Protein AF-A0A955F4P2-F1 (afdb_monomer)

Structure (mmCIF, N/CA/C/O backbone):
data_AF-A0A955F4P2-F1
#
_entry.id   AF-A0A955F4P2-F1
#
loop_
_atom_site.group_PDB
_atom_site.id
_atom_site.type_symbol
_atom_site.label_atom_id
_atom_site.label_alt_id
_atom_site.label_comp_id
_atom_site.label_asym_id
_atom_site.label_entity_id
_atom_site.label_seq_id
_atom_site.pdbx_PDB_ins_code
_atom_site.Cartn_x
_atom_site.Cartn_y
_atom_site.Cartn_z
_atom_site.occupancy
_atom_site.B_iso_or_equiv
_atom_site.auth_seq_id
_atom_site.auth_comp_id
_atom_site.auth_asym_id
_atom_site.auth_atom_id
_atom_site.pdbx_PDB_model_num
ATOM 1 N N . ILE A 1 1 ? 5.941 -13.984 12.437 1.00 55.00 1 ILE A N 1
ATOM 2 C CA . ILE A 1 1 ? 5.010 -14.186 11.296 1.00 55.00 1 ILE A CA 1
ATOM 3 C C . ILE A 1 1 ? 5.011 -15.639 10.823 1.00 55.00 1 ILE A C 1
ATOM 5 O O . ILE A 1 1 ? 4.000 -16.288 11.012 1.00 55.00 1 ILE A O 1
ATOM 9 N N . GLY A 1 2 ? 6.122 -16.212 10.333 1.00 54.75 2 GLY A N 1
ATOM 10 C CA . GLY A 1 2 ? 6.141 -17.636 9.928 1.00 54.75 2 GLY A CA 1
ATOM 11 C C . GLY A 1 2 ? 5.707 -18.621 11.032 1.00 54.75 2 GLY A C 1
ATOM 12 O O . GLY A 1 2 ? 4.887 -19.496 10.789 1.00 54.75 2 GLY A O 1
ATOM 13 N N . LEU A 1 3 ? 6.168 -18.405 12.272 1.00 58.12 3 LEU A N 1
ATOM 14 C CA . LEU A 1 3 ? 5.722 -19.156 13.462 1.00 58.12 3 LEU A CA 1
ATOM 15 C C . LEU A 1 3 ? 4.278 -18.852 13.903 1.00 58.12 3 LEU A C 1
ATOM 17 O O . LEU A 1 3 ? 3.691 -19.638 14.638 1.00 58.12 3 LEU A O 1
ATOM 21 N N . LEU A 1 4 ? 3.730 -17.697 13.515 1.00 62.12 4 LEU A N 1
ATOM 22 C CA . LEU A 1 4 ? 2.339 -17.331 13.795 1.00 62.12 4 LEU A CA 1
ATOM 23 C C . LEU A 1 4 ? 1.421 -18.084 12.835 1.00 62.12 4 LEU A C 1
ATOM 25 O O . LEU A 1 4 ? 0.517 -18.777 13.284 1.00 62.12 4 LEU A O 1
ATOM 29 N N . HIS A 1 5 ? 1.734 -18.033 11.541 1.00 58.53 5 HIS A N 1
ATOM 30 C CA . HIS A 1 5 ? 0.977 -18.706 10.495 1.00 58.53 5 HIS A CA 1
ATOM 31 C C . HIS A 1 5 ? 0.886 -20.221 10.735 1.00 58.53 5 HIS A C 1
ATOM 33 O O . HIS A 1 5 ? -0.189 -20.805 10.654 1.00 58.53 5 HIS A O 1
ATOM 39 N N . SER A 1 6 ? 1.993 -20.859 11.138 1.00 58.72 6 SER A N 1
ATOM 40 C CA . SER A 1 6 ? 1.990 -22.293 11.454 1.00 58.72 6 SER A CA 1
ATOM 41 C C . SER A 1 6 ? 1.187 -22.661 12.707 1.00 58.72 6 SER A C 1
ATOM 43 O O . SER A 1 6 ? 0.759 -23.805 12.829 1.00 58.72 6 SER A O 1
ATOM 45 N N . ARG A 1 7 ? 0.973 -21.724 13.641 1.00 60.00 7 ARG A N 1
ATOM 46 C CA . ARG A 1 7 ? 0.168 -21.947 14.855 1.00 60.00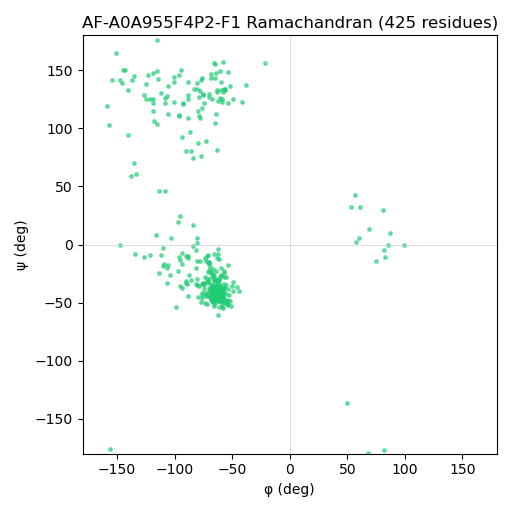 7 ARG A CA 1
ATOM 47 C C . ARG A 1 7 ? -1.311 -21.618 14.662 1.00 60.00 7 ARG A C 1
ATOM 49 O O . ARG A 1 7 ? -2.143 -22.286 15.264 1.00 60.00 7 ARG A O 1
ATOM 56 N N . LEU A 1 8 ? -1.629 -20.626 13.829 1.00 61.72 8 LEU A N 1
ATOM 57 C CA . LEU A 1 8 ? -3.004 -20.221 13.514 1.00 61.72 8 LEU A CA 1
ATOM 58 C C . LEU A 1 8 ? -3.695 -21.147 12.503 1.00 61.72 8 LEU A C 1
ATOM 60 O O . LEU A 1 8 ? -4.916 -21.132 12.409 1.00 61.72 8 LEU A O 1
ATOM 64 N N . ALA A 1 9 ? -2.948 -22.004 11.801 1.00 58.19 9 ALA A N 1
ATOM 65 C CA . ALA A 1 9 ? -3.501 -23.010 10.889 1.00 58.19 9 ALA A CA 1
ATOM 66 C C . ALA A 1 9 ? -4.405 -24.076 11.565 1.00 58.19 9 ALA A C 1
ATOM 68 O O . ALA A 1 9 ? -4.981 -24.901 10.863 1.00 58.19 9 ALA A O 1
ATOM 69 N N . ASN A 1 10 ? -4.544 -24.060 12.900 1.00 53.25 10 ASN A N 1
ATOM 70 C CA . ASN A 1 10 ? -5.297 -25.033 13.705 1.00 53.25 10 ASN A CA 1
ATOM 71 C C . ASN A 1 10 ? -6.616 -24.464 14.290 1.00 53.25 10 ASN A C 1
ATOM 73 O O . ASN A 1 10 ? -6.881 -24.634 15.479 1.00 53.25 10 ASN A O 1
ATOM 77 N N . ASP A 1 11 ? -7.424 -23.760 13.489 1.00 58.84 11 ASP A N 1
ATOM 78 C CA . ASP A 1 11 ? -8.781 -23.260 13.823 1.00 58.84 11 ASP A CA 1
ATOM 79 C C . ASP A 1 11 ? -8.918 -22.289 15.019 1.00 58.84 11 ASP A C 1
ATOM 81 O O . ASP A 1 11 ? -10.027 -21.887 15.378 1.00 58.84 11 ASP A O 1
ATOM 85 N N . GLN A 1 12 ? -7.819 -21.852 15.635 1.00 61.09 12 GLN A N 1
ATOM 86 C CA . GLN A 1 12 ? -7.848 -20.808 16.661 1.00 61.09 12 GLN A CA 1
ATOM 87 C C . GLN A 1 12 ? -7.737 -19.423 16.001 1.00 61.09 12 GLN A C 1
ATOM 89 O O . GLN A 1 12 ? -6.798 -19.197 15.235 1.00 61.09 12 GLN A O 1
ATOM 94 N N . PRO A 1 13 ? -8.635 -18.461 16.306 1.00 66.62 13 PRO A N 1
ATOM 95 C CA . PRO A 1 13 ? -8.591 -17.132 15.692 1.00 66.62 13 PRO A CA 1
ATOM 96 C C . PRO A 1 13 ? -7.405 -16.284 16.178 1.00 66.62 13 PRO A C 1
ATOM 98 O O . PRO A 1 13 ? -7.144 -15.217 15.626 1.00 66.62 13 PRO A O 1
ATOM 101 N N . TRP A 1 14 ? -6.685 -16.746 17.204 1.00 75.44 14 TRP A N 1
ATOM 102 C CA . TRP A 1 14 ? -5.520 -16.081 17.768 1.00 75.44 14 TRP A CA 1
ATOM 103 C C . TRP A 1 14 ? -4.536 -17.087 18.386 1.00 75.44 14 TRP A C 1
ATOM 105 O O . TRP A 1 14 ? -4.867 -18.244 18.642 1.00 75.44 14 TRP A O 1
ATOM 115 N N . ALA A 1 15 ? -3.310 -16.637 18.643 1.00 74.19 15 ALA A N 1
ATOM 116 C CA . ALA A 1 15 ? -2.268 -17.390 19.324 1.00 74.19 15 ALA A CA 1
ATOM 117 C C . ALA A 1 15 ? -1.540 -16.504 20.342 1.00 74.19 15 ALA A C 1
ATOM 119 O O . ALA A 1 15 ? -1.247 -15.336 20.075 1.00 74.19 15 ALA A O 1
ATOM 120 N N . GLN A 1 16 ? -1.196 -17.084 21.493 1.00 70.50 16 GLN A N 1
ATOM 121 C CA . GLN A 1 16 ? -0.277 -16.479 22.455 1.00 70.50 16 GLN A CA 1
ATOM 122 C C . GLN A 1 16 ? 1.139 -17.015 22.248 1.00 70.50 16 GLN A C 1
ATOM 124 O O . GLN A 1 16 ? 1.346 -18.195 21.938 1.00 70.50 16 GLN A O 1
ATOM 129 N N . PHE A 1 17 ? 2.135 -16.167 22.487 1.00 66.00 17 PHE A N 1
ATOM 130 C CA . PHE A 1 17 ? 3.527 -16.596 22.553 1.00 66.00 17 PHE A CA 1
ATOM 131 C C . PHE A 1 17 ? 4.027 -16.448 23.980 1.00 66.00 17 PHE A C 1
ATOM 133 O O . PHE A 1 17 ? 3.918 -15.379 24.570 1.00 66.00 17 PHE A O 1
ATOM 140 N N . SER A 1 18 ? 4.642 -17.503 24.514 1.00 68.31 18 SER A N 1
ATOM 141 C CA . SER A 1 18 ? 5.274 -17.474 25.839 1.00 68.31 18 SER A CA 1
ATOM 142 C C . SER A 1 18 ? 6.348 -16.388 25.960 1.00 68.31 18 SER A C 1
ATOM 144 O O . SER A 1 18 ? 6.568 -15.865 27.045 1.00 68.31 18 SER A O 1
ATOM 146 N N . ALA A 1 19 ? 6.983 -16.019 24.844 1.00 66.25 19 ALA A N 1
ATOM 147 C CA . ALA A 1 19 ? 7.964 -14.939 24.778 1.00 66.25 19 ALA A CA 1
ATOM 148 C C . ALA A 1 19 ? 7.359 -13.529 24.950 1.00 66.25 19 ALA A C 1
ATOM 150 O O . ALA A 1 19 ? 8.108 -12.583 25.172 1.00 66.25 19 ALA A O 1
ATOM 151 N N . LEU A 1 20 ? 6.034 -13.375 24.831 1.00 71.94 20 LEU A N 1
ATOM 152 C CA . LEU A 1 20 ? 5.315 -12.100 24.911 1.00 71.94 20 LEU A CA 1
ATOM 153 C C . LEU A 1 20 ? 4.055 -12.256 25.790 1.00 71.94 20 LEU A C 1
ATOM 155 O O . LEU A 1 20 ? 2.933 -12.272 25.273 1.00 71.94 20 LEU A O 1
ATOM 159 N N . PRO A 1 21 ? 4.218 -12.423 27.117 1.00 75.50 21 PRO A N 1
ATOM 160 C CA . PRO A 1 21 ? 3.088 -12.568 28.031 1.00 75.50 21 PRO A CA 1
ATOM 161 C C . PRO A 1 21 ? 2.185 -11.328 27.981 1.00 75.50 21 PRO A C 1
ATOM 163 O O . PRO A 1 21 ? 2.666 -10.203 27.884 1.00 75.50 21 PRO A O 1
ATOM 166 N N . GLY A 1 22 ? 0.869 -11.547 28.026 1.00 83.44 22 GLY A N 1
ATOM 167 C CA . GLY A 1 22 ? -0.139 -10.487 27.898 1.00 83.44 22 GLY A CA 1
ATOM 168 C C . GLY A 1 22 ? -0.467 -10.048 26.464 1.00 83.44 22 GLY A C 1
ATOM 169 O O . GLY A 1 22 ? -1.393 -9.266 26.291 1.00 83.44 22 GLY A O 1
ATOM 170 N N . LEU A 1 23 ? 0.227 -10.558 25.434 1.00 84.00 23 LEU A N 1
ATOM 171 C CA . LEU A 1 23 ? -0.088 -10.262 24.031 1.00 84.00 23 LEU A CA 1
ATOM 172 C C . LEU A 1 23 ? -0.713 -11.464 23.315 1.00 84.00 23 LEU A C 1
ATOM 174 O O . LEU A 1 23 ? -0.130 -12.550 23.269 1.00 84.00 23 LEU A O 1
ATOM 178 N N . GLY A 1 24 ? -1.877 -11.242 22.704 1.00 86.94 24 GLY A N 1
ATOM 179 C CA . GLY A 1 24 ? -2.503 -12.154 21.748 1.00 86.94 24 GLY A CA 1
ATOM 180 C C . GLY A 1 24 ? -2.269 -11.690 20.310 1.00 86.94 24 GLY A C 1
ATOM 181 O O . GLY A 1 24 ? -2.257 -10.494 20.031 1.00 86.94 24 GLY A O 1
ATOM 182 N N . PHE A 1 25 ? -2.086 -12.634 19.389 1.00 89.00 25 PHE A N 1
ATOM 183 C CA . PHE A 1 25 ? -1.905 -12.346 17.967 1.00 89.00 25 PHE A CA 1
ATOM 184 C C . PHE A 1 25 ? -2.976 -13.045 17.149 1.00 89.00 25 PHE A C 1
ATOM 186 O O . PHE A 1 25 ? -3.088 -14.263 17.215 1.00 89.00 25 PHE A O 1
ATOM 193 N N . ALA A 1 26 ? -3.697 -12.290 16.332 1.00 90.69 26 ALA A N 1
ATOM 194 C CA . ALA A 1 26 ? -4.619 -12.812 15.333 1.00 90.69 26 ALA A CA 1
ATOM 195 C C . ALA A 1 26 ? -4.116 -12.458 13.931 1.00 90.69 26 ALA A C 1
ATOM 197 O O . ALA A 1 26 ? -3.468 -11.426 13.740 1.00 90.69 26 ALA A O 1
ATOM 198 N N . GLU A 1 27 ? -4.414 -13.304 12.949 1.00 91.12 27 GLU A N 1
ATOM 199 C CA . GLU A 1 27 ? -4.091 -13.050 11.545 1.00 91.12 27 GLU A CA 1
ATOM 200 C C . GLU A 1 27 ? -5.379 -13.003 10.726 1.00 91.12 27 GLU A C 1
ATOM 202 O O . GLU A 1 27 ? -6.156 -13.956 10.703 1.00 91.12 27 GLU A O 1
ATOM 207 N N . VAL A 1 28 ? -5.578 -11.905 9.997 1.00 91.88 28 VAL A N 1
ATOM 208 C CA . VAL A 1 28 ? -6.570 -11.851 8.920 1.00 91.88 28 VAL A CA 1
ATOM 209 C C . VAL A 1 28 ? -5.875 -12.271 7.629 1.00 91.88 28 VAL A C 1
ATOM 211 O O . VAL A 1 28 ? -5.441 -11.438 6.834 1.00 91.88 28 VAL A O 1
ATOM 214 N N . TYR A 1 29 ? -5.729 -13.580 7.428 1.00 90.19 29 TYR A N 1
ATOM 215 C CA . TYR A 1 29 ? -5.171 -14.116 6.189 1.00 90.19 29 TYR A CA 1
ATOM 216 C C . TYR A 1 29 ? -6.251 -14.115 5.108 1.00 90.19 29 TYR A C 1
ATOM 218 O O . TYR A 1 29 ? -7.252 -14.807 5.257 1.00 90.19 29 TYR A O 1
ATOM 226 N N . TRP A 1 30 ? -6.088 -13.328 4.045 1.00 88.75 30 TRP A N 1
ATOM 227 C CA . TRP A 1 30 ? -7.107 -13.174 2.994 1.00 88.75 30 TRP A CA 1
ATOM 228 C C . TRP A 1 30 ? -6.630 -13.563 1.588 1.00 88.75 30 TRP A C 1
ATOM 230 O O . TRP A 1 30 ? -7.444 -13.648 0.669 1.00 88.75 30 TRP A O 1
ATOM 240 N N . ALA A 1 31 ? -5.333 -13.819 1.404 1.00 84.12 31 ALA A N 1
ATOM 241 C CA . ALA A 1 31 ? -4.738 -14.059 0.087 1.00 84.12 31 ALA A CA 1
ATOM 242 C C . ALA A 1 31 ? -5.225 -15.361 -0.589 1.00 84.12 31 ALA A C 1
ATOM 244 O O . ALA A 1 31 ? -5.231 -15.471 -1.811 1.00 84.12 31 ALA A O 1
ATOM 245 N N . ASP A 1 32 ? -5.676 -16.356 0.177 1.00 86.75 32 ASP A N 1
ATOM 246 C CA . ASP A 1 32 ? -6.334 -17.563 -0.350 1.00 86.75 32 ASP A CA 1
ATOM 247 C C . ASP A 1 32 ? -7.679 -17.270 -1.026 1.00 86.75 32 ASP A C 1
ATOM 249 O O . ASP A 1 32 ? -8.048 -17.962 -1.979 1.00 86.75 32 ASP A O 1
ATOM 253 N N . VAL A 1 33 ? -8.404 -16.237 -0.579 1.00 86.62 33 VAL A N 1
ATOM 254 C CA . VAL A 1 33 ? -9.647 -15.818 -1.241 1.00 86.62 33 VAL A CA 1
ATOM 255 C C . VAL A 1 33 ? -9.335 -15.377 -2.667 1.00 86.62 33 VAL A C 1
ATOM 257 O O . VAL A 1 33 ? -10.017 -15.819 -3.589 1.00 86.62 33 VAL A O 1
ATOM 260 N N . GLY A 1 34 ? -8.263 -14.603 -2.860 1.00 76.62 34 GLY A N 1
ATOM 261 C CA . GLY A 1 34 ? -7.789 -14.205 -4.185 1.00 76.62 34 GLY A CA 1
ATOM 262 C C . GLY A 1 34 ? -7.466 -15.415 -5.063 1.00 76.62 34 GLY A C 1
ATOM 263 O O . GLY A 1 34 ? -8.077 -15.624 -6.112 1.00 76.62 34 GLY A O 1
ATOM 264 N N . ARG A 1 35 ? -6.602 -16.300 -4.560 1.00 78.00 35 ARG A N 1
ATOM 265 C CA . ARG A 1 35 ? -6.114 -17.494 -5.278 1.00 78.00 35 ARG A CA 1
ATOM 266 C C . ARG A 1 35 ? -7.197 -18.497 -5.665 1.00 78.00 35 ARG A C 1
ATOM 268 O O . ARG A 1 35 ? -7.065 -19.189 -6.671 1.00 78.00 35 ARG A O 1
ATOM 275 N N . SER A 1 36 ? -8.272 -18.595 -4.884 1.00 79.50 36 SER A N 1
ATOM 276 C CA . SER A 1 36 ? -9.415 -19.450 -5.238 1.00 79.50 36 SER A CA 1
ATOM 277 C C . SER A 1 36 ? -10.214 -18.925 -6.441 1.00 79.50 36 SER A C 1
ATOM 279 O O . SER A 1 36 ? -10.893 -19.710 -7.100 1.00 79.50 36 SER A O 1
ATOM 281 N N . HIS A 1 37 ? -10.084 -17.636 -6.771 1.00 72.00 37 HIS A N 1
ATOM 282 C CA . HIS A 1 37 ? -10.780 -16.977 -7.881 1.00 72.00 37 HIS A CA 1
ATOM 283 C C . HIS A 1 37 ? -9.848 -16.598 -9.050 1.00 72.00 37 HIS A C 1
ATOM 285 O O . HIS A 1 37 ? -10.329 -16.415 -10.167 1.00 72.00 37 HIS A O 1
ATOM 291 N N . GLU A 1 38 ? -8.525 -16.541 -8.834 1.00 63.25 38 GLU A N 1
ATOM 292 C CA . GLU A 1 38 ? -7.502 -16.176 -9.838 1.00 63.25 38 GLU A CA 1
ATOM 293 C C . GLU A 1 38 ? -7.636 -16.932 -11.169 1.00 63.25 38 GLU A C 1
ATOM 295 O O . GLU A 1 38 ? -7.334 -16.383 -12.226 1.00 63.25 38 GLU A O 1
ATOM 300 N N . LYS A 1 39 ? -8.112 -18.183 -11.147 1.00 57.88 39 LYS A N 1
ATOM 301 C CA . LYS A 1 39 ? -8.176 -19.033 -12.345 1.00 57.88 39 LYS A CA 1
ATOM 302 C C . LYS A 1 39 ? -9.239 -18.633 -13.375 1.00 57.88 39 LYS A C 1
ATOM 304 O O . LYS A 1 39 ? -9.210 -19.208 -14.461 1.00 57.88 39 LYS A O 1
ATOM 309 N N . TYR A 1 40 ? -10.160 -17.706 -13.081 1.00 52.91 40 TYR A N 1
ATOM 310 C CA . TYR A 1 40 ? -11.356 -17.552 -13.924 1.00 52.91 40 TYR A CA 1
ATOM 311 C C . TYR A 1 40 ? -11.779 -16.132 -14.320 1.00 52.91 40 TYR A C 1
ATOM 313 O O . TYR A 1 40 ? -12.684 -16.027 -15.146 1.00 52.91 40 TYR A O 1
ATOM 321 N N . THR A 1 41 ? -11.189 -15.049 -13.797 1.00 62.28 41 THR A N 1
ATOM 322 C CA . THR A 1 41 ? -11.840 -13.726 -13.955 1.00 62.28 41 THR A CA 1
ATOM 323 C C . THR A 1 41 ? -10.942 -12.496 -14.069 1.00 62.28 41 THR A C 1
ATOM 325 O O . THR A 1 41 ? -11.486 -11.408 -14.187 1.00 62.28 41 THR A O 1
ATOM 328 N N . LEU A 1 42 ? -9.611 -12.584 -14.029 1.00 78.31 42 LEU A N 1
ATOM 329 C CA . LEU A 1 42 ? -8.791 -11.364 -14.113 1.00 78.31 42 LEU A CA 1
ATOM 330 C C . LEU A 1 42 ? -8.696 -10.860 -15.560 1.00 78.31 42 LEU A C 1
ATOM 332 O O . LEU A 1 42 ? -8.430 -11.638 -16.477 1.00 78.31 42 LEU A O 1
ATOM 336 N N . GLU A 1 43 ? -8.918 -9.560 -15.764 1.00 80.62 43 GLU A N 1
ATOM 337 C CA . GLU A 1 43 ? -8.654 -8.939 -17.066 1.00 80.62 43 GLU A CA 1
ATOM 338 C C . GLU A 1 43 ? -7.147 -8.975 -17.355 1.00 80.62 43 GLU A C 1
ATOM 340 O O . GLU A 1 43 ? -6.323 -9.015 -16.437 1.00 80.62 43 GLU A O 1
ATOM 345 N N . ASP A 1 44 ? -6.765 -8.919 -18.634 1.00 85.94 44 ASP A N 1
ATOM 346 C CA . ASP A 1 44 ? -5.353 -8.750 -18.973 1.00 85.94 44 ASP A CA 1
ATOM 347 C C . ASP A 1 44 ? -4.801 -7.482 -18.309 1.00 85.94 44 ASP A C 1
ATOM 349 O O . ASP A 1 44 ? -5.401 -6.411 -18.384 1.00 85.94 44 ASP A O 1
ATOM 353 N N . THR A 1 45 ? -3.628 -7.594 -17.689 1.00 83.19 45 THR A N 1
ATOM 354 C CA . THR A 1 45 ? -3.017 -6.515 -16.910 1.00 83.19 45 THR A CA 1
ATOM 355 C C . THR A 1 45 ? -2.878 -5.208 -17.691 1.00 83.19 45 THR A C 1
ATOM 357 O O . THR A 1 45 ? -3.075 -4.137 -17.123 1.00 83.19 45 THR A O 1
ATOM 360 N N . VAL A 1 46 ? -2.536 -5.263 -18.984 1.00 82.25 46 VAL A N 1
ATOM 361 C CA . VAL A 1 46 ? -2.389 -4.047 -19.797 1.00 82.25 46 VAL A CA 1
ATOM 362 C C . VAL A 1 46 ? -3.758 -3.430 -20.055 1.00 82.25 46 VAL A C 1
ATOM 364 O O . VAL A 1 46 ? -3.913 -2.222 -19.881 1.00 82.25 46 VAL A O 1
ATOM 367 N N . ALA A 1 47 ? -4.753 -4.249 -20.407 1.00 85.69 47 ALA A N 1
ATOM 368 C CA . ALA A 1 47 ? -6.130 -3.791 -20.575 1.00 85.69 47 ALA A CA 1
ATOM 369 C C . ALA A 1 47 ? -6.670 -3.152 -19.285 1.00 85.69 47 ALA A C 1
ATOM 371 O O . ALA A 1 47 ? -7.182 -2.038 -19.325 1.00 85.69 47 ALA A O 1
ATOM 372 N N . TRP A 1 48 ? -6.453 -3.790 -18.136 1.00 88.56 48 TRP A N 1
ATOM 373 C CA . TRP A 1 48 ? -6.869 -3.267 -16.837 1.00 88.56 48 TRP A CA 1
ATOM 374 C C . TRP A 1 48 ? -6.177 -1.942 -16.476 1.00 88.56 48 TRP A C 1
ATOM 376 O O . TRP A 1 48 ? -6.820 -0.995 -16.032 1.00 88.56 48 TRP A O 1
ATOM 386 N N . VAL A 1 49 ? -4.870 -1.802 -16.727 1.00 85.06 49 VAL A N 1
ATOM 387 C CA . VAL A 1 49 ? -4.178 -0.514 -16.524 1.00 85.06 49 VAL A CA 1
ATOM 388 C C . VAL A 1 49 ? -4.785 0.586 -17.404 1.00 85.06 49 VAL A C 1
ATOM 390 O O . VAL A 1 49 ? -4.932 1.723 -16.949 1.00 85.06 49 VAL A O 1
ATOM 393 N N . HIS A 1 50 ? -5.181 0.264 -18.640 1.00 84.69 50 HIS A N 1
ATOM 394 C CA . HIS A 1 50 ? -5.885 1.209 -19.508 1.00 84.69 50 HIS A CA 1
ATOM 395 C C . HIS A 1 50 ? -7.249 1.623 -18.942 1.00 84.69 50 HIS A C 1
ATOM 397 O O . HIS A 1 50 ? -7.551 2.817 -18.953 1.00 84.69 50 HIS A O 1
ATOM 403 N N . THR A 1 51 ? -8.036 0.702 -18.375 1.00 87.50 51 THR A N 1
ATOM 404 C CA . THR A 1 51 ? -9.334 1.065 -17.777 1.00 87.50 51 THR A CA 1
ATOM 405 C C . THR A 1 51 ? -9.173 1.978 -16.556 1.00 87.50 51 THR A C 1
ATOM 407 O O . THR A 1 51 ? -9.953 2.917 -16.388 1.00 87.50 51 THR A O 1
ATOM 410 N N . ILE A 1 52 ? -8.121 1.797 -15.745 1.00 85.44 52 ILE A N 1
ATOM 411 C CA . ILE A 1 52 ? -7.795 2.714 -14.634 1.00 85.44 52 ILE A CA 1
ATOM 412 C C . ILE A 1 52 ? -7.444 4.115 -15.156 1.00 85.44 52 ILE A C 1
ATOM 414 O O . ILE A 1 52 ? -7.914 5.118 -14.613 1.00 85.44 52 ILE A O 1
ATOM 418 N N . VAL A 1 53 ? -6.631 4.200 -16.213 1.00 83.88 53 VAL A N 1
ATOM 419 C CA . VAL A 1 53 ? -6.261 5.470 -16.861 1.00 83.88 53 VAL A CA 1
ATOM 420 C C . VAL A 1 53 ? -7.505 6.217 -17.351 1.00 83.88 53 VAL A C 1
ATOM 422 O O . VAL A 1 53 ? -7.657 7.407 -17.079 1.00 83.88 53 VAL A O 1
ATOM 425 N N . GLU A 1 54 ? -8.427 5.518 -18.011 1.00 84.69 54 GLU A N 1
ATOM 426 C CA . GLU A 1 54 ? -9.684 6.102 -18.493 1.00 84.69 54 GLU A CA 1
ATOM 427 C C . GLU A 1 54 ? -10.618 6.515 -17.345 1.00 84.69 54 GLU A C 1
ATOM 429 O O . GLU A 1 54 ? -11.279 7.557 -17.414 1.00 84.69 54 GLU A O 1
ATOM 434 N N . ARG A 1 55 ? -10.653 5.744 -16.251 1.00 83.00 55 ARG A N 1
ATOM 435 C CA . ARG A 1 55 ? -11.414 6.093 -15.043 1.00 83.00 55 ARG A CA 1
ATOM 436 C C . ARG A 1 55 ? -10.907 7.391 -14.425 1.00 83.00 55 ARG A C 1
ATOM 438 O O . ARG A 1 55 ? -11.716 8.258 -14.099 1.00 83.00 55 ARG A O 1
ATOM 445 N N . LEU A 1 56 ? -9.590 7.560 -14.318 1.00 79.81 56 LEU A N 1
ATOM 446 C CA . LEU A 1 56 ? -8.978 8.803 -13.845 1.00 79.81 56 LEU A CA 1
ATOM 447 C C . LEU A 1 56 ? -9.337 10.002 -14.724 1.00 79.81 56 LEU A C 1
ATOM 449 O O . LEU A 1 56 ? -9.590 11.079 -14.192 1.00 79.81 56 LEU A O 1
ATOM 453 N N . ASP A 1 57 ? -9.420 9.822 -16.043 1.00 77.88 57 ASP A N 1
ATOM 454 C CA . ASP A 1 57 ? -9.869 10.876 -16.958 1.00 77.88 57 ASP A CA 1
ATOM 455 C C . ASP A 1 57 ? -11.319 11.291 -16.682 1.00 77.88 57 ASP A C 1
ATOM 457 O O . ASP A 1 57 ? -11.652 12.480 -16.673 1.00 77.88 57 ASP A O 1
ATOM 461 N N . VAL A 1 58 ? -12.202 10.321 -16.435 1.00 81.19 58 VAL A N 1
ATOM 462 C CA . VAL A 1 58 ? -13.600 10.593 -16.076 1.00 81.19 58 VAL A CA 1
ATOM 463 C C . VAL A 1 58 ? -13.692 11.284 -14.715 1.00 81.19 58 VAL A C 1
ATOM 465 O O . VAL A 1 58 ? -14.419 12.273 -14.592 1.00 81.19 58 VAL A O 1
ATOM 468 N N . LEU A 1 59 ? -12.954 10.806 -13.711 1.00 76.12 59 LEU A N 1
ATOM 469 C CA . LEU A 1 59 ? -12.923 11.393 -12.370 1.00 76.12 59 LEU A CA 1
ATOM 470 C C . LEU A 1 59 ? -12.364 12.816 -12.399 1.00 76.12 59 LEU A C 1
ATOM 472 O O . LEU A 1 59 ? -13.012 13.729 -11.896 1.00 76.12 59 LEU A O 1
ATOM 476 N N . GLY A 1 60 ? -11.234 13.036 -13.072 1.00 73.25 60 GLY A N 1
ATOM 477 C CA . GLY A 1 60 ? -10.639 14.359 -13.241 1.00 73.25 60 GLY A CA 1
ATOM 478 C C . GLY A 1 60 ? -11.599 15.339 -13.917 1.00 73.25 60 GLY A C 1
ATOM 479 O O . GLY A 1 60 ? -11.754 16.470 -13.457 1.00 73.25 60 GLY A O 1
ATOM 480 N N . ARG A 1 61 ? -12.331 14.901 -14.955 1.00 74.12 61 ARG A N 1
ATOM 481 C CA . ARG A 1 61 ? -13.390 15.717 -15.577 1.00 74.12 61 ARG A CA 1
ATOM 482 C C . ARG A 1 61 ? -14.526 16.035 -14.603 1.00 74.12 61 ARG A C 1
ATOM 484 O O . ARG A 1 61 ? -14.944 17.185 -14.541 1.00 74.12 61 ARG A O 1
ATOM 491 N N . ARG A 1 62 ? -15.011 15.056 -13.832 1.00 68.75 62 ARG A N 1
ATOM 492 C CA . ARG A 1 62 ? -16.079 15.269 -12.836 1.00 68.75 62 ARG A CA 1
ATOM 493 C C . ARG A 1 62 ? -15.653 16.246 -11.740 1.00 68.75 62 ARG A C 1
ATOM 495 O O . ARG A 1 62 ? -16.408 17.160 -11.431 1.00 68.75 62 ARG A O 1
ATOM 502 N N . LEU A 1 63 ? -14.445 16.097 -11.202 1.00 64.38 63 LEU A N 1
ATOM 503 C CA . LEU A 1 63 ? -13.912 16.975 -10.156 1.00 64.38 63 LEU A CA 1
ATOM 504 C C . LEU A 1 63 ? -13.676 18.401 -10.677 1.00 64.38 63 LEU A C 1
ATOM 506 O O . LEU A 1 63 ? -13.986 19.362 -9.980 1.00 64.38 63 LEU A O 1
ATOM 510 N N . ASN A 1 64 ? -13.220 18.557 -11.925 1.00 58.78 64 ASN A N 1
ATOM 511 C CA . ASN A 1 64 ? -13.091 19.871 -12.564 1.00 58.78 64 ASN A CA 1
ATOM 512 C C . ASN A 1 64 ? -14.449 20.562 -12.796 1.00 58.78 64 ASN A C 1
ATOM 514 O O . ASN A 1 64 ? -14.524 21.787 -12.732 1.00 58.78 64 ASN A O 1
ATOM 518 N N . VAL A 1 65 ? -15.522 19.800 -13.034 1.00 57.44 65 VAL A N 1
ATOM 519 C CA . VAL A 1 65 ? -16.893 20.328 -13.182 1.00 57.44 65 VAL A CA 1
ATOM 520 C C . VAL A 1 65 ? -17.495 20.763 -11.837 1.00 57.44 65 VAL A C 1
ATOM 522 O O . VAL A 1 65 ? -18.310 21.680 -11.810 1.00 57.44 65 VAL A O 1
ATOM 525 N N . LEU A 1 66 ? -17.075 20.164 -10.717 1.00 50.16 66 LEU A N 1
ATOM 526 C CA . LEU A 1 66 ? -17.602 20.467 -9.377 1.00 50.16 66 LEU A CA 1
ATOM 527 C C . LEU A 1 66 ? -17.014 21.738 -8.718 1.00 50.16 66 LEU A C 1
ATOM 529 O O . LEU A 1 66 ? -17.427 22.094 -7.616 1.00 50.16 66 LEU A O 1
ATOM 533 N N . GLY A 1 67 ? -16.114 22.471 -9.388 1.00 47.09 67 GLY A N 1
ATOM 534 C CA . GLY A 1 67 ? -15.592 23.760 -8.908 1.00 47.09 67 GLY A CA 1
ATOM 535 C C . GLY A 1 67 ? -14.699 23.666 -7.659 1.00 47.09 67 GLY A C 1
ATOM 536 O O . GLY A 1 67 ? -14.422 22.583 -7.150 1.00 47.09 67 GLY A O 1
ATOM 537 N N . GLU A 1 68 ? -14.209 24.813 -7.165 1.00 47.75 68 GLU A N 1
ATOM 538 C CA . GLU A 1 68 ? -13.138 24.932 -6.148 1.00 47.75 68 GLU A CA 1
ATOM 539 C C . GLU A 1 68 ? -13.344 24.143 -4.840 1.00 47.75 68 GLU A C 1
ATOM 541 O O . GLU A 1 68 ? -12.361 23.884 -4.141 1.00 47.75 68 GLU A O 1
ATOM 546 N N . ASN A 1 69 ? -14.575 23.709 -4.552 1.00 44.50 69 ASN A N 1
ATOM 547 C CA . ASN A 1 69 ? -14.959 22.983 -3.341 1.00 44.50 69 ASN A CA 1
ATOM 548 C C . ASN A 1 69 ? -14.983 21.450 -3.503 1.00 44.50 69 ASN A C 1
ATOM 550 O O . ASN A 1 69 ? -15.081 20.745 -2.507 1.00 44.50 69 ASN A O 1
ATOM 554 N N . GLY A 1 70 ? -14.876 20.915 -4.724 1.00 44.47 70 GLY A N 1
ATOM 555 C CA . GLY A 1 70 ? -14.912 19.471 -5.007 1.00 44.47 70 GLY A CA 1
ATOM 556 C C . GLY A 1 70 ? -13.536 18.808 -5.107 1.00 44.47 70 GLY A C 1
ATOM 557 O O . GLY A 1 70 ? -13.378 17.835 -5.837 1.00 44.47 70 GLY A O 1
ATOM 558 N N . ARG A 1 71 ? -12.499 19.370 -4.476 1.00 47.81 71 ARG A N 1
ATOM 559 C CA . ARG A 1 71 ? -11.106 18.968 -4.712 1.00 47.81 71 ARG A CA 1
ATOM 560 C C . ARG A 1 71 ? -10.639 17.883 -3.738 1.00 47.81 71 ARG A C 1
ATOM 562 O O . ARG A 1 71 ? -10.460 18.161 -2.559 1.00 47.81 71 ARG A O 1
ATOM 569 N N . LEU A 1 72 ? -10.208 16.740 -4.280 1.00 53.50 72 LEU A N 1
ATOM 570 C CA . LEU A 1 72 ? -8.992 16.077 -3.787 1.00 53.50 72 LEU A CA 1
ATOM 571 C C . LEU A 1 72 ? -7.822 17.038 -4.060 1.00 53.50 72 LEU A C 1
ATOM 573 O O . LEU A 1 72 ? -7.184 17.009 -5.116 1.00 53.50 72 LEU A O 1
ATOM 577 N N . LYS A 1 73 ? -7.649 18.022 -3.175 1.00 54.62 73 LYS A N 1
ATOM 578 C CA . LYS A 1 73 ? -6.693 19.118 -3.343 1.00 54.62 73 LYS A CA 1
ATOM 579 C C . LYS A 1 73 ? -5.286 18.515 -3.399 1.00 54.62 73 LYS A C 1
ATOM 581 O O . LYS A 1 73 ? -4.887 17.809 -2.488 1.00 54.62 73 LYS A O 1
ATOM 586 N N . GLY A 1 74 ? -4.544 18.786 -4.474 1.00 60.31 74 GLY A N 1
ATOM 587 C CA . GLY A 1 74 ? -3.151 18.337 -4.618 1.00 60.31 74 GLY A CA 1
ATOM 588 C C . GLY A 1 74 ? -2.925 17.077 -5.459 1.00 60.31 74 GLY A C 1
ATOM 589 O O . GLY A 1 74 ? -1.773 16.708 -5.665 1.00 60.31 74 GLY A O 1
ATOM 590 N N . VAL A 1 75 ? -3.970 16.447 -6.010 1.00 67.56 75 VAL A N 1
ATOM 591 C CA . VAL A 1 75 ? -3.799 15.288 -6.902 1.00 67.56 75 VAL A CA 1
ATOM 592 C C . VAL A 1 75 ? -3.637 15.742 -8.360 1.00 67.56 75 VAL A C 1
ATOM 594 O O . VAL A 1 75 ? -4.592 16.184 -9.004 1.00 67.56 75 VAL A O 1
ATOM 597 N N . ASP A 1 76 ? -2.424 15.614 -8.904 1.00 74.75 76 ASP A N 1
ATOM 598 C CA . ASP A 1 76 ? -2.137 15.853 -10.325 1.00 74.75 76 ASP A CA 1
ATOM 599 C C . ASP A 1 76 ? -2.551 14.641 -11.176 1.00 74.75 76 ASP A C 1
ATOM 601 O O . ASP A 1 76 ? -1.771 13.723 -11.447 1.00 74.75 76 ASP A O 1
ATOM 605 N N . HIS A 1 77 ? -3.817 14.646 -11.593 1.00 73.94 77 HIS A N 1
ATOM 606 C CA . HIS A 1 77 ? -4.431 13.571 -12.370 1.00 73.94 77 HIS A CA 1
ATOM 607 C C . HIS A 1 77 ? -3.733 13.347 -13.717 1.00 73.94 77 HIS A C 1
ATOM 609 O O . HIS A 1 77 ? -3.599 12.205 -14.148 1.00 73.94 77 HIS A O 1
ATOM 615 N N . GLU A 1 78 ? -3.244 14.407 -14.367 1.00 73.06 78 GLU A N 1
ATOM 616 C CA . GLU A 1 78 ? -2.537 14.304 -15.648 1.00 73.06 78 GLU A CA 1
ATOM 617 C C . GLU A 1 78 ? -1.190 13.597 -15.474 1.00 73.06 78 GLU A C 1
ATOM 619 O O . GLU A 1 78 ? -0.821 12.742 -16.287 1.00 73.06 78 GLU A O 1
ATOM 624 N N . THR A 1 79 ? -0.474 13.897 -14.389 1.00 72.19 79 THR A N 1
ATOM 625 C CA . THR A 1 79 ? 0.755 13.176 -14.050 1.00 72.19 79 THR A CA 1
ATOM 626 C C . THR A 1 79 ? 0.471 11.708 -13.734 1.00 72.19 79 THR A C 1
ATOM 628 O O . THR A 1 79 ? 1.149 10.843 -14.292 1.00 72.19 79 THR A O 1
ATOM 631 N N . ILE A 1 80 ? -0.545 11.393 -12.920 1.00 76.56 80 ILE A N 1
ATOM 632 C CA . ILE A 1 80 ? -0.908 9.996 -12.607 1.00 76.56 80 ILE A CA 1
ATOM 633 C C . ILE A 1 80 ? -1.271 9.235 -13.887 1.00 76.56 80 ILE A C 1
ATOM 635 O O . ILE A 1 80 ? -0.744 8.149 -14.134 1.00 76.56 80 ILE A O 1
ATOM 639 N N . ARG A 1 81 ? -2.105 9.832 -14.741 1.00 78.69 81 ARG A N 1
ATOM 640 C CA . ARG A 1 81 ? -2.505 9.282 -16.040 1.00 78.69 81 ARG A CA 1
ATOM 641 C C . ARG A 1 81 ? -1.296 8.948 -16.906 1.00 78.69 81 ARG A C 1
ATOM 643 O O . ARG A 1 81 ? -1.198 7.847 -17.447 1.00 78.69 81 ARG A O 1
ATOM 650 N N . ARG A 1 82 ? -0.350 9.884 -17.021 1.00 76.12 82 ARG A N 1
ATOM 651 C CA . ARG A 1 82 ? 0.879 9.696 -17.800 1.00 76.12 82 ARG A CA 1
ATOM 652 C C . ARG A 1 82 ? 1.739 8.568 -17.240 1.00 76.12 82 ARG A C 1
ATOM 654 O O . ARG A 1 82 ? 2.227 7.752 -18.016 1.00 76.12 82 ARG A O 1
ATOM 661 N N . VAL A 1 83 ? 1.898 8.506 -15.919 1.00 75.62 83 VAL A N 1
ATOM 662 C CA . VAL A 1 83 ? 2.675 7.453 -15.251 1.00 75.62 83 VAL A CA 1
ATOM 663 C C . VAL A 1 83 ? 2.050 6.081 -15.492 1.00 75.62 83 VAL A C 1
ATOM 665 O O . VAL A 1 83 ? 2.758 5.169 -15.909 1.00 75.62 83 VAL A O 1
ATOM 668 N N . LEU A 1 84 ? 0.737 5.931 -15.309 1.00 79.06 84 LEU A N 1
ATOM 669 C CA . LEU A 1 84 ? 0.045 4.661 -15.546 1.00 79.06 84 LEU A CA 1
ATOM 670 C C . LEU A 1 84 ? 0.092 4.241 -17.023 1.00 79.06 84 LEU A C 1
ATOM 672 O O . LEU A 1 84 ? 0.347 3.076 -17.326 1.00 79.06 84 LEU A O 1
ATOM 676 N N . ALA A 1 85 ? -0.064 5.186 -17.955 1.00 77.19 85 ALA A N 1
ATOM 677 C CA . ALA A 1 85 ? 0.088 4.909 -19.383 1.00 77.19 85 ALA A CA 1
ATOM 678 C C . ALA A 1 85 ? 1.513 4.440 -19.732 1.00 77.19 85 ALA A C 1
ATOM 680 O O . ALA A 1 85 ? 1.693 3.520 -20.533 1.00 77.19 85 ALA A O 1
ATOM 681 N N . ASP A 1 86 ? 2.534 5.044 -19.123 1.00 76.06 86 ASP A N 1
ATOM 682 C CA . ASP A 1 86 ? 3.923 4.626 -19.304 1.00 76.06 86 ASP A CA 1
ATOM 683 C C . ASP A 1 86 ? 4.204 3.264 -18.639 1.00 76.06 86 ASP A C 1
ATOM 685 O O . ASP A 1 86 ? 4.949 2.463 -19.206 1.00 76.06 86 ASP A O 1
ATOM 689 N N . MET A 1 87 ? 3.551 2.935 -17.516 1.00 74.88 87 MET A N 1
ATOM 690 C CA . MET A 1 87 ? 3.593 1.593 -16.916 1.00 74.88 87 MET A CA 1
ATOM 691 C C . MET A 1 87 ? 2.995 0.530 -17.847 1.00 74.88 87 MET A C 1
ATOM 693 O O . MET A 1 87 ? 3.620 -0.510 -18.054 1.00 74.88 87 MET A O 1
ATOM 697 N N . GLY A 1 88 ? 1.838 0.797 -18.463 1.00 77.31 88 GLY A N 1
ATOM 698 C CA . GLY A 1 88 ? 1.226 -0.112 -19.440 1.00 77.31 88 GLY A CA 1
ATOM 699 C C . GLY A 1 88 ? 2.154 -0.399 -20.627 1.00 77.31 88 GLY A C 1
ATOM 700 O O . GLY A 1 88 ? 2.367 -1.556 -20.999 1.00 77.31 88 GLY A O 1
ATOM 701 N N . LYS A 1 89 ? 2.810 0.640 -21.163 1.00 78.81 89 LYS A N 1
ATOM 702 C CA . LYS A 1 89 ? 3.831 0.488 -22.217 1.00 78.81 89 LYS A CA 1
ATOM 703 C C . LYS A 1 89 ? 5.040 -0.314 -21.737 1.00 78.81 89 LYS A C 1
ATOM 705 O O . LYS A 1 89 ? 5.520 -1.176 -22.469 1.00 78.81 89 LYS A O 1
ATOM 710 N N . ALA A 1 90 ? 5.534 -0.051 -20.527 1.00 74.44 90 ALA A N 1
ATOM 711 C CA . ALA A 1 90 ? 6.673 -0.769 -19.963 1.00 74.44 90 ALA A CA 1
ATOM 712 C C . ALA A 1 90 ? 6.378 -2.269 -19.801 1.00 74.44 90 ALA A C 1
ATOM 714 O O . ALA A 1 90 ? 7.221 -3.092 -20.152 1.00 74.44 90 ALA 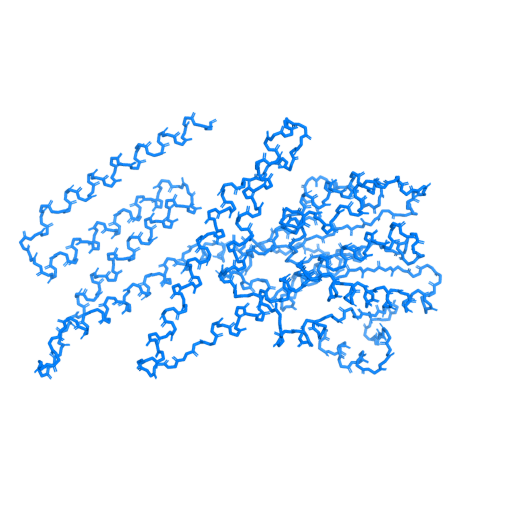A O 1
ATOM 715 N N . ILE A 1 91 ? 5.169 -2.631 -19.357 1.00 78.38 91 ILE A N 1
ATOM 716 C CA . ILE A 1 91 ? 4.712 -4.027 -19.281 1.00 78.38 91 ILE A CA 1
ATOM 717 C C . ILE A 1 91 ? 4.691 -4.667 -20.674 1.00 78.38 91 ILE A C 1
ATOM 719 O O . ILE A 1 91 ? 5.234 -5.758 -20.861 1.00 78.38 91 ILE A O 1
ATOM 723 N N . ALA A 1 92 ? 4.124 -3.981 -21.671 1.00 76.00 92 ALA A N 1
ATOM 724 C CA . ALA A 1 92 ? 4.074 -4.481 -23.045 1.00 76.00 92 ALA A CA 1
ATOM 725 C C . ALA A 1 92 ? 5.480 -4.711 -23.636 1.00 76.00 92 ALA A C 1
ATOM 727 O O . ALA A 1 92 ? 5.741 -5.749 -24.252 1.00 76.00 92 ALA A O 1
ATOM 728 N N . ILE A 1 93 ? 6.409 -3.778 -23.398 1.00 75.81 93 ILE A N 1
ATOM 729 C CA . ILE A 1 93 ? 7.817 -3.902 -23.799 1.00 75.81 93 ILE A CA 1
ATOM 730 C C . ILE A 1 93 ? 8.489 -5.064 -23.056 1.00 75.81 93 ILE A C 1
ATOM 732 O O . ILE A 1 93 ? 9.173 -5.869 -23.685 1.00 75.81 93 ILE A O 1
ATOM 736 N N . GLY A 1 94 ? 8.260 -5.202 -21.747 1.00 73.94 94 GLY A N 1
ATOM 737 C CA . GLY A 1 94 ? 8.783 -6.309 -20.943 1.00 73.94 94 GLY A CA 1
ATOM 738 C C . GLY A 1 94 ? 8.331 -7.676 -21.463 1.00 73.94 94 GLY A C 1
ATOM 739 O O . GLY A 1 94 ? 9.149 -8.585 -21.601 1.00 73.94 94 GLY A O 1
ATOM 740 N N . ARG A 1 95 ? 7.055 -7.808 -21.851 1.00 80.88 95 ARG A N 1
ATOM 741 C CA . ARG A 1 95 ? 6.514 -9.021 -22.489 1.00 80.88 95 ARG A CA 1
ATOM 742 C C . ARG A 1 95 ? 7.192 -9.316 -23.825 1.00 80.88 95 ARG A C 1
ATOM 744 O O . ARG A 1 95 ? 7.516 -10.467 -24.114 1.00 80.88 95 ARG A O 1
ATOM 751 N N . LEU A 1 96 ? 7.415 -8.296 -24.657 1.00 76.81 96 LEU A N 1
ATOM 752 C CA . LEU A 1 96 ? 8.126 -8.455 -25.928 1.00 76.81 96 LEU A CA 1
ATOM 753 C C . LEU A 1 96 ? 9.581 -8.899 -25.709 1.00 76.81 96 LEU A C 1
ATOM 755 O O . LEU A 1 96 ? 10.018 -9.858 -26.341 1.00 76.81 96 LEU A O 1
ATOM 759 N N . ALA A 1 97 ? 10.295 -8.265 -24.778 1.00 70.88 97 ALA A N 1
ATOM 760 C CA . ALA A 1 97 ? 11.667 -8.625 -24.432 1.00 70.88 97 ALA A CA 1
ATOM 761 C C . ALA A 1 97 ? 11.764 -10.066 -23.907 1.00 70.88 97 ALA A C 1
ATOM 763 O O . ALA A 1 97 ? 12.611 -10.834 -24.359 1.00 70.88 97 ALA A O 1
ATOM 764 N N . ASN A 1 98 ? 10.851 -10.473 -23.020 1.00 76.44 98 ASN A N 1
ATOM 765 C CA . ASN A 1 98 ? 10.812 -11.835 -22.491 1.00 76.44 98 ASN A CA 1
ATOM 766 C C . ASN A 1 98 ? 10.537 -12.888 -23.580 1.00 76.44 98 ASN A C 1
ATOM 768 O O . ASN A 1 98 ? 11.128 -13.967 -23.564 1.00 76.44 98 ASN A O 1
ATOM 772 N N . ARG A 1 99 ? 9.688 -12.570 -24.570 1.00 78.25 99 ARG A N 1
ATOM 773 C CA . ARG A 1 99 ? 9.503 -13.422 -25.758 1.00 78.25 99 ARG A CA 1
ATOM 774 C C . ARG A 1 99 ? 10.791 -13.554 -26.571 1.00 78.25 99 ARG A C 1
ATOM 776 O O . ARG A 1 99 ? 11.117 -14.665 -26.978 1.00 78.25 99 ARG A O 1
ATOM 783 N N . GLY A 1 100 ? 11.529 -12.460 -26.759 1.00 70.94 100 GLY A N 1
ATOM 784 C CA . GLY A 1 100 ? 12.839 -12.484 -27.416 1.00 70.94 100 GLY A CA 1
ATOM 785 C C . GLY A 1 100 ? 13.838 -13.387 -26.687 1.00 70.94 100 GLY A C 1
ATOM 786 O O . GLY A 1 100 ? 14.438 -14.259 -27.305 1.00 70.94 100 GLY A O 1
ATOM 787 N N . LEU A 1 101 ? 13.945 -13.263 -25.359 1.00 72.00 101 LEU A N 1
ATOM 788 C CA . LEU A 1 101 ? 14.815 -14.124 -24.543 1.00 72.00 101 LEU A CA 1
ATOM 789 C C . LEU A 1 101 ? 14.453 -15.613 -24.665 1.00 72.00 101 LEU A C 1
ATOM 791 O O . LEU A 1 101 ? 15.349 -16.446 -24.813 1.00 72.00 101 LEU A O 1
ATOM 795 N N . ARG A 1 102 ? 13.149 -15.942 -24.687 1.00 77.00 102 ARG A N 1
ATOM 796 C CA . ARG A 1 102 ? 12.661 -17.313 -24.932 1.00 77.00 102 ARG A CA 1
ATOM 797 C C . ARG A 1 102 ? 13.092 -17.844 -26.294 1.00 77.00 102 ARG A C 1
ATOM 799 O O . ARG A 1 102 ? 13.573 -18.969 -26.373 1.00 77.00 102 ARG A O 1
ATOM 806 N N . GLN A 1 103 ? 12.933 -17.047 -27.350 1.00 75.38 103 GLN A N 1
ATOM 807 C CA . GLN A 1 103 ? 13.323 -17.441 -28.708 1.00 75.38 103 GLN A CA 1
ATOM 808 C C . GLN A 1 103 ? 14.834 -17.670 -28.839 1.00 75.38 103 GLN A C 1
ATOM 810 O O . GLN A 1 103 ? 15.253 -18.532 -29.603 1.00 75.38 103 GLN A O 1
ATOM 815 N N . LEU A 1 104 ? 15.639 -16.945 -28.060 1.00 70.00 104 LEU A N 1
ATOM 816 C CA . LEU A 1 104 ? 17.096 -17.085 -28.018 1.00 70.00 104 LEU A CA 1
ATOM 817 C C . LEU A 1 104 ? 17.588 -18.212 -27.090 1.00 70.00 104 LEU A C 1
ATOM 819 O O . LEU A 1 104 ? 18.792 -18.412 -26.964 1.00 70.00 104 LEU A O 1
ATOM 823 N N . GLY A 1 105 ? 16.693 -18.928 -26.400 1.00 79.69 105 GLY A N 1
ATOM 824 C CA . GLY A 1 105 ? 17.070 -19.983 -25.453 1.00 79.69 105 GLY A CA 1
ATOM 825 C C . GLY A 1 105 ? 17.761 -19.480 -24.177 1.00 79.69 105 GLY A C 1
ATOM 826 O O . GLY A 1 105 ? 18.308 -20.281 -23.425 1.00 79.69 105 GLY A O 1
ATOM 827 N N . MET A 1 106 ? 17.718 -18.173 -23.887 1.00 70.44 106 MET A N 1
ATOM 828 C CA . MET A 1 106 ? 18.406 -17.546 -22.742 1.00 70.44 106 MET A CA 1
ATOM 829 C C . MET A 1 106 ? 17.608 -17.628 -21.426 1.00 70.44 106 MET A C 1
ATOM 831 O O . MET A 1 106 ? 17.883 -16.903 -20.470 1.00 70.44 106 MET A O 1
ATOM 835 N N . GLY A 1 107 ? 16.607 -18.508 -21.370 1.00 73.25 107 GLY A N 1
ATOM 836 C CA . GLY A 1 107 ? 15.640 -18.591 -20.280 1.00 73.25 107 GLY A CA 1
ATOM 837 C C . GLY A 1 107 ? 14.504 -17.572 -20.410 1.00 73.25 107 GLY A C 1
ATOM 838 O O . GLY A 1 107 ? 14.388 -16.843 -21.394 1.00 73.25 107 GLY A O 1
ATOM 839 N N . SER A 1 108 ? 13.618 -17.547 -19.416 1.00 73.06 108 SER A N 1
ATOM 840 C CA . SER A 1 108 ? 12.525 -16.576 -19.356 1.00 73.06 108 SER A CA 1
ATOM 841 C C . SER A 1 108 ? 12.197 -16.209 -17.927 1.00 73.06 108 SER A C 1
ATOM 843 O O . SER A 1 108 ? 12.152 -17.092 -17.072 1.00 73.06 108 SER A O 1
ATOM 845 N N . ALA A 1 109 ? 11.893 -14.939 -17.690 1.00 74.62 109 ALA A N 1
ATOM 846 C CA . ALA A 1 109 ? 11.162 -14.551 -16.497 1.00 74.62 109 ALA A CA 1
ATOM 847 C C . ALA A 1 109 ? 9.678 -14.832 -16.754 1.00 74.62 109 ALA A C 1
ATOM 849 O O . ALA A 1 109 ? 9.170 -14.479 -17.818 1.00 74.62 109 ALA A O 1
ATOM 850 N N . ASP A 1 110 ? 8.956 -15.454 -15.825 1.00 78.06 110 ASP A N 1
ATOM 851 C CA . ASP A 1 110 ? 7.498 -15.515 -15.949 1.00 78.06 110 ASP A CA 1
ATOM 852 C C . ASP A 1 110 ? 6.895 -14.163 -15.542 1.00 78.06 110 ASP A C 1
ATOM 854 O O . ASP A 1 110 ? 6.442 -13.945 -14.416 1.00 78.06 110 ASP A O 1
ATOM 858 N N . LEU A 1 111 ? 7.023 -13.194 -16.452 1.00 77.75 111 LEU A N 1
ATOM 859 C CA . LEU A 1 111 ? 6.556 -11.831 -16.243 1.00 77.75 111 LEU A CA 1
ATOM 860 C C . LEU A 1 111 ? 5.034 -11.801 -16.088 1.00 77.75 111 LEU A C 1
ATOM 862 O O . LEU A 1 111 ? 4.539 -11.034 -15.272 1.00 77.75 111 LEU A O 1
ATOM 866 N N . ASP A 1 112 ? 4.310 -12.639 -16.830 1.00 75.94 112 ASP A N 1
ATOM 867 C CA . ASP A 1 112 ? 2.852 -12.705 -16.753 1.00 75.94 112 ASP A CA 1
ATOM 868 C C . ASP A 1 112 ? 2.405 -13.264 -15.408 1.00 75.94 112 ASP A C 1
ATOM 870 O O . ASP A 1 112 ? 1.600 -12.630 -14.733 1.00 75.94 112 ASP A O 1
ATOM 874 N N . GLU A 1 113 ? 2.994 -14.371 -14.952 1.00 79.31 113 GLU A N 1
ATOM 875 C CA . GLU A 1 113 ? 2.713 -14.892 -13.616 1.00 79.31 113 GLU A CA 1
ATOM 876 C C . GLU A 1 113 ? 3.078 -13.878 -12.523 1.00 79.31 113 GLU A C 1
ATOM 878 O O . GLU A 1 113 ? 2.326 -13.693 -11.568 1.00 79.31 113 GLU A O 1
ATOM 883 N N . THR A 1 114 ? 4.203 -13.172 -12.664 1.00 76.81 114 THR A N 1
ATOM 884 C CA . THR A 1 114 ? 4.623 -12.149 -11.691 1.00 76.81 114 THR A CA 1
ATOM 885 C C . THR A 1 114 ? 3.642 -10.977 -11.644 1.00 76.81 114 THR A C 1
ATOM 887 O O . THR A 1 114 ? 3.274 -10.526 -10.559 1.00 76.81 114 THR A O 1
ATOM 890 N N . LEU A 1 115 ? 3.204 -10.484 -12.805 1.00 75.94 115 LEU A N 1
ATOM 891 C CA . LEU A 1 115 ? 2.246 -9.384 -12.905 1.00 75.94 115 LEU A CA 1
ATOM 892 C C . LEU A 1 115 ? 0.869 -9.793 -12.393 1.00 75.94 115 LEU A C 1
ATOM 894 O O . LEU A 1 115 ? 0.274 -9.033 -11.637 1.00 75.94 115 LEU A O 1
ATOM 898 N N . VAL A 1 116 ? 0.396 -10.993 -12.735 1.00 76.81 116 VAL A N 1
ATOM 899 C CA . VAL A 1 116 ? -0.869 -11.537 -12.223 1.00 76.81 116 VAL A CA 1
ATOM 900 C C . VAL A 1 116 ? -0.804 -11.697 -10.709 1.00 76.81 116 VAL A C 1
ATOM 902 O O . VAL A 1 116 ? -1.694 -11.222 -10.021 1.00 76.81 116 VAL A O 1
ATOM 905 N N . ARG A 1 117 ? 0.274 -12.260 -10.155 1.00 75.69 117 ARG A N 1
ATOM 906 C CA . ARG A 1 117 ? 0.423 -12.402 -8.697 1.00 75.69 117 ARG A CA 1
ATOM 907 C C . ARG A 1 117 ? 0.504 -11.063 -7.962 1.00 75.69 117 ARG A C 1
ATOM 909 O O . ARG A 1 117 ? 0.136 -10.996 -6.798 1.00 75.69 117 ARG A O 1
ATOM 916 N N . PHE A 1 118 ? 1.034 -10.014 -8.594 1.00 74.25 118 PHE A N 1
ATOM 917 C CA . PHE A 1 118 ? 1.191 -8.706 -7.950 1.00 74.25 118 PHE A CA 1
ATOM 918 C C . PHE A 1 118 ? -0.042 -7.806 -8.111 1.00 74.25 118 PHE A C 1
ATOM 920 O O . PHE A 1 118 ? -0.469 -7.163 -7.157 1.00 74.25 118 PHE A O 1
ATOM 927 N N . LEU A 1 119 ? -0.609 -7.740 -9.316 1.00 83.50 119 LEU A N 1
ATOM 928 C CA . LEU A 1 119 ? -1.723 -6.851 -9.658 1.00 83.50 119 LEU A CA 1
ATOM 929 C C . LEU A 1 119 ? -3.081 -7.547 -9.587 1.00 83.50 119 LEU A C 1
ATOM 931 O O . LEU A 1 119 ? -4.091 -6.875 -9.396 1.00 83.50 119 LEU A O 1
ATOM 935 N N . GLY A 1 120 ? -3.111 -8.874 -9.697 1.00 85.38 120 GLY A N 1
ATOM 936 C CA . GLY A 1 120 ? -4.333 -9.667 -9.640 1.00 85.38 120 GLY A CA 1
ATOM 937 C C . GLY A 1 120 ? -5.050 -9.535 -8.306 1.00 85.38 120 GLY A C 1
ATOM 938 O O . GLY A 1 120 ? -6.257 -9.331 -8.308 1.00 85.38 120 GLY A O 1
ATOM 939 N N . ASP A 1 121 ? -4.329 -9.533 -7.182 1.00 86.94 121 ASP A N 1
ATOM 940 C CA . ASP A 1 121 ?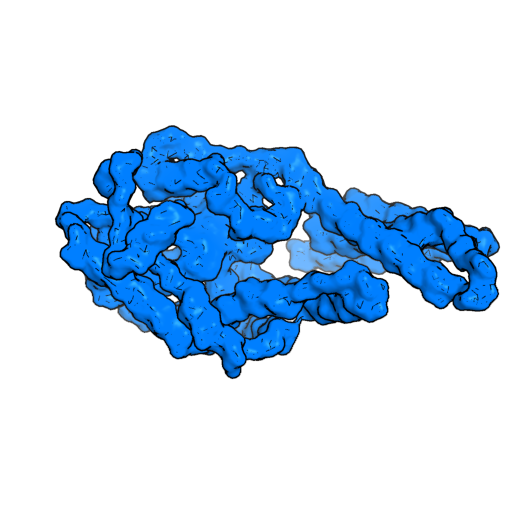 -4.927 -9.309 -5.857 1.00 86.94 121 ASP A CA 1
ATOM 941 C C . ASP A 1 121 ? -5.552 -7.909 -5.732 1.00 86.94 121 ASP A C 1
ATOM 943 O O . ASP A 1 121 ? -6.638 -7.761 -5.157 1.00 86.94 121 ASP A O 1
ATOM 947 N N . VAL A 1 122 ? -4.900 -6.887 -6.303 1.00 90.06 122 VAL A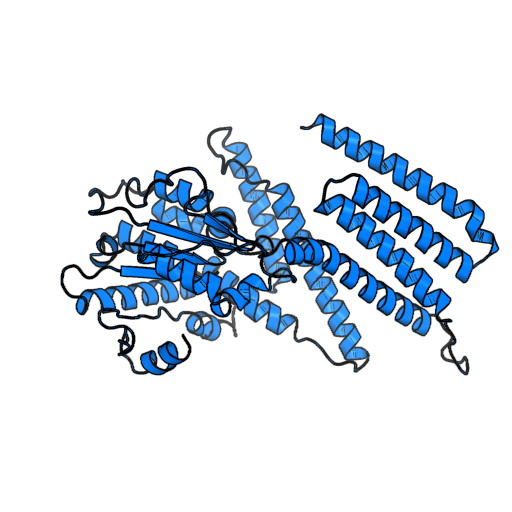 N 1
ATOM 948 C CA . VAL A 1 122 ? -5.400 -5.501 -6.317 1.00 90.06 122 VAL A CA 1
ATOM 949 C C . VAL A 1 122 ? -6.670 -5.421 -7.145 1.00 90.06 122 VAL A C 1
ATOM 951 O O . VAL A 1 122 ? -7.690 -4.932 -6.661 1.00 90.06 122 VAL A O 1
ATOM 954 N N . GLN A 1 123 ? -6.629 -5.943 -8.369 1.00 90.44 123 GLN A N 1
ATOM 955 C CA . GLN A 1 123 ? -7.773 -5.981 -9.267 1.00 90.44 123 GLN A CA 1
ATOM 956 C C . GLN A 1 123 ? -8.935 -6.769 -8.654 1.00 90.44 123 GLN A C 1
ATOM 958 O O . GLN A 1 123 ? -10.071 -6.301 -8.656 1.00 90.44 123 GLN A O 1
ATOM 963 N N . LEU A 1 124 ? -8.654 -7.938 -8.082 1.00 90.69 124 LEU A N 1
ATOM 964 C CA . LEU A 1 124 ? -9.640 -8.804 -7.452 1.00 90.69 124 LEU A CA 1
ATOM 965 C C . LEU A 1 124 ? -10.371 -8.090 -6.316 1.00 90.69 124 LEU A C 1
ATOM 967 O O . LEU A 1 124 ? -11.599 -8.110 -6.259 1.00 90.69 124 LEU A O 1
ATOM 971 N N . TYR A 1 125 ? -9.630 -7.433 -5.426 1.00 92.19 125 TYR A N 1
ATOM 972 C CA . TYR A 1 125 ? -10.231 -6.736 -4.296 1.00 92.19 125 TYR A CA 1
ATOM 973 C C . TYR A 1 125 ? -10.954 -5.452 -4.712 1.00 92.19 125 TYR A C 1
ATOM 975 O O . TYR A 1 125 ? -12.051 -5.164 -4.224 1.00 92.19 125 TYR A O 1
ATOM 983 N N . ALA A 1 126 ? -10.358 -4.672 -5.611 1.00 92.50 126 ALA A N 1
ATOM 984 C CA . ALA A 1 126 ? -10.887 -3.371 -5.984 1.00 92.50 126 ALA A CA 1
ATOM 985 C C . ALA A 1 126 ? -12.094 -3.474 -6.931 1.00 92.50 126 ALA A C 1
ATOM 987 O O . ALA A 1 126 ? -13.116 -2.827 -6.701 1.00 92.50 126 ALA A O 1
ATOM 988 N N . GLU A 1 127 ? -12.032 -4.343 -7.941 1.00 91.19 127 GLU A N 1
ATOM 989 C CA . GLU A 1 127 ? -13.049 -4.414 -8.999 1.00 91.19 127 GLU A CA 1
ATOM 990 C C . GLU A 1 127 ? -14.189 -5.393 -8.667 1.00 91.19 127 GLU A C 1
ATOM 992 O O . GLU A 1 127 ? -15.341 -5.146 -9.023 1.00 91.19 127 GLU A O 1
ATOM 997 N N . TYR A 1 128 ? -13.926 -6.477 -7.925 1.00 91.50 128 TYR A N 1
ATOM 998 C CA . TYR A 1 128 ? -14.915 -7.546 -7.743 1.00 91.50 128 TYR A CA 1
ATOM 999 C C . TYR A 1 128 ? -15.554 -7.533 -6.351 1.00 91.50 128 TYR A C 1
ATOM 1001 O O . TYR A 1 128 ? -14.943 -7.868 -5.336 1.00 91.50 128 TYR A O 1
ATOM 1009 N N . ALA A 1 129 ? -16.851 -7.210 -6.311 1.00 92.25 129 ALA A N 1
ATOM 1010 C CA . ALA A 1 129 ? -17.618 -7.125 -5.068 1.00 92.25 129 ALA A CA 1
ATOM 1011 C C . ALA A 1 129 ? -17.712 -8.457 -4.304 1.00 92.25 129 ALA A C 1
ATOM 1013 O O . ALA A 1 129 ? -17.667 -8.446 -3.078 1.00 92.25 129 ALA A O 1
ATOM 1014 N N . GLY A 1 130 ? -17.814 -9.594 -5.004 1.00 92.38 130 GLY A N 1
ATOM 1015 C CA . GLY A 1 130 ? -17.913 -10.923 -4.384 1.00 92.38 130 GLY A CA 1
ATOM 1016 C C . GLY A 1 130 ? -16.675 -11.291 -3.554 1.00 92.38 130 GLY A C 1
ATOM 1017 O O . GLY A 1 130 ? -16.796 -11.456 -2.338 1.00 92.38 130 GLY A O 1
ATOM 1018 N N . PRO A 1 131 ? -15.475 -11.361 -4.164 1.00 92.06 131 PRO A N 1
ATOM 1019 C CA . PRO A 1 131 ? -14.235 -11.597 -3.432 1.00 92.06 131 PRO A CA 1
ATOM 1020 C C . PRO A 1 131 ? -13.977 -10.554 -2.342 1.00 92.06 131 PRO A C 1
ATOM 1022 O O . PRO A 1 131 ? -13.614 -10.920 -1.225 1.00 92.06 131 PRO A O 1
ATOM 1025 N N . ARG A 1 132 ? -14.246 -9.267 -2.610 1.00 94.06 132 ARG A N 1
ATOM 1026 C CA . ARG A 1 132 ? -14.153 -8.215 -1.589 1.00 94.06 132 ARG A CA 1
ATOM 1027 C C . ARG A 1 132 ? -15.056 -8.491 -0.386 1.00 94.06 132 ARG A C 1
ATOM 1029 O O . ARG A 1 132 ? -14.574 -8.434 0.739 1.00 94.06 132 ARG A O 1
ATOM 1036 N N . ALA A 1 133 ? -16.322 -8.848 -0.598 1.00 94.06 133 ALA A N 1
ATOM 1037 C CA . ALA A 1 133 ? -17.247 -9.184 0.484 1.00 94.06 133 ALA A CA 1
ATOM 1038 C C . ALA A 1 133 ? -16.778 -10.409 1.284 1.00 94.06 133 ALA A C 1
ATOM 1040 O O . ALA A 1 133 ? -16.877 -10.417 2.508 1.00 94.06 133 ALA A O 1
ATOM 1041 N N . ALA A 1 134 ? -16.215 -11.422 0.619 1.00 94.19 134 ALA A N 1
ATOM 1042 C CA . ALA A 1 134 ? -15.642 -12.586 1.291 1.00 94.19 134 ALA A CA 1
ATOM 1043 C C . ALA A 1 134 ? -14.418 -12.226 2.158 1.00 94.19 134 ALA A C 1
ATOM 1045 O O . ALA A 1 134 ? -14.272 -12.758 3.263 1.00 94.19 134 ALA A O 1
ATOM 1046 N N . ILE A 1 135 ? -13.569 -11.308 1.681 1.00 94.44 135 ILE A N 1
ATOM 1047 C CA . ILE A 1 135 ? -12.417 -10.772 2.421 1.00 94.44 135 ILE A CA 1
ATOM 1048 C C . ILE A 1 135 ? -12.888 -9.943 3.625 1.00 94.44 135 ILE A C 1
ATOM 1050 O O . ILE A 1 135 ? -12.435 -10.196 4.741 1.00 94.44 135 ILE A O 1
ATOM 1054 N N . SER A 1 136 ? -13.842 -9.024 3.439 1.00 94.88 136 SER A N 1
ATOM 1055 C CA . SER A 1 136 ? -14.430 -8.232 4.531 1.00 94.88 136 SER A CA 1
ATOM 1056 C C . SER A 1 136 ? -15.087 -9.120 5.587 1.00 94.88 136 SER A C 1
ATOM 1058 O O . SER A 1 136 ? -14.760 -9.013 6.762 1.00 94.88 136 SER A O 1
ATOM 1060 N N . ALA A 1 137 ? -15.901 -10.096 5.179 1.00 94.94 137 ALA A N 1
ATOM 1061 C CA . ALA A 1 137 ? -16.532 -11.030 6.109 1.00 94.94 137 ALA A CA 1
ATOM 1062 C C . ALA A 1 137 ? -15.506 -11.867 6.891 1.00 94.94 137 ALA A C 1
ATOM 1064 O O . ALA A 1 137 ? -15.777 -12.309 8.005 1.00 94.94 137 ALA A O 1
ATOM 1065 N N . ARG A 1 138 ? -14.327 -12.133 6.315 1.00 95.00 138 ARG A N 1
ATOM 1066 C CA . ARG A 1 138 ? -13.242 -12.808 7.033 1.00 95.00 138 ARG A CA 1
ATOM 1067 C C . ARG A 1 138 ? -12.611 -11.902 8.082 1.00 95.00 138 ARG A C 1
ATOM 1069 O O . ARG A 1 138 ? -12.373 -12.376 9.188 1.00 95.00 138 ARG A O 1
ATOM 1076 N N . PHE A 1 139 ? -12.360 -10.640 7.741 1.00 96.12 139 PHE A N 1
ATOM 1077 C CA . PHE A 1 139 ? -11.910 -9.640 8.704 1.00 96.12 139 PHE A CA 1
ATOM 1078 C C . PHE A 1 139 ? -12.893 -9.555 9.881 1.00 96.12 139 PHE A C 1
ATOM 1080 O O . PHE A 1 139 ? -12.481 -9.744 11.023 1.00 96.12 139 PHE A O 1
ATOM 1087 N N . ASP A 1 140 ? -14.191 -9.410 9.597 1.00 95.44 140 ASP A N 1
ATOM 1088 C CA . ASP A 1 140 ? -15.243 -9.323 10.617 1.00 95.44 140 ASP A CA 1
ATOM 1089 C C . ASP A 1 140 ? -15.259 -10.558 11.528 1.00 95.44 140 ASP A C 1
ATOM 1091 O O . ASP A 1 140 ? -15.197 -10.421 12.748 1.00 95.44 140 ASP A O 1
ATOM 1095 N N . ARG A 1 141 ? -15.221 -11.773 10.959 1.00 95.31 141 ARG A N 1
ATOM 1096 C CA . ARG A 1 141 ? -15.174 -13.020 11.747 1.00 95.31 141 ARG A CA 1
ATOM 1097 C C . ARG A 1 141 ? -13.970 -13.098 12.686 1.00 95.31 141 ARG A C 1
ATOM 1099 O O . ARG A 1 141 ? -14.101 -13.625 13.790 1.00 95.31 141 ARG A O 1
ATOM 1106 N N . VAL A 1 142 ? -12.797 -12.623 12.258 1.00 94.88 142 VAL A N 1
ATOM 1107 C CA . VAL A 1 142 ? -11.598 -12.599 13.113 1.00 94.88 142 VAL A CA 1
ATOM 1108 C C . VAL A 1 142 ? -11.783 -11.597 14.251 1.00 94.88 142 VAL A C 1
ATOM 1110 O O . VAL A 1 142 ? -11.531 -11.946 15.403 1.00 94.88 142 VAL A O 1
ATOM 1113 N N . MET A 1 143 ? -12.289 -10.397 13.958 1.00 96.00 143 MET A N 1
ATOM 1114 C CA . MET A 1 143 ? -12.543 -9.369 14.971 1.00 96.00 143 MET A CA 1
ATOM 1115 C C . MET A 1 143 ? -13.615 -9.791 15.986 1.00 96.00 143 MET A C 1
ATOM 1117 O O . MET A 1 143 ? -13.424 -9.628 17.189 1.00 96.00 143 MET A O 1
ATOM 1121 N N . GLU A 1 144 ? -14.703 -10.413 15.535 1.00 94.19 144 GLU A N 1
ATOM 1122 C CA . GLU A 1 144 ? -15.725 -11.021 16.400 1.00 94.19 144 GLU A CA 1
ATOM 1123 C C . GLU A 1 144 ? -15.170 -12.199 17.215 1.00 94.19 144 GLU A C 1
ATOM 1125 O O . GLU A 1 144 ? -15.561 -12.429 18.360 1.00 94.19 144 GLU A O 1
ATOM 1130 N N . GLY A 1 145 ? -14.251 -12.972 16.631 1.00 92.62 145 GLY A N 1
ATOM 1131 C CA . GLY A 1 145 ? -13.505 -14.016 17.325 1.00 92.62 145 GLY A CA 1
ATOM 1132 C C . GLY A 1 145 ? -12.690 -13.458 18.488 1.00 92.62 145 GLY A C 1
ATOM 1133 O O . GLY A 1 145 ? -12.795 -13.987 19.592 1.00 92.62 145 GLY A O 1
ATOM 1134 N N . ILE A 1 146 ? -11.942 -12.375 18.250 1.00 92.12 146 ILE A N 1
ATOM 1135 C CA . ILE A 1 146 ? -11.179 -11.653 19.277 1.00 92.12 146 ILE A CA 1
ATOM 1136 C C . ILE A 1 146 ? -12.119 -11.114 20.357 1.00 92.12 146 ILE A C 1
ATOM 1138 O O . ILE A 1 146 ? -11.880 -11.355 21.533 1.00 92.12 146 ILE A O 1
ATOM 1142 N N . GLU A 1 147 ? -13.211 -10.443 19.985 1.00 92.44 147 GLU A N 1
ATOM 1143 C CA . GLU A 1 147 ? -14.145 -9.843 20.949 1.00 92.44 147 GLU A CA 1
ATOM 1144 C C . GLU A 1 147 ? -14.729 -10.870 21.927 1.00 92.44 147 GLU A C 1
ATOM 1146 O O . GLU A 1 147 ? -14.871 -10.586 23.113 1.00 92.44 147 GLU A O 1
ATOM 1151 N N . ARG A 1 148 ? -15.030 -12.087 21.451 1.00 91.88 148 ARG A N 1
ATOM 1152 C CA . ARG A 1 148 ? -15.589 -13.163 22.286 1.00 91.88 148 ARG A CA 1
ATOM 1153 C C . ARG A 1 148 ? -14.629 -13.690 23.349 1.00 91.88 148 ARG A C 1
ATOM 1155 O O . ARG A 1 148 ? -15.092 -14.235 24.347 1.00 91.88 148 ARG A O 1
ATOM 1162 N N . VAL A 1 149 ? -13.324 -13.592 23.115 1.00 87.56 149 VAL A N 1
ATOM 1163 C CA . VAL A 1 149 ? -12.288 -14.149 24.003 1.00 87.56 149 VAL A CA 1
ATOM 1164 C C . VAL A 1 149 ? -11.514 -13.072 24.758 1.00 87.56 149 VAL A C 1
ATOM 1166 O O . VAL A 1 149 ? -10.839 -13.380 25.735 1.00 87.56 149 VAL A O 1
ATOM 1169 N N . ALA A 1 150 ? -11.592 -11.821 24.308 1.00 87.94 150 ALA A N 1
ATOM 1170 C CA . ALA A 1 150 ? -10.872 -10.702 24.885 1.00 87.94 150 ALA A CA 1
ATOM 1171 C C . ALA A 1 150 ? -11.494 -10.274 26.219 1.00 87.94 150 ALA A C 1
ATOM 1173 O O . ALA A 1 150 ? -12.652 -9.852 26.283 1.00 87.94 150 ALA A O 1
ATOM 1174 N N . GLU A 1 151 ? -10.685 -10.300 27.277 1.00 89.94 151 GLU A N 1
ATOM 1175 C CA . GLU A 1 151 ? -11.051 -9.787 28.597 1.00 89.94 151 GLU A CA 1
ATOM 1176 C C . GLU A 1 151 ? -11.432 -8.298 28.541 1.00 89.94 151 GLU A C 1
ATOM 1178 O O . GLU A 1 151 ? -11.034 -7.554 27.632 1.00 89.94 151 GLU A O 1
ATOM 1183 N N . ALA A 1 152 ? -12.205 -7.840 29.528 1.00 88.50 152 ALA A N 1
ATOM 1184 C CA . ALA A 1 152 ? -12.556 -6.430 29.645 1.00 88.50 152 ALA A CA 1
ATOM 1185 C C . ALA A 1 152 ? -11.283 -5.571 29.750 1.00 88.50 152 ALA A C 1
ATOM 1187 O O . ALA A 1 152 ? -10.386 -5.868 30.533 1.00 88.50 152 ALA A O 1
ATOM 1188 N N . GLY A 1 153 ? -11.205 -4.504 28.952 1.00 88.12 153 GLY A N 1
ATOM 1189 C CA . GLY A 1 153 ? -10.023 -3.637 28.891 1.00 88.12 153 GLY A CA 1
ATOM 1190 C C . GLY A 1 153 ? -8.916 -4.108 27.943 1.00 88.12 153 GLY A C 1
ATOM 1191 O O . GLY A 1 153 ? -7.926 -3.397 27.803 1.00 88.12 153 GLY A O 1
ATOM 1192 N N . THR A 1 154 ? -9.079 -5.243 27.252 1.00 92.56 154 THR A N 1
ATOM 1193 C CA . THR A 1 154 ? -8.146 -5.655 26.188 1.00 92.56 154 THR A CA 1
ATOM 1194 C C . THR A 1 154 ? -8.081 -4.594 25.092 1.00 92.56 154 THR A C 1
ATOM 1196 O O . THR A 1 154 ? -9.102 -4.242 24.499 1.00 92.56 154 THR A O 1
ATOM 1199 N N . GLU A 1 155 ? -6.873 -4.122 24.799 1.00 94.56 155 GLU A N 1
ATOM 1200 C CA . GLU A 1 155 ? -6.606 -3.193 23.705 1.00 94.56 155 GLU A CA 1
ATOM 1201 C C . GLU A 1 155 ? -6.337 -3.947 22.398 1.00 94.56 155 GLU A C 1
ATOM 1203 O O . GLU A 1 155 ? -5.647 -4.967 22.373 1.00 94.56 155 GLU A O 1
ATOM 1208 N N . ILE A 1 156 ? -6.873 -3.431 21.291 1.00 95.19 156 ILE A N 1
ATOM 1209 C CA . ILE A 1 156 ? -6.660 -3.980 19.952 1.00 95.19 156 ILE A CA 1
ATOM 1210 C C . ILE A 1 156 ? -5.721 -3.057 19.176 1.00 95.19 156 ILE A C 1
ATOM 1212 O O . ILE A 1 156 ? -5.964 -1.857 19.025 1.00 95.19 156 ILE A O 1
ATOM 1216 N N . HIS A 1 157 ? -4.660 -3.637 18.622 1.00 95.12 157 HIS A N 1
ATOM 1217 C CA . HIS A 1 157 ? -3.716 -2.940 17.757 1.00 95.12 157 HIS A CA 1
ATOM 1218 C C . HIS A 1 157 ? -3.714 -3.601 16.381 1.00 95.12 157 HIS A C 1
ATOM 1220 O O . HIS A 1 157 ? -3.338 -4.763 16.233 1.00 95.12 157 HIS A O 1
ATOM 1226 N N . LEU A 1 158 ? -4.157 -2.859 15.370 1.00 96.38 158 LEU A N 1
ATOM 1227 C CA . LEU A 1 158 ? -4.234 -3.336 13.996 1.00 96.38 158 LEU A CA 1
ATOM 1228 C C . LEU A 1 158 ? -2.910 -3.059 13.287 1.00 96.38 158 LEU A C 1
ATOM 1230 O O . LEU A 1 158 ? -2.461 -1.919 13.230 1.00 96.38 158 LEU A O 1
ATOM 1234 N N . CYS A 1 159 ? -2.312 -4.103 12.725 1.00 94.81 159 CYS A N 1
ATOM 1235 C CA . CYS A 1 159 ? -1.051 -4.062 11.995 1.00 94.81 159 CYS A CA 1
ATOM 1236 C C . CYS A 1 159 ? -1.295 -4.511 10.558 1.00 94.81 159 CYS A C 1
ATOM 1238 O O . CYS A 1 159 ? -1.759 -5.630 10.343 1.00 94.81 159 CYS A O 1
ATOM 1240 N N . ALA A 1 160 ? -0.975 -3.675 9.576 1.00 95.81 160 ALA A N 1
ATOM 1241 C CA . ALA A 1 160 ? -1.294 -3.976 8.190 1.00 95.81 160 ALA A CA 1
ATOM 1242 C C . ALA A 1 160 ? -0.230 -3.478 7.207 1.00 95.81 160 ALA A C 1
ATOM 1244 O O . ALA A 1 160 ? 0.432 -2.466 7.431 1.00 95.81 160 ALA A O 1
ATOM 1245 N N . HIS A 1 161 ? -0.086 -4.182 6.087 1.00 94.75 161 HIS A N 1
ATOM 1246 C CA . HIS A 1 161 ? 0.884 -3.860 5.041 1.00 94.75 161 HIS A CA 1
ATOM 1247 C C . HIS A 1 161 ? 0.270 -3.942 3.666 1.00 94.75 161 HIS A C 1
ATOM 1249 O O . HIS A 1 161 ? -0.549 -4.826 3.406 1.00 94.75 161 HIS A O 1
ATOM 1255 N N . SER A 1 162 ? 0.729 -3.046 2.792 1.00 94.25 162 SER A N 1
ATOM 1256 C CA . SER A 1 162 ? 0.317 -3.008 1.393 1.00 94.25 162 SER A CA 1
ATOM 1257 C C . SER A 1 162 ? -1.212 -3.046 1.285 1.00 94.25 162 SER A C 1
ATOM 1259 O O . SER A 1 162 ? -1.891 -2.391 2.067 1.00 94.25 162 SER A O 1
ATOM 1261 N N . GLN A 1 163 ? -1.791 -3.830 0.380 1.00 94.75 163 GLN A N 1
ATOM 1262 C CA . GLN A 1 163 ? -3.242 -3.992 0.252 1.00 94.75 163 GLN A CA 1
ATOM 1263 C C . GLN A 1 163 ? -3.941 -4.429 1.551 1.00 94.75 163 GLN A C 1
ATOM 1265 O O . GLN A 1 163 ? -5.095 -4.067 1.780 1.00 94.75 163 GLN A O 1
ATOM 1270 N N . GLY A 1 164 ? -3.250 -5.141 2.446 1.00 95.81 164 GLY A N 1
ATOM 1271 C CA . GLY A 1 164 ? -3.786 -5.474 3.763 1.00 95.81 164 GLY A CA 1
ATOM 1272 C C . GLY A 1 164 ? -4.131 -4.237 4.597 1.00 95.81 164 GLY A C 1
ATOM 1273 O O . GLY A 1 164 ? -5.046 -4.309 5.414 1.00 95.81 164 GLY A O 1
ATOM 1274 N N . SER A 1 165 ? -3.470 -3.090 4.376 1.00 97.31 165 SER A N 1
ATOM 1275 C CA . SER A 1 165 ? -3.846 -1.833 5.034 1.00 97.31 165 SER A CA 1
ATOM 1276 C C . SER A 1 165 ? -5.191 -1.317 4.547 1.00 97.31 165 SER A C 1
ATOM 1278 O O . SER A 1 165 ? -5.974 -0.853 5.363 1.00 97.31 165 SER A O 1
ATOM 1280 N N . VAL A 1 166 ? -5.514 -1.477 3.263 1.00 97.38 166 VAL A N 1
ATOM 1281 C CA . VAL A 1 166 ? -6.828 -1.117 2.712 1.00 97.38 166 VAL A CA 1
ATOM 1282 C C . VAL A 1 166 ? -7.913 -2.035 3.266 1.00 97.38 166 VAL A C 1
ATOM 1284 O O . VAL A 1 166 ? -8.967 -1.554 3.671 1.00 97.38 166 VAL A O 1
ATOM 1287 N N . VAL A 1 167 ? -7.650 -3.345 3.336 1.00 97.19 167 VAL A N 1
ATOM 1288 C CA . VAL A 1 167 ? -8.575 -4.321 3.939 1.00 97.19 167 VAL A CA 1
ATOM 1289 C C . VAL A 1 167 ? -8.856 -3.967 5.398 1.00 97.19 167 VAL A C 1
ATOM 1291 O O . VAL A 1 167 ? -10.015 -3.830 5.783 1.00 97.19 167 VAL A O 1
ATOM 1294 N N . ALA A 1 168 ? -7.803 -3.771 6.196 1.00 97.94 168 ALA A N 1
ATOM 1295 C CA . ALA A 1 168 ? -7.934 -3.428 7.607 1.00 97.94 168 ALA A CA 1
ATOM 1296 C C . ALA A 1 168 ? -8.602 -2.064 7.814 1.00 97.94 168 ALA A C 1
ATOM 1298 O O . ALA A 1 168 ? -9.404 -1.914 8.731 1.00 97.94 168 ALA A O 1
ATOM 1299 N N . PHE A 1 169 ? -8.313 -1.088 6.951 1.00 97.94 169 PHE A N 1
ATOM 1300 C CA . PHE A 1 169 ? -8.925 0.232 7.007 1.00 97.94 169 PHE A CA 1
ATOM 1301 C C . PHE A 1 169 ? -10.424 0.164 6.714 1.00 97.94 169 PHE A C 1
ATOM 1303 O O . PHE A 1 169 ? -11.212 0.594 7.546 1.00 97.94 169 PHE A O 1
ATOM 1310 N N . LEU A 1 170 ? -10.843 -0.445 5.599 1.00 97.38 170 LEU A N 1
ATOM 1311 C CA . LEU A 1 170 ? -12.268 -0.593 5.275 1.00 97.38 170 LEU A CA 1
ATOM 1312 C C . LEU A 1 170 ? -13.016 -1.433 6.323 1.00 97.38 170 LEU A C 1
ATOM 1314 O O . LEU A 1 170 ? -14.141 -1.088 6.683 1.00 97.38 170 LEU A O 1
ATOM 1318 N N . GLY A 1 171 ? -12.389 -2.490 6.849 1.00 97.12 171 GLY A N 1
ATOM 1319 C CA . GLY A 1 171 ? -12.936 -3.284 7.952 1.00 97.12 171 GLY A CA 1
ATOM 1320 C C . GLY A 1 171 ? -13.122 -2.461 9.229 1.00 97.12 171 GLY A C 1
ATOM 1321 O O . GLY A 1 171 ? -14.183 -2.508 9.847 1.00 97.12 171 GLY A O 1
ATOM 1322 N N . LEU A 1 172 ? -12.135 -1.635 9.590 1.00 97.12 172 LEU A N 1
ATOM 1323 C CA . LEU A 1 172 ? -12.233 -0.708 10.718 1.00 97.12 172 LEU A CA 1
ATOM 1324 C C . LEU A 1 172 ? -13.362 0.311 10.512 1.00 97.12 172 LEU A C 1
ATOM 1326 O O . LEU A 1 172 ? -14.202 0.456 11.394 1.00 97.12 172 LEU A O 1
ATOM 1330 N N . LEU A 1 173 ? -13.444 0.959 9.344 1.00 94.88 173 LEU A N 1
ATOM 1331 C CA . LEU A 1 173 ? -14.526 1.902 9.032 1.00 94.88 173 LEU A CA 1
ATOM 1332 C C . LEU A 1 173 ? -15.907 1.236 9.121 1.00 94.88 173 LEU A C 1
ATOM 1334 O O . LEU A 1 173 ? -16.853 1.834 9.635 1.00 94.88 173 LEU A O 1
ATOM 1338 N N . GLN A 1 174 ? -16.027 -0.015 8.666 1.00 94.81 174 GLN A N 1
ATOM 1339 C CA . GLN A 1 174 ? -17.256 -0.799 8.777 1.00 94.81 174 GLN A CA 1
ATOM 1340 C C . GLN A 1 174 ? -17.595 -1.143 10.234 1.00 94.81 174 GLN A C 1
ATOM 1342 O O . GLN A 1 174 ? -18.752 -0.994 10.637 1.00 94.81 174 GLN A O 1
ATOM 1347 N N . GLY A 1 175 ? -16.611 -1.537 11.044 1.00 94.06 175 GLY A N 1
ATOM 1348 C CA . GLY A 1 175 ? -16.777 -1.760 12.482 1.00 94.06 175 GLY A CA 1
ATOM 1349 C C . GLY A 1 175 ? -17.231 -0.498 13.217 1.00 94.06 175 GLY A C 1
ATOM 1350 O O . GLY A 1 175 ? -18.207 -0.529 13.961 1.00 94.06 175 GLY A O 1
ATOM 1351 N N . MET A 1 176 ? -16.597 0.640 12.934 1.00 92.56 176 MET A N 1
ATOM 1352 C CA . MET A 1 176 ? -16.955 1.949 13.493 1.00 92.56 176 MET A CA 1
ATOM 1353 C C . MET A 1 176 ? -18.376 2.363 13.096 1.00 92.56 176 MET A C 1
ATOM 1355 O O . MET A 1 176 ? -19.181 2.757 13.938 1.00 92.56 176 MET A O 1
ATOM 1359 N N . ARG A 1 177 ? -18.722 2.217 11.811 1.00 90.38 177 ARG A N 1
ATOM 1360 C CA . ARG A 1 177 ? -20.059 2.519 11.284 1.00 90.38 177 ARG A CA 1
ATOM 1361 C C . ARG A 1 177 ? -21.145 1.646 11.914 1.00 90.38 177 ARG A C 1
ATOM 1363 O O . ARG A 1 177 ? -22.222 2.145 12.230 1.00 90.38 177 ARG A O 1
ATOM 1370 N N . SER A 1 178 ? -20.879 0.350 12.064 1.00 91.06 178 SER A N 1
ATOM 1371 C CA . SER A 1 178 ? -21.816 -0.622 12.647 1.00 91.06 178 SER A CA 1
ATOM 1372 C C . SER A 1 178 ? -21.830 -0.620 14.177 1.00 91.06 178 SER A C 1
ATOM 1374 O O . SER A 1 178 ? -22.671 -1.296 14.765 1.00 91.06 178 SER A O 1
ATOM 1376 N N . LYS A 1 179 ? -20.950 0.165 14.817 1.00 90.25 179 LYS A N 1
ATOM 1377 C CA . LYS A 1 179 ? -20.750 0.206 16.272 1.00 90.25 179 LYS A CA 1
ATOM 1378 C C . LYS A 1 179 ? -20.396 -1.164 16.849 1.00 90.25 179 LYS A C 1
ATOM 1380 O O . LYS A 1 179 ? -20.918 -1.575 17.884 1.00 90.25 179 LYS A O 1
ATOM 1385 N N . ALA A 1 180 ? -19.525 -1.889 16.157 1.00 92.44 180 ALA A N 1
ATOM 1386 C CA . ALA A 1 180 ? -19.028 -3.157 16.654 1.00 92.44 180 ALA A CA 1
ATOM 1387 C C . ALA A 1 180 ? -18.237 -2.930 17.963 1.00 92.44 180 ALA A C 1
ATOM 1389 O O . ALA A 1 180 ? -17.350 -2.073 17.972 1.00 92.44 180 ALA A O 1
ATOM 1390 N N . PRO A 1 181 ? -18.493 -3.687 19.049 1.00 92.69 181 PRO A N 1
ATOM 1391 C CA . PRO A 1 181 ? -17.831 -3.473 20.343 1.00 92.69 181 PRO A CA 1
ATOM 1392 C C . PRO A 1 181 ? -16.297 -3.495 20.279 1.00 92.69 181 PRO A C 1
ATOM 1394 O O . PRO A 1 181 ? -15.628 -2.710 20.948 1.00 92.69 181 PRO A O 1
ATOM 1397 N N . TRP A 1 182 ? -15.728 -4.337 19.412 1.00 94.88 182 TRP A N 1
ATOM 1398 C CA . TRP A 1 182 ? -14.280 -4.411 19.217 1.00 94.88 182 TRP A CA 1
ATOM 1399 C C . TRP A 1 182 ? -13.690 -3.127 18.620 1.00 94.88 182 TRP A C 1
ATOM 1401 O O . TRP A 1 182 ? -12.520 -2.832 18.857 1.00 94.88 182 TRP A O 1
ATOM 1411 N N . ALA A 1 183 ? -14.465 -2.342 17.862 1.00 94.62 183 ALA A N 1
ATOM 1412 C CA . ALA A 1 183 ? -13.971 -1.127 17.215 1.00 94.62 183 ALA A CA 1
ATOM 1413 C C . ALA A 1 183 ? -13.593 -0.061 18.255 1.00 94.62 183 ALA A C 1
ATOM 1415 O O . ALA A 1 183 ? -12.576 0.611 18.102 1.00 94.62 183 ALA A O 1
ATOM 1416 N N . GLU A 1 184 ? -14.338 0.027 19.362 1.00 93.19 184 GLU A N 1
ATOM 1417 C CA . GLU A 1 184 ? -14.027 0.918 20.490 1.00 93.19 184 GLU A CA 1
ATOM 1418 C C . GLU A 1 184 ? -12.791 0.476 21.283 1.00 93.19 184 GLU A C 1
ATOM 1420 O O . GLU A 1 184 ? -12.215 1.267 22.033 1.00 93.19 184 GLU A O 1
ATOM 1425 N N . ARG A 1 185 ? -12.349 -0.776 21.121 1.00 95.31 185 ARG A N 1
ATOM 1426 C CA . ARG A 1 185 ? -11.126 -1.305 21.742 1.00 95.31 185 ARG A CA 1
ATOM 1427 C C . ARG A 1 185 ? -9.883 -1.068 20.891 1.00 95.31 185 ARG A C 1
ATOM 1429 O O . ARG A 1 185 ? -8.773 -1.286 21.375 1.00 95.31 185 ARG A O 1
ATOM 1436 N N . VAL A 1 186 ? -10.034 -0.611 19.646 1.00 95.88 186 VAL A N 1
ATOM 1437 C CA . VAL A 1 186 ? -8.890 -0.292 18.789 1.00 95.88 186 VAL A CA 1
ATOM 1438 C C . VAL A 1 186 ? -8.162 0.925 19.358 1.00 95.88 186 VAL A C 1
ATOM 1440 O O . VAL A 1 186 ? -8.754 1.970 19.618 1.00 95.88 186 VAL A O 1
ATOM 1443 N N . ARG A 1 187 ? -6.858 0.781 19.599 1.00 95.44 187 ARG A N 1
ATOM 1444 C CA . ARG A 1 187 ? -5.989 1.847 20.130 1.00 95.44 187 ARG A CA 1
ATOM 1445 C C . ARG A 1 187 ? -4.955 2.305 19.127 1.00 95.44 187 ARG A C 1
ATOM 1447 O O . ARG A 1 187 ? -4.465 3.431 19.204 1.00 95.44 187 ARG A O 1
ATOM 1454 N N . SER A 1 188 ? -4.603 1.448 18.175 1.00 95.38 188 SER A N 1
ATOM 1455 C CA . SER A 1 188 ? -3.630 1.797 17.147 1.00 95.38 188 SER A CA 1
ATOM 1456 C C . SER A 1 188 ? -3.966 1.151 15.819 1.00 95.38 188 SER A C 1
ATOM 1458 O O . SER A 1 188 ? -4.318 -0.027 15.768 1.00 95.38 188 SER A O 1
ATOM 1460 N N . PHE A 1 189 ? -3.791 1.920 14.751 1.00 96.88 189 PHE A N 1
ATOM 1461 C CA . PHE A 1 189 ? -3.812 1.439 13.382 1.00 96.88 189 PHE A CA 1
ATOM 1462 C C . PHE A 1 189 ? -2.445 1.703 12.761 1.00 96.88 189 PHE A C 1
ATOM 1464 O O . PHE A 1 189 ? -2.049 2.835 12.511 1.00 96.88 189 PHE A O 1
ATOM 1471 N N . MET A 1 190 ? -1.670 0.648 12.589 1.00 95.81 190 MET A N 1
ATOM 1472 C CA . MET A 1 190 ? -0.299 0.706 12.128 1.00 95.81 190 MET A CA 1
ATOM 1473 C C . MET A 1 190 ? -0.222 0.166 10.711 1.00 95.81 190 MET A C 1
ATOM 1475 O O . MET A 1 190 ? -0.564 -0.985 10.441 1.00 95.81 190 MET A O 1
ATOM 1479 N N . THR A 1 191 ? 0.271 0.997 9.806 1.00 96.38 191 THR A N 1
ATOM 1480 C CA . THR A 1 191 ? 0.340 0.696 8.380 1.00 96.38 191 THR A CA 1
ATOM 1481 C C . THR A 1 191 ? 1.772 0.804 7.878 1.00 96.38 191 THR A C 1
ATOM 1483 O O . THR A 1 191 ? 2.551 1.616 8.378 1.00 96.38 191 THR A O 1
ATOM 1486 N N . ILE A 1 192 ? 2.138 -0.041 6.918 1.00 94.88 192 ILE A N 1
ATOM 1487 C CA . ILE A 1 192 ? 3.449 -0.002 6.271 1.00 94.88 192 ILE A CA 1
ATOM 1488 C C . ILE A 1 192 ? 3.322 -0.280 4.772 1.00 94.88 192 ILE A C 1
ATOM 1490 O O . ILE A 1 192 ? 2.605 -1.191 4.362 1.00 94.88 192 ILE A O 1
ATOM 1494 N N . GLY A 1 193 ? 3.962 0.533 3.930 1.00 94.31 193 GLY A N 1
ATOM 1495 C CA . GLY A 1 193 ? 3.808 0.439 2.474 1.00 94.31 193 GLY A CA 1
ATOM 1496 C C . GLY A 1 193 ? 2.366 0.666 2.003 1.00 94.31 193 GLY A C 1
ATOM 1497 O O . GLY A 1 193 ? 1.915 0.012 1.069 1.00 94.31 193 GLY A O 1
ATOM 1498 N N . SER A 1 194 ? 1.601 1.506 2.701 1.00 95.94 194 SER A N 1
ATOM 1499 C CA . SER A 1 194 ? 0.144 1.590 2.553 1.00 95.94 194 SER A CA 1
ATOM 1500 C C . SER A 1 194 ? -0.301 2.307 1.266 1.00 95.94 194 SER A C 1
ATOM 1502 O O . SER A 1 194 ? 0.131 3.439 1.033 1.00 95.94 194 SER A O 1
ATOM 1504 N N . PRO A 1 195 ? -1.209 1.724 0.456 1.00 95.69 195 PRO A N 1
ATOM 1505 C CA . PRO A 1 195 ? -1.787 2.382 -0.711 1.00 95.69 195 PRO A CA 1
ATOM 1506 C C . PRO A 1 195 ? -3.162 3.022 -0.447 1.00 95.69 195 PRO A C 1
ATOM 1508 O O . PRO A 1 195 ? -3.888 3.256 -1.407 1.00 95.69 195 PRO A O 1
ATOM 1511 N N . ILE A 1 196 ? -3.553 3.296 0.806 1.00 96.00 196 ILE A N 1
ATOM 1512 C CA . ILE A 1 196 ? -4.904 3.803 1.142 1.00 96.00 196 ILE A CA 1
ATOM 1513 C C . ILE A 1 196 ? -5.289 5.036 0.312 1.00 96.00 196 ILE A C 1
ATOM 1515 O O . ILE A 1 196 ? -6.339 5.027 -0.324 1.00 96.00 196 ILE A O 1
ATOM 1519 N N . ASP A 1 197 ? -4.416 6.038 0.225 1.00 92.75 197 ASP A N 1
ATOM 1520 C CA . ASP A 1 197 ? -4.660 7.250 -0.568 1.00 92.75 197 ASP A CA 1
ATOM 1521 C C . ASP A 1 197 ? -4.827 6.947 -2.061 1.00 92.75 197 ASP A C 1
ATOM 1523 O O . ASP A 1 197 ? -5.717 7.484 -2.717 1.00 92.75 197 ASP A O 1
ATOM 1527 N N . LYS A 1 198 ? -4.037 6.010 -2.602 1.00 90.56 198 LYS A N 1
ATOM 1528 C CA . LYS A 1 198 ? -4.213 5.550 -3.988 1.00 90.56 198 LYS A CA 1
ATOM 1529 C C . LYS A 1 198 ? -5.578 4.897 -4.164 1.00 90.56 198 LYS A C 1
ATOM 1531 O O . LYS A 1 198 ? -6.226 5.132 -5.176 1.00 90.56 198 LYS A O 1
ATOM 1536 N N . PHE A 1 199 ? -6.030 4.109 -3.190 1.00 93.81 199 PHE A N 1
ATOM 1537 C CA . PHE A 1 199 ? -7.343 3.481 -3.260 1.00 93.81 199 PHE A CA 1
ATOM 1538 C C . PHE A 1 199 ? -8.487 4.490 -3.174 1.00 93.81 199 PHE A C 1
ATOM 1540 O O . PHE A 1 199 ? -9.450 4.360 -3.924 1.00 93.81 199 PHE A O 1
ATOM 1547 N N . LEU A 1 200 ? -8.360 5.514 -2.328 1.00 90.38 200 LEU A N 1
ATOM 1548 C CA . LEU A 1 200 ? -9.317 6.621 -2.249 1.00 90.38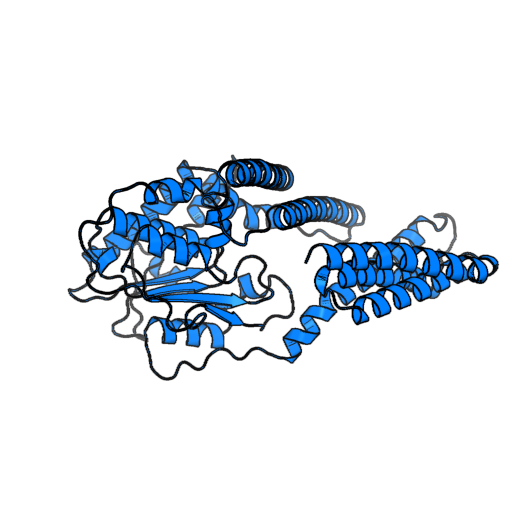 200 LEU A CA 1
ATOM 1549 C C . LEU A 1 200 ? -9.453 7.357 -3.585 1.00 90.38 200 LEU A C 1
ATOM 1551 O O . LEU A 1 200 ? -10.559 7.711 -3.983 1.00 90.38 200 LEU A O 1
ATOM 1555 N N . VAL A 1 201 ? -8.337 7.557 -4.290 1.00 86.94 201 VAL A N 1
ATOM 1556 C CA . VAL A 1 201 ? -8.313 8.243 -5.590 1.00 86.94 201 VAL A CA 1
ATOM 1557 C C . VAL A 1 201 ? -8.825 7.348 -6.725 1.00 86.94 201 VAL A C 1
ATOM 1559 O O . VAL A 1 201 ? -9.593 7.809 -7.566 1.00 86.94 201 VAL A O 1
ATOM 1562 N N . LEU A 1 202 ? -8.380 6.089 -6.787 1.00 87.62 202 LEU A N 1
ATOM 1563 C CA . LEU A 1 202 ? -8.615 5.198 -7.934 1.00 87.62 202 LEU A CA 1
ATOM 1564 C C . LEU A 1 202 ? -9.933 4.413 -7.853 1.00 87.62 202 LEU A C 1
ATOM 1566 O O . LEU A 1 202 ? -10.478 4.040 -8.895 1.00 87.62 202 LEU A O 1
ATOM 1570 N N . TRP A 1 203 ? -10.436 4.170 -6.641 1.00 92.56 203 TRP A N 1
ATOM 1571 C CA . TRP A 1 203 ? -11.676 3.434 -6.377 1.00 92.56 203 TRP A CA 1
ATOM 1572 C C . TRP A 1 203 ? -12.511 4.119 -5.277 1.00 92.56 203 TRP A C 1
ATOM 1574 O O . TRP A 1 203 ? -12.790 3.507 -4.237 1.00 92.56 203 TRP A O 1
ATOM 1584 N N . PRO A 1 204 ? -12.919 5.392 -5.460 1.00 89.94 204 PRO A N 1
ATOM 1585 C CA . PRO A 1 204 ? -13.686 6.136 -4.456 1.00 89.94 204 PRO A CA 1
ATOM 1586 C C . PRO A 1 204 ? -15.005 5.447 -4.061 1.00 89.94 204 PRO A C 1
ATOM 1588 O O . PRO A 1 204 ? -15.502 5.628 -2.952 1.00 89.94 204 PRO A O 1
ATOM 1591 N N . GLU A 1 205 ? -15.560 4.603 -4.928 1.00 90.94 205 GLU A N 1
ATOM 1592 C CA . GLU A 1 205 ? -16.765 3.795 -4.719 1.00 90.94 205 GLU A CA 1
ATOM 1593 C C . GLU A 1 205 ? -16.624 2.827 -3.538 1.00 90.94 205 GLU A C 1
ATOM 1595 O O . GLU A 1 205 ? -17.618 2.487 -2.900 1.00 90.94 205 GLU A O 1
ATOM 1600 N N . LEU A 1 206 ? -15.395 2.414 -3.204 1.00 93.75 206 LEU A N 1
ATOM 1601 C CA . LEU A 1 206 ? -15.123 1.601 -2.016 1.00 93.75 206 LEU A CA 1
ATOM 1602 C C . LEU A 1 206 ? -15.354 2.381 -0.715 1.00 93.75 206 LEU A C 1
ATOM 1604 O O . LEU A 1 206 ? -15.626 1.777 0.321 1.00 93.75 206 LEU A O 1
ATOM 1608 N N . PHE A 1 207 ? -15.262 3.711 -0.773 1.00 93.12 207 PHE A N 1
ATOM 1609 C CA . PHE A 1 207 ? -15.334 4.608 0.379 1.00 93.12 207 PHE A CA 1
ATOM 1610 C C . PHE A 1 207 ? -16.657 5.382 0.457 1.00 93.12 207 PHE A C 1
ATOM 1612 O O . PHE A 1 207 ? -17.057 5.824 1.537 1.00 93.12 207 PHE A O 1
ATOM 1619 N N . GLN A 1 208 ? -17.384 5.494 -0.659 1.00 90.56 208 GLN A N 1
ATOM 1620 C CA . GLN A 1 208 ? -18.719 6.107 -0.731 1.00 90.56 208 GLN A CA 1
ATOM 1621 C C . GLN A 1 208 ? -19.710 5.597 0.332 1.00 90.56 208 GLN A C 1
ATOM 1623 O O . GLN A 1 208 ? -20.415 6.432 0.905 1.00 90.56 208 GLN A O 1
ATOM 1628 N N . PRO A 1 209 ? -19.759 4.290 0.681 1.00 90.88 209 PRO A N 1
ATOM 1629 C CA . PRO A 1 209 ? -20.639 3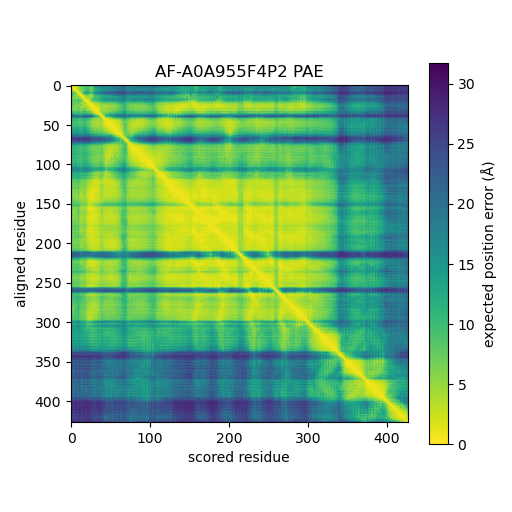.799 1.740 1.00 90.88 209 PRO A CA 1
ATOM 1630 C C . PRO A 1 209 ? -20.352 4.371 3.131 1.00 90.88 209 PRO A C 1
ATOM 1632 O O . PRO A 1 209 ? -21.116 4.089 4.047 1.00 90.88 209 PRO A O 1
ATOM 1635 N N . PHE A 1 210 ? -19.268 5.122 3.326 1.00 89.12 210 PHE A N 1
ATOM 1636 C CA . PHE A 1 210 ? -18.957 5.783 4.591 1.00 89.12 210 PHE A CA 1
ATOM 1637 C C . PHE A 1 210 ? -19.195 7.300 4.519 1.00 89.12 210 PHE A C 1
ATOM 1639 O O . PHE A 1 210 ? -19.661 7.869 5.497 1.00 89.12 210 PHE A O 1
ATOM 1646 N N . GLY A 1 211 ? -18.983 7.943 3.363 1.00 78.81 211 GLY A N 1
ATOM 1647 C CA . GLY A 1 211 ? -18.988 9.411 3.226 1.00 78.81 211 GLY A CA 1
ATOM 1648 C C . GLY A 1 211 ? -20.338 10.137 3.359 1.00 78.81 211 GLY A C 1
ATOM 1649 O O . GLY A 1 211 ? -20.352 11.347 3.551 1.00 78.81 211 GLY A O 1
ATOM 1650 N N . HIS A 1 212 ? -21.480 9.445 3.266 1.00 67.94 212 HIS A N 1
ATOM 1651 C CA . HIS A 1 212 ? -22.812 10.087 3.245 1.00 67.94 212 HIS A CA 1
ATOM 1652 C C . HIS A 1 212 ? -23.715 9.747 4.438 1.00 67.94 212 HIS A C 1
ATOM 1654 O O . HIS A 1 212 ? -24.901 10.081 4.433 1.00 67.94 212 HIS A O 1
ATOM 1660 N N . HIS A 1 213 ? -23.197 9.055 5.451 1.00 60.16 213 HIS A N 1
ATOM 1661 C CA . HIS A 1 213 ? -24.015 8.614 6.578 1.00 60.16 213 HIS A CA 1
ATOM 1662 C C . HIS A 1 213 ? -23.977 9.600 7.746 1.00 60.16 213 HIS A C 1
ATOM 1664 O O . HIS A 1 213 ? -22.973 10.285 7.941 1.00 60.16 213 HIS A O 1
ATOM 1670 N N . PRO A 1 214 ? -25.067 9.687 8.536 1.00 57.56 214 PRO A N 1
ATOM 1671 C CA . PRO A 1 214 ? -25.071 10.508 9.734 1.00 57.56 214 PRO A CA 1
ATOM 1672 C C . PRO A 1 214 ? -23.919 10.076 10.639 1.00 57.56 214 PRO A C 1
ATOM 1674 O O . PRO A 1 214 ? -23.716 8.880 10.868 1.00 57.56 214 PRO A O 1
ATOM 1677 N N . ARG A 1 215 ? -23.179 11.081 11.119 1.00 65.19 215 ARG A N 1
ATOM 1678 C CA . ARG A 1 215 ? -22.077 10.963 12.074 1.00 65.19 215 ARG A CA 1
ATOM 1679 C C . ARG A 1 215 ? -22.399 9.887 13.123 1.00 65.19 215 ARG A C 1
ATOM 1681 O O . ARG A 1 215 ? -23.534 9.869 13.616 1.00 65.19 215 ARG A O 1
ATOM 1688 N N . PRO A 1 216 ? -21.444 9.012 13.493 1.00 63.50 216 PRO A N 1
ATOM 1689 C CA . PRO A 1 216 ? -21.649 8.093 14.603 1.00 63.50 216 PRO A CA 1
ATOM 1690 C C . PRO A 1 216 ? -22.174 8.875 15.810 1.00 63.50 216 PRO A C 1
ATOM 1692 O O . PRO A 1 216 ? -21.584 9.875 16.206 1.00 63.50 216 PRO A O 1
ATOM 1695 N N . ALA A 1 217 ? -23.317 8.458 16.359 1.00 56.88 217 ALA A N 1
ATOM 1696 C CA . ALA A 1 217 ? -23.995 9.203 17.426 1.00 56.88 217 ALA A CA 1
ATOM 1697 C C . ALA A 1 217 ? -23.206 9.258 18.750 1.00 56.88 217 ALA A C 1
ATOM 1699 O O . ALA A 1 217 ? -23.628 9.936 19.681 1.00 56.88 217 ALA A O 1
ATOM 1700 N N . THR A 1 218 ? -22.108 8.510 18.851 1.00 66.69 218 THR A N 1
ATOM 1701 C CA . THR A 1 218 ? -21.276 8.384 20.043 1.00 66.69 218 THR A CA 1
ATOM 1702 C C . THR A 1 218 ? -19.832 8.696 19.689 1.00 66.69 218 THR A C 1
ATOM 1704 O O . THR A 1 218 ? -19.286 8.145 18.729 1.00 66.69 218 THR A O 1
ATOM 1707 N N . ASP A 1 219 ? -19.233 9.589 20.471 1.00 78.88 219 ASP A N 1
ATOM 1708 C CA . ASP A 1 219 ? -17.802 9.846 20.407 1.00 78.88 219 ASP A CA 1
ATOM 1709 C C . ASP A 1 219 ? -17.042 8.610 20.933 1.00 78.88 219 ASP A C 1
ATOM 1711 O O . ASP A 1 219 ? -17.517 7.935 21.852 1.00 78.88 219 ASP A O 1
ATOM 1715 N N . PRO A 1 220 ? -15.883 8.278 20.347 1.00 84.38 220 PRO A N 1
ATOM 1716 C CA . PRO A 1 220 ? -15.071 7.143 20.775 1.00 84.38 220 PRO A CA 1
ATOM 1717 C C . PRO A 1 220 ? -14.550 7.355 22.202 1.00 84.38 220 PRO A C 1
ATOM 1719 O O . PRO A 1 220 ? -14.218 8.473 22.596 1.00 84.38 220 PRO A O 1
ATOM 1722 N N . THR A 1 221 ? -14.386 6.273 22.969 1.00 87.62 221 THR A N 1
ATOM 1723 C CA . THR A 1 221 ? -13.821 6.354 24.331 1.00 87.62 221 THR A CA 1
ATOM 1724 C C . THR A 1 221 ? -12.381 6.868 24.345 1.00 87.62 221 THR A C 1
ATOM 1726 O O . THR A 1 221 ? -11.932 7.460 25.323 1.00 87.62 221 THR A O 1
ATOM 1729 N N . ALA A 1 222 ? -11.637 6.590 23.274 1.00 91.38 222 ALA A N 1
ATOM 1730 C CA . ALA A 1 222 ? -10.284 7.068 23.053 1.00 91.38 222 ALA A CA 1
ATOM 1731 C C . ALA A 1 222 ? -10.005 7.114 21.542 1.00 91.38 222 ALA A C 1
ATOM 1733 O O . ALA A 1 222 ? -10.431 6.201 20.830 1.00 91.38 222 ALA A O 1
ATOM 1734 N N . PRO A 1 223 ? -9.282 8.132 21.048 1.00 93.12 223 PRO A N 1
ATOM 1735 C CA . PRO A 1 223 ? -8.899 8.199 19.646 1.00 93.12 223 PRO A CA 1
ATOM 1736 C C . PRO A 1 223 ? -7.883 7.103 19.288 1.00 93.12 223 PRO A C 1
ATOM 1738 O O . PRO A 1 223 ? -7.012 6.741 20.083 1.00 93.12 223 PRO A O 1
ATOM 1741 N N . ILE A 1 224 ? -7.972 6.605 18.058 1.00 94.44 224 ILE A N 1
ATOM 1742 C CA . ILE A 1 224 ? -7.062 5.627 17.468 1.00 94.44 224 ILE A CA 1
ATOM 1743 C C . ILE A 1 224 ? -5.789 6.337 17.015 1.00 94.44 224 ILE A C 1
ATOM 1745 O O . ILE A 1 224 ? -5.815 7.272 16.209 1.00 94.44 224 ILE A O 1
ATOM 1749 N N . ARG A 1 225 ? -4.639 5.835 17.461 1.00 93.31 225 ARG A N 1
ATOM 1750 C CA . ARG A 1 225 ? -3.342 6.280 16.956 1.00 93.31 225 ARG A CA 1
ATOM 1751 C C . ARG A 1 225 ? -3.043 5.644 15.603 1.00 93.31 225 ARG A C 1
ATOM 1753 O O . ARG A 1 225 ? -2.734 4.453 15.541 1.00 93.31 225 ARG A O 1
ATOM 1760 N N . TRP A 1 226 ? -3.080 6.421 14.524 1.00 94.94 226 TRP A N 1
ATOM 1761 C CA . TRP A 1 226 ? -2.733 5.920 13.193 1.00 94.94 226 TRP A CA 1
ATOM 1762 C C . TRP A 1 226 ? -1.281 6.229 12.840 1.00 94.94 226 TRP A C 1
ATOM 1764 O O . TRP A 1 226 ? -0.940 7.385 12.615 1.00 94.94 226 TRP A O 1
ATOM 1774 N N . LEU A 1 227 ? -0.433 5.202 12.767 1.00 94.00 227 LEU A N 1
ATOM 1775 C CA . LEU A 1 227 ? 0.956 5.316 12.316 1.00 94.00 227 LEU A CA 1
ATOM 1776 C C . LEU A 1 227 ? 1.124 4.735 10.909 1.00 94.00 227 LEU A C 1
ATOM 1778 O O . LEU A 1 227 ? 0.633 3.642 10.621 1.00 94.00 227 LEU A O 1
ATOM 1782 N N . ASN A 1 228 ? 1.857 5.427 10.048 1.00 94.88 228 ASN A N 1
ATOM 1783 C CA . ASN A 1 228 ? 2.169 4.988 8.693 1.00 94.88 228 ASN A CA 1
ATOM 1784 C C . ASN A 1 228 ? 3.678 4.982 8.459 1.00 94.88 228 ASN A C 1
ATOM 1786 O O . ASN A 1 228 ? 4.389 5.884 8.886 1.00 94.88 228 ASN A O 1
ATOM 1790 N N . PHE A 1 229 ? 4.168 3.947 7.789 1.00 94.19 229 PHE A N 1
ATOM 1791 C CA . PHE A 1 229 ? 5.577 3.746 7.482 1.00 94.19 229 PHE A CA 1
ATOM 1792 C C . PHE A 1 229 ? 5.735 3.560 5.978 1.00 94.19 229 PHE A C 1
ATOM 1794 O O . PHE A 1 229 ? 5.119 2.673 5.387 1.00 94.19 229 PHE A O 1
ATOM 1801 N N . ALA A 1 230 ? 6.587 4.363 5.352 1.00 93.38 230 ALA A N 1
ATOM 1802 C CA . ALA A 1 230 ? 6.816 4.292 3.914 1.00 93.38 230 ALA A CA 1
ATOM 1803 C C . ALA A 1 230 ? 8.287 4.542 3.573 1.00 93.38 230 ALA A C 1
ATOM 1805 O O . ALA A 1 230 ? 8.991 5.288 4.252 1.00 93.38 230 ALA A O 1
ATOM 1806 N N . ASP A 1 231 ? 8.757 3.934 2.485 1.00 91.81 231 ASP A N 1
ATOM 1807 C CA . ASP A 1 231 ? 10.066 4.250 1.916 1.00 91.81 231 ASP A CA 1
ATOM 1808 C C . ASP A 1 231 ? 9.867 5.172 0.715 1.00 91.81 231 ASP A C 1
ATOM 1810 O O . ASP A 1 231 ? 8.972 4.953 -0.092 1.00 91.81 231 ASP A O 1
ATOM 1814 N N . LYS A 1 232 ? 10.731 6.174 0.549 1.00 87.44 232 LYS A N 1
ATOM 1815 C CA . LYS A 1 232 ? 10.660 7.117 -0.581 1.00 87.44 232 LYS A CA 1
ATOM 1816 C C . LYS A 1 232 ? 10.778 6.458 -1.954 1.00 87.44 232 LYS A C 1
ATOM 1818 O O . LYS A 1 232 ? 10.464 7.098 -2.952 1.00 87.44 232 LYS A O 1
ATOM 1823 N N . LEU A 1 233 ? 11.327 5.247 -2.025 1.00 83.06 233 LEU A N 1
ATOM 1824 C CA . LEU A 1 233 ? 11.452 4.466 -3.252 1.00 83.06 233 LEU A CA 1
ATOM 1825 C C . LEU A 1 233 ? 10.415 3.337 -3.337 1.00 83.06 233 LEU A C 1
ATOM 1827 O O . LEU A 1 233 ? 10.480 2.537 -4.271 1.00 83.06 233 LEU A O 1
ATOM 1831 N N . ASP A 1 234 ? 9.475 3.245 -2.394 1.00 87.88 234 ASP A N 1
ATOM 1832 C CA . ASP A 1 234 ? 8.294 2.398 -2.535 1.00 87.88 234 ASP A CA 1
ATOM 1833 C C . ASP A 1 234 ? 7.298 3.080 -3.499 1.00 87.88 234 ASP A C 1
ATOM 1835 O O . ASP A 1 234 ? 6.835 4.184 -3.220 1.00 87.88 234 ASP A O 1
ATOM 1839 N N . PRO A 1 235 ? 6.963 2.474 -4.656 1.00 81.31 235 PRO A N 1
ATOM 1840 C CA . PRO A 1 235 ? 5.985 3.046 -5.578 1.00 81.31 235 PRO A CA 1
ATOM 1841 C C . PRO A 1 235 ? 4.539 2.930 -5.061 1.00 81.31 235 PRO A C 1
ATOM 1843 O O . PRO A 1 235 ? 3.636 3.581 -5.591 1.00 81.31 235 PRO A O 1
ATOM 1846 N N . VAL A 1 236 ? 4.301 2.103 -4.041 1.00 86.81 236 VAL A N 1
ATOM 1847 C CA . VAL A 1 236 ? 2.982 1.800 -3.478 1.00 86.81 236 VAL A CA 1
ATOM 1848 C C . VAL A 1 236 ? 2.727 2.625 -2.215 1.00 86.81 236 VAL A C 1
ATOM 1850 O O . VAL A 1 236 ? 1.728 3.344 -2.154 1.00 86.81 236 VAL A O 1
ATOM 1853 N N . GLY A 1 237 ? 3.630 2.569 -1.236 1.00 86.44 237 GLY A N 1
ATOM 1854 C CA . GLY A 1 237 ? 3.528 3.301 0.029 1.00 86.44 237 GLY A CA 1
ATOM 1855 C C . GLY A 1 237 ? 3.956 4.765 -0.062 1.00 86.44 237 GLY A C 1
ATOM 1856 O O . GLY A 1 237 ? 4.957 5.081 -0.692 1.00 86.44 237 GLY A O 1
ATOM 1857 N N . HIS A 1 238 ? 3.217 5.661 0.591 1.00 89.81 238 HIS A N 1
ATOM 1858 C CA . HIS A 1 238 ? 3.545 7.089 0.728 1.00 89.81 238 HIS A CA 1
ATOM 1859 C C . HIS A 1 238 ? 2.859 7.667 1.976 1.00 89.81 238 HIS A C 1
ATOM 1861 O O . HIS A 1 238 ? 2.266 6.902 2.741 1.00 89.81 238 HIS A O 1
ATOM 1867 N N . GLU A 1 239 ? 2.980 8.979 2.200 1.00 90.88 239 GLU A N 1
ATOM 1868 C CA . GLU A 1 239 ? 2.161 9.712 3.178 1.00 90.88 239 GLU A CA 1
ATOM 1869 C C . GLU A 1 239 ? 0.661 9.465 2.925 1.00 90.88 239 GLU A C 1
ATOM 1871 O O . GLU A 1 239 ? 0.263 9.213 1.787 1.00 90.88 239 GLU A O 1
ATOM 1876 N N . LEU A 1 240 ? -0.152 9.467 3.986 1.00 91.88 240 LEU A N 1
ATOM 1877 C CA . LEU A 1 240 ? -1.585 9.127 3.938 1.00 91.88 240 LEU A CA 1
ATOM 1878 C C . LEU A 1 240 ? -2.479 10.332 4.253 1.00 91.88 240 LEU A C 1
ATOM 1880 O O . LEU A 1 240 ? -3.403 10.247 5.067 1.00 91.88 240 LEU A O 1
ATOM 1884 N N . ASP A 1 241 ? -2.173 11.475 3.646 1.00 89.19 241 ASP A N 1
ATOM 1885 C CA . ASP A 1 241 ? -2.868 12.737 3.898 1.00 89.19 241 ASP A CA 1
ATOM 1886 C C . ASP A 1 241 ? -4.356 12.654 3.526 1.00 89.19 241 ASP A C 1
ATOM 1888 O O . ASP A 1 241 ? -5.212 13.046 4.320 1.00 89.19 241 ASP A O 1
ATOM 1892 N N . LEU A 1 242 ? -4.690 12.067 2.369 1.00 87.88 242 LEU A N 1
ATOM 1893 C CA . LEU A 1 242 ? -6.080 11.942 1.913 1.00 87.88 242 LEU A CA 1
ATOM 1894 C C . LEU A 1 242 ? -6.874 10.999 2.815 1.00 87.88 242 LEU A C 1
ATOM 1896 O O . LEU A 1 242 ? -8.024 11.282 3.146 1.00 87.88 242 LEU A O 1
ATOM 1900 N N . GLY A 1 243 ? -6.270 9.886 3.238 1.00 91.06 243 GLY A N 1
ATOM 1901 C CA . GLY A 1 243 ? -6.879 8.958 4.186 1.00 91.06 243 GLY A CA 1
ATOM 1902 C C . GLY A 1 243 ? -7.172 9.605 5.535 1.00 91.06 243 GLY A C 1
ATOM 1903 O O . GLY A 1 243 ? -8.235 9.364 6.112 1.00 91.06 243 GLY A O 1
ATOM 1904 N N . ARG A 1 244 ? -6.262 10.455 6.021 1.00 91.19 244 ARG A N 1
ATOM 1905 C CA . ARG A 1 244 ? -6.428 11.211 7.269 1.00 91.19 244 ARG A CA 1
ATOM 1906 C C . ARG A 1 244 ? -7.519 12.266 7.156 1.00 91.19 244 ARG A C 1
ATOM 1908 O O . ARG A 1 244 ? -8.366 12.353 8.043 1.00 91.19 244 ARG A O 1
ATOM 1915 N N . ASP A 1 245 ? -7.527 13.027 6.068 1.00 87.62 245 ASP A N 1
ATOM 1916 C CA . ASP A 1 245 ? -8.565 14.022 5.804 1.00 87.62 245 ASP A CA 1
ATOM 1917 C C . ASP A 1 245 ? -9.944 13.360 5.701 1.00 87.62 245 ASP A C 1
ATOM 1919 O O . ASP A 1 245 ? -10.894 13.811 6.343 1.00 87.62 245 ASP A O 1
ATOM 1923 N N . PHE A 1 246 ? -10.027 12.225 5.001 1.00 89.75 246 PHE A N 1
ATOM 1924 C CA . PHE A 1 246 ? -11.249 11.438 4.875 1.00 89.75 246 PHE A CA 1
ATOM 1925 C C . PHE A 1 246 ? -11.812 11.002 6.236 1.00 89.75 246 PHE A C 1
ATOM 1927 O O . PHE A 1 246 ? -12.994 11.209 6.510 1.00 89.75 246 PHE A O 1
ATOM 1934 N N . VAL A 1 247 ? -10.997 10.425 7.129 1.00 90.81 247 VAL A N 1
ATOM 1935 C CA . VAL A 1 247 ? -11.508 10.014 8.453 1.00 90.81 247 VAL A CA 1
ATOM 1936 C C . VAL A 1 247 ? -11.804 11.194 9.364 1.00 90.81 247 VAL A C 1
ATOM 1938 O O . VAL A 1 247 ? -12.720 11.090 10.173 1.00 90.81 247 VAL A O 1
ATOM 1941 N N . ARG A 1 248 ? -11.088 12.318 9.230 1.00 87.94 248 ARG A N 1
ATOM 1942 C CA . ARG A 1 248 ? -11.398 13.539 9.985 1.00 87.94 248 ARG A CA 1
ATOM 1943 C C . ARG A 1 248 ? -12.789 14.061 9.630 1.00 87.94 248 ARG A C 1
ATOM 1945 O O . ARG A 1 248 ? -13.518 14.503 10.514 1.00 87.94 248 ARG A O 1
ATOM 1952 N N . GLU A 1 249 ? -13.154 13.988 8.353 1.00 86.31 249 GLU A N 1
ATOM 1953 C CA . GLU A 1 249 ? -14.469 14.392 7.859 1.00 86.31 249 GLU A CA 1
ATOM 1954 C C . GLU A 1 249 ? -15.570 13.406 8.277 1.00 86.31 249 GLU A C 1
ATOM 1956 O O . GLU A 1 249 ? -16.585 13.807 8.847 1.00 86.31 249 GLU A O 1
ATOM 1961 N N . VAL A 1 250 ? -15.365 12.112 8.020 1.00 87.69 250 VAL A N 1
ATOM 1962 C CA . VAL A 1 250 ? -16.425 11.097 8.142 1.00 87.69 250 VAL A CA 1
ATOM 1963 C C . VAL A 1 250 ? -16.556 10.542 9.569 1.00 87.69 250 VAL A C 1
ATOM 1965 O O . VAL A 1 250 ? -17.651 10.190 10.011 1.00 87.69 250 VAL A O 1
ATOM 1968 N N . PHE A 1 251 ? -15.456 10.490 10.320 1.00 89.25 251 PHE A N 1
ATOM 1969 C CA . PHE A 1 251 ? -15.373 9.942 11.677 1.00 89.25 251 PHE A CA 1
ATOM 1970 C C . PHE A 1 251 ? -14.599 10.886 12.621 1.00 89.25 251 PHE A C 1
ATOM 1972 O O . PHE A 1 251 ? -13.571 10.504 13.190 1.00 89.25 251 PHE A O 1
ATOM 1979 N N . PRO A 1 252 ? -15.074 12.128 12.826 1.00 88.94 252 PRO A N 1
ATOM 1980 C CA . PRO A 1 252 ? -14.374 13.113 13.647 1.00 88.94 252 PRO A CA 1
ATOM 1981 C C . PRO A 1 252 ? -14.139 12.592 15.072 1.00 88.94 252 PRO A C 1
ATOM 1983 O O . PRO A 1 252 ? -15.046 12.047 15.701 1.00 88.94 252 PRO A O 1
ATOM 1986 N N . GLY A 1 253 ? -12.914 12.759 15.577 1.00 89.19 253 GLY A N 1
ATOM 1987 C CA . GLY A 1 253 ? -12.502 12.327 16.919 1.00 89.19 253 GLY A CA 1
ATOM 1988 C C . GLY A 1 253 ? -12.109 10.849 17.048 1.00 89.19 253 GLY A C 1
ATOM 1989 O O . GLY A 1 253 ? -11.519 10.480 18.060 1.00 89.19 253 GLY A O 1
ATOM 1990 N N . TRP A 1 254 ? -12.369 10.008 16.036 1.00 92.62 254 TRP A N 1
ATOM 1991 C CA . TRP A 1 254 ? -11.973 8.588 1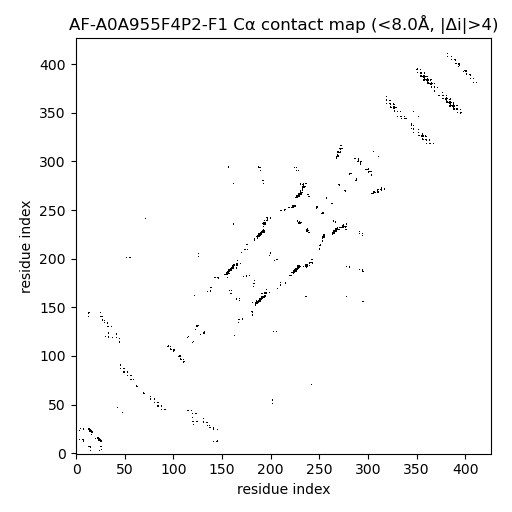6.037 1.00 92.62 254 TRP A CA 1
ATOM 1992 C C . TRP A 1 254 ? -10.486 8.357 15.884 1.00 92.62 254 TRP A C 1
ATOM 1994 O O . TRP A 1 254 ? -9.995 7.328 16.332 1.00 92.62 254 TRP A O 1
ATOM 2004 N N . PHE A 1 255 ? -9.762 9.302 15.302 1.00 93.12 255 PHE A N 1
ATOM 2005 C CA . PHE A 1 255 ? -8.321 9.222 15.142 1.00 93.12 255 PHE A CA 1
ATOM 2006 C C . PHE A 1 255 ? -7.652 10.376 15.877 1.00 93.12 255 PHE A C 1
ATOM 2008 O O . PHE A 1 255 ? -8.215 11.464 15.993 1.00 93.12 255 PHE A O 1
ATOM 2015 N N . GLU A 1 256 ? -6.449 10.131 16.392 1.00 91.06 256 GLU A N 1
ATOM 2016 C CA . GLU A 1 256 ? -5.635 11.190 16.983 1.00 91.06 256 GLU A CA 1
ATOM 2017 C C . GLU A 1 256 ? -5.340 12.250 15.921 1.00 91.06 256 GLU A C 1
ATOM 2019 O O . GLU A 1 256 ? -4.789 11.928 14.864 1.00 91.06 256 GLU A O 1
ATOM 2024 N N . GLU A 1 257 ? -5.649 13.514 16.216 1.00 81.81 257 GLU A N 1
ATOM 2025 C CA . GLU A 1 257 ? -5.213 14.610 15.357 1.00 81.81 257 GLU A CA 1
ATOM 2026 C C . GLU A 1 257 ? -3.677 14.607 15.278 1.00 81.81 257 GLU A C 1
ATOM 2028 O O . GLU A 1 257 ? -3.002 14.481 16.309 1.00 81.81 257 GLU A O 1
ATOM 2033 N N . PRO A 1 258 ? -3.093 14.724 14.075 1.00 67.12 258 PRO A N 1
ATOM 2034 C CA . PRO A 1 258 ? -1.650 14.690 13.913 1.00 67.12 258 PRO A CA 1
ATOM 2035 C C . PRO A 1 258 ? -1.014 15.910 14.598 1.00 67.12 258 PRO A C 1
ATOM 2037 O O . PRO A 1 258 ? -1.054 17.030 14.095 1.00 67.12 258 PRO A O 1
ATOM 2040 N N . LEU A 1 259 ? -0.405 15.697 15.764 1.00 58.81 259 LEU A N 1
ATOM 2041 C CA . LEU A 1 259 ? 0.412 16.701 16.453 1.00 58.81 259 LEU A CA 1
ATOM 2042 C C . LEU A 1 259 ? 1.780 16.802 15.773 1.00 58.81 259 LEU A C 1
ATOM 2044 O O . LEU A 1 259 ? 2.414 15.768 15.608 1.00 58.81 259 LEU A O 1
ATOM 2048 N N . PRO A 1 260 ? 2.360 18.005 15.631 1.00 56.97 260 PRO A N 1
ATOM 2049 C CA . PRO A 1 260 ? 2.653 18.660 14.334 1.00 56.97 260 PRO A CA 1
ATOM 2050 C C . PRO A 1 260 ? 2.758 17.758 13.079 1.00 56.97 260 PRO A C 1
ATOM 2052 O O . PRO A 1 260 ? 3.081 16.575 13.154 1.00 56.97 260 PRO A O 1
ATOM 2055 N N . ALA A 1 261 ? 2.528 18.352 11.898 1.00 50.66 261 ALA A N 1
ATOM 2056 C CA . ALA A 1 261 ? 2.565 17.670 10.599 1.00 50.66 261 ALA A CA 1
ATOM 2057 C C . ALA A 1 261 ? 3.751 16.686 10.494 1.00 50.66 261 ALA A C 1
ATOM 2059 O O . ALA A 1 261 ? 4.906 17.082 10.662 1.00 50.66 261 ALA A O 1
ATOM 2060 N N . ASN A 1 262 ? 3.439 15.414 10.223 1.00 56.44 262 ASN A N 1
ATOM 2061 C CA . ASN A 1 262 ? 4.364 14.291 9.991 1.00 56.44 262 ASN A CA 1
ATOM 2062 C C . ASN A 1 262 ? 4.870 13.508 11.220 1.00 56.44 262 ASN A C 1
ATOM 2064 O O . ASN A 1 262 ? 5.741 12.657 11.065 1.00 56.44 262 ASN A O 1
ATOM 2068 N N . SER A 1 263 ? 4.338 13.697 12.434 1.00 65.69 263 SER A N 1
ATOM 2069 C CA . SER A 1 263 ? 4.736 12.832 13.573 1.00 65.69 263 SER A CA 1
ATOM 2070 C C . SER A 1 263 ? 4.211 11.392 13.494 1.00 65.69 263 SER A C 1
ATOM 2072 O O . SER A 1 263 ? 4.671 10.516 14.231 1.00 65.69 263 SER A O 1
ATOM 2074 N N . GLN A 1 264 ? 3.232 11.157 12.622 1.00 80.38 264 GLN A N 1
ATOM 2075 C CA . GLN A 1 264 ? 2.542 9.881 12.471 1.00 80.38 264 GLN A CA 1
ATOM 2076 C C . GLN A 1 264 ? 2.844 9.185 11.131 1.00 80.38 264 GLN A C 1
ATOM 2078 O O . GLN A 1 264 ? 2.510 8.011 10.984 1.00 80.38 264 GLN A O 1
ATOM 2083 N N . ASP A 1 265 ? 3.523 9.871 10.204 1.00 88.19 265 ASP A N 1
ATOM 2084 C CA . ASP A 1 265 ? 3.946 9.346 8.903 1.00 88.19 265 ASP A CA 1
ATOM 2085 C C . ASP A 1 265 ? 5.480 9.301 8.845 1.00 88.19 265 ASP A C 1
ATOM 2087 O O . ASP A 1 265 ? 6.170 10.309 8.695 1.00 88.19 265 ASP A O 1
ATOM 2091 N N . PHE A 1 266 ? 6.033 8.100 8.984 1.00 90.38 266 PHE A N 1
ATOM 2092 C CA . PHE A 1 266 ? 7.465 7.840 8.998 1.00 90.38 266 PHE A CA 1
ATOM 2093 C C . PHE A 1 266 ? 7.946 7.491 7.593 1.00 90.38 266 PHE A C 1
ATOM 2095 O O . PHE A 1 266 ? 7.940 6.328 7.181 1.00 90.38 266 PHE A O 1
ATOM 2102 N N . VAL A 1 267 ? 8.393 8.513 6.862 1.00 89.06 267 VAL A N 1
ATOM 2103 C CA . VAL A 1 267 ? 8.946 8.353 5.514 1.00 89.06 267 VAL A CA 1
ATOM 2104 C C . VAL A 1 267 ? 10.472 8.267 5.554 1.00 89.06 267 VAL A C 1
ATOM 2106 O O . VAL A 1 267 ? 11.171 9.251 5.811 1.00 89.06 267 VAL A O 1
ATOM 2109 N N . PHE A 1 268 ? 11.017 7.095 5.239 1.00 88.56 268 PHE A N 1
ATOM 2110 C CA . PHE A 1 268 ? 12.456 6.818 5.268 1.00 88.56 268 PHE A CA 1
ATOM 2111 C C . PHE A 1 268 ? 13.023 6.502 3.879 1.00 88.56 268 PHE A C 1
ATOM 2113 O O . PHE A 1 268 ? 12.326 6.486 2.869 1.00 88.56 268 PHE A O 1
ATOM 2120 N N . ARG A 1 269 ? 14.345 6.324 3.805 1.00 87.81 269 ARG A N 1
ATOM 2121 C CA . ARG A 1 269 ? 15.046 5.934 2.577 1.00 87.81 269 ARG A CA 1
ATOM 2122 C C . ARG A 1 269 ? 16.150 4.943 2.913 1.00 87.81 269 ARG A C 1
ATOM 2124 O O . ARG A 1 269 ? 17.243 5.346 3.321 1.00 87.81 269 ARG A O 1
ATOM 2131 N N . ARG A 1 270 ? 15.834 3.655 2.803 1.00 86.38 270 ARG A N 1
ATOM 2132 C CA . ARG A 1 270 ? 16.677 2.542 3.269 1.00 86.38 270 ARG A CA 1
ATOM 2133 C C . ARG A 1 270 ? 16.960 1.494 2.200 1.00 86.38 270 ARG A C 1
ATOM 2135 O O . ARG A 1 270 ? 17.874 0.700 2.377 1.00 86.38 270 ARG A O 1
ATOM 2142 N N . TYR A 1 271 ? 16.275 1.540 1.061 1.00 84.12 271 TYR A N 1
ATOM 2143 C CA . TYR A 1 271 ? 16.456 0.563 -0.012 1.00 84.12 271 TYR A CA 1
ATOM 2144 C C . TYR A 1 271 ? 17.044 1.203 -1.272 1.00 84.12 271 TYR A C 1
ATOM 2146 O O . TYR A 1 271 ? 16.732 2.340 -1.616 1.00 84.12 271 TYR A O 1
ATOM 2154 N N . PHE A 1 272 ? 17.927 0.472 -1.960 1.00 79.00 272 PHE A N 1
ATOM 2155 C CA . PHE A 1 272 ? 18.575 0.940 -3.194 1.00 79.00 272 PHE A CA 1
ATOM 2156 C C . PHE A 1 272 ? 17.685 0.791 -4.426 1.00 79.00 272 PHE A C 1
ATOM 2158 O O . PHE A 1 272 ? 17.758 1.597 -5.351 1.00 79.00 272 PHE A O 1
ATOM 2165 N N . VAL A 1 273 ? 16.891 -0.277 -4.445 1.00 76.38 273 VAL A N 1
ATOM 2166 C CA . VAL A 1 273 ? 16.091 -0.685 -5.595 1.00 76.38 273 VAL A CA 1
ATOM 2167 C C . VAL A 1 273 ? 14.652 -0.224 -5.362 1.00 76.38 273 VAL A C 1
ATOM 2169 O O . VAL A 1 273 ? 14.071 -0.607 -4.340 1.00 76.38 273 VAL A O 1
ATOM 2172 N N . PRO A 1 274 ? 14.066 0.578 -6.270 1.00 75.12 274 PRO A N 1
ATOM 2173 C CA . PRO A 1 274 ? 12.659 0.951 -6.188 1.00 75.12 274 PRO A CA 1
ATOM 2174 C C . PRO A 1 274 ? 11.748 -0.270 -6.038 1.00 75.12 274 PRO A C 1
ATOM 2176 O O . PRO A 1 274 ? 11.971 -1.300 -6.668 1.00 75.12 274 PRO A O 1
ATOM 2179 N N . GLY A 1 275 ? 10.760 -0.178 -5.150 1.00 78.06 275 GLY A N 1
ATOM 2180 C CA . GLY A 1 275 ? 9.847 -1.276 -4.819 1.00 78.06 275 GLY A CA 1
ATOM 2181 C C . GLY A 1 275 ? 10.434 -2.377 -3.934 1.00 78.06 275 GLY A C 1
ATOM 2182 O O . GLY A 1 275 ? 9.671 -3.130 -3.336 1.00 78.06 275 GLY A O 1
ATOM 2183 N N . LYS A 1 276 ? 11.761 -2.458 -3.749 1.00 83.88 276 LYS A N 1
ATOM 2184 C CA . LYS A 1 276 ? 12.356 -3.476 -2.866 1.00 83.88 276 LYS A CA 1
ATOM 2185 C C . LYS A 1 276 ? 11.915 -3.309 -1.420 1.00 83.88 276 LYS A C 1
ATOM 2187 O O . LYS A 1 276 ? 11.652 -4.309 -0.762 1.00 83.88 276 LYS A O 1
ATOM 2192 N N . ALA A 1 277 ? 11.794 -2.061 -0.971 1.00 85.88 277 ALA A N 1
ATOM 2193 C CA . ALA A 1 277 ? 11.273 -1.730 0.349 1.00 85.88 277 ALA A CA 1
ATOM 2194 C C . ALA A 1 277 ? 9.918 -2.398 0.600 1.00 85.88 277 ALA A C 1
ATOM 2196 O O . ALA A 1 277 ? 9.717 -3.020 1.639 1.00 85.88 277 ALA A O 1
ATOM 2197 N N . HIS A 1 278 ? 9.046 -2.357 -0.409 1.00 89.00 278 HIS A N 1
ATOM 2198 C CA . HIS A 1 278 ? 7.675 -2.825 -0.313 1.00 89.00 278 HIS A CA 1
ATOM 2199 C C . HIS A 1 278 ? 7.566 -4.290 0.113 1.00 89.00 278 HIS A C 1
ATOM 2201 O O . HIS A 1 278 ? 6.690 -4.637 0.893 1.00 89.00 278 HIS A O 1
ATOM 2207 N N . ILE A 1 279 ? 8.465 -5.157 -0.353 1.00 86.56 279 ILE A N 1
ATOM 2208 C CA . ILE A 1 279 ? 8.444 -6.592 -0.025 1.00 86.56 279 ILE A CA 1
ATOM 2209 C C . ILE A 1 279 ? 9.313 -6.960 1.185 1.00 86.56 279 ILE A C 1
ATOM 2211 O O . ILE A 1 279 ? 9.175 -8.052 1.738 1.00 86.56 279 ILE A O 1
ATOM 2215 N N . ASP A 1 280 ? 10.223 -6.075 1.587 1.00 89.12 280 ASP A N 1
ATOM 2216 C CA . ASP A 1 280 ? 11.245 -6.360 2.595 1.00 89.12 280 ASP A CA 1
ATOM 2217 C C . ASP A 1 280 ? 11.037 -5.637 3.922 1.00 89.12 280 ASP A C 1
ATOM 2219 O O . ASP A 1 280 ? 11.790 -5.909 4.852 1.00 89.12 280 ASP A O 1
ATOM 2223 N N . TYR A 1 281 ? 10.018 -4.785 4.053 1.00 86.88 281 TYR A N 1
ATOM 2224 C CA . TYR A 1 281 ? 9.711 -4.093 5.308 1.00 86.88 281 TYR A CA 1
ATOM 2225 C C . TYR A 1 281 ? 9.770 -5.000 6.542 1.00 86.88 281 TYR A C 1
ATOM 2227 O O . TYR A 1 281 ? 10.323 -4.633 7.571 1.00 86.88 281 TYR A O 1
ATOM 2235 N N . TRP A 1 282 ? 9.272 -6.224 6.401 1.00 83.81 282 TRP A N 1
ATOM 2236 C CA . TRP A 1 282 ? 9.226 -7.261 7.431 1.00 83.81 282 TRP A CA 1
ATOM 2237 C C . TRP A 1 282 ? 10.582 -7.812 7.871 1.00 83.81 282 TRP A C 1
ATOM 2239 O O . TRP A 1 282 ? 10.677 -8.456 8.912 1.00 83.81 282 TRP A O 1
ATOM 2249 N N . LYS A 1 283 ? 11.601 -7.656 7.026 1.00 87.12 283 LYS A N 1
ATOM 2250 C CA . LYS A 1 283 ? 12.967 -8.135 7.256 1.00 87.12 283 LYS A CA 1
ATOM 2251 C C . LYS A 1 283 ? 13.855 -7.043 7.841 1.00 87.12 283 LYS A C 1
ATOM 2253 O O . LYS A 1 283 ? 14.958 -7.341 8.291 1.00 87.12 283 LYS A O 1
ATOM 2258 N N . ASP A 1 284 ? 13.404 -5.792 7.818 1.00 88.88 284 ASP A N 1
ATOM 2259 C CA . ASP A 1 284 ? 14.126 -4.672 8.406 1.00 88.88 284 ASP A CA 1
ATOM 2260 C C . ASP A 1 284 ? 13.767 -4.552 9.884 1.00 88.88 284 ASP A C 1
ATOM 2262 O O . ASP A 1 284 ? 12.746 -3.975 10.262 1.00 88.88 284 ASP A O 1
ATOM 2266 N N . GLN A 1 285 ? 14.631 -5.132 10.716 1.00 88.25 285 GLN A N 1
ATOM 2267 C CA . GLN A 1 285 ? 14.443 -5.181 12.160 1.00 88.25 285 GLN A CA 1
ATOM 2268 C C . GLN A 1 285 ? 14.292 -3.784 12.772 1.00 88.25 285 GLN A C 1
ATOM 2270 O O . GLN A 1 285 ? 13.469 -3.608 13.660 1.00 88.25 285 GLN A O 1
ATOM 2275 N N . GLU A 1 286 ? 15.027 -2.778 12.287 1.00 88.31 286 GLU A N 1
ATOM 2276 C CA . GLU A 1 286 ? 14.950 -1.419 12.839 1.00 88.31 286 GLU A CA 1
ATOM 2277 C C . GLU A 1 286 ? 13.591 -0.772 12.551 1.00 88.31 286 GLU A C 1
ATOM 2279 O O . GLU A 1 286 ? 13.009 -0.129 13.427 1.00 88.31 286 GLU A O 1
ATOM 2284 N N . ILE A 1 287 ? 13.065 -0.960 11.334 1.00 88.38 287 ILE A N 1
ATOM 2285 C CA . ILE A 1 287 ? 11.719 -0.494 10.985 1.00 88.38 287 ILE A CA 1
ATOM 2286 C C . ILE A 1 287 ? 10.685 -1.233 11.827 1.00 88.38 287 ILE A C 1
ATOM 2288 O O . ILE A 1 287 ? 9.824 -0.587 12.418 1.00 88.38 287 ILE A O 1
ATOM 2292 N N . PHE A 1 288 ? 10.769 -2.563 11.894 1.00 86.25 288 PHE A N 1
ATOM 2293 C CA . PHE A 1 288 ? 9.797 -3.382 12.610 1.00 86.25 288 PHE A CA 1
ATOM 2294 C C . PHE A 1 288 ? 9.788 -3.082 14.116 1.00 86.25 288 PHE A C 1
ATOM 2296 O O . PHE A 1 288 ? 8.719 -2.921 14.705 1.00 86.25 288 PHE A O 1
ATOM 2303 N N . ASP A 1 289 ? 10.963 -2.927 14.730 1.00 86.06 289 ASP A N 1
ATOM 2304 C CA . ASP A 1 289 ? 11.101 -2.566 16.141 1.00 86.06 289 ASP A CA 1
ATOM 2305 C C . ASP A 1 289 ? 10.509 -1.184 16.423 1.00 86.06 289 ASP A C 1
ATOM 2307 O O . ASP A 1 289 ? 9.790 -1.013 17.412 1.00 86.06 289 ASP A O 1
ATOM 2311 N N . HIS A 1 290 ? 10.773 -0.196 15.558 1.00 88.06 290 HIS A N 1
ATOM 2312 C CA . HIS A 1 290 ? 10.175 1.129 15.705 1.00 88.06 290 HIS A CA 1
ATOM 2313 C C . HIS A 1 290 ? 8.657 1.078 15.524 1.00 88.06 290 HIS A C 1
ATOM 2315 O O . HIS A 1 290 ? 7.931 1.615 16.354 1.00 88.06 290 HIS A O 1
ATOM 2321 N N . TRP A 1 291 ? 8.182 0.404 14.477 1.00 86.69 291 TRP A N 1
ATOM 2322 C CA . TRP A 1 291 ? 6.768 0.227 14.151 1.00 86.69 291 TRP A CA 1
ATOM 2323 C C . TRP A 1 291 ? 5.989 -0.370 15.322 1.00 86.69 291 TRP A C 1
ATOM 2325 O O . TRP A 1 291 ? 5.012 0.219 15.784 1.00 86.69 291 TRP A O 1
ATOM 2335 N N . PHE A 1 292 ? 6.494 -1.472 15.878 1.00 84.94 292 PHE A N 1
ATOM 2336 C CA . PHE A 1 292 ? 5.885 -2.161 17.007 1.00 84.94 292 PHE A CA 1
ATOM 2337 C C . PHE A 1 292 ? 5.918 -1.318 18.291 1.00 84.94 292 PHE A C 1
ATOM 2339 O O . PHE A 1 292 ? 4.887 -1.121 18.935 1.00 84.94 292 PHE A O 1
ATOM 2346 N N . ARG A 1 293 ? 7.083 -0.760 18.658 1.00 87.56 293 ARG A N 1
ATOM 2347 C CA . ARG A 1 293 ? 7.218 0.055 19.881 1.00 87.56 293 ARG A CA 1
ATOM 2348 C C . ARG A 1 293 ? 6.407 1.342 19.810 1.00 87.56 293 ARG A C 1
ATOM 2350 O O . ARG A 1 293 ? 5.795 1.723 20.803 1.00 87.56 293 ARG A O 1
ATOM 2357 N N . ALA A 1 294 ? 6.399 2.016 18.663 1.00 86.88 294 ALA A N 1
ATOM 2358 C CA . ALA A 1 294 ? 5.646 3.247 18.478 1.00 86.88 294 ALA A CA 1
ATOM 2359 C C . ALA A 1 294 ? 4.139 2.984 18.559 1.00 86.88 294 ALA A C 1
ATOM 2361 O O . ALA A 1 294 ? 3.445 3.716 19.265 1.00 86.88 294 ALA A O 1
ATOM 2362 N N . GLY A 1 295 ? 3.642 1.925 17.914 1.00 85.50 295 GLY A N 1
ATOM 2363 C CA . GLY A 1 295 ? 2.236 1.535 17.995 1.00 85.50 295 GLY A CA 1
ATOM 2364 C C . GLY A 1 295 ? 1.782 1.242 19.416 1.00 85.50 295 GLY A C 1
ATOM 2365 O O . GLY A 1 295 ? 0.813 1.823 19.888 1.00 85.50 295 GLY A O 1
ATOM 2366 N N . LEU A 1 296 ? 2.552 0.427 20.134 1.00 86.69 296 LEU A N 1
ATOM 2367 C CA . LEU A 1 296 ? 2.255 0.033 21.513 1.00 86.69 296 LEU A CA 1
ATOM 2368 C C . LEU A 1 296 ? 2.650 1.079 22.570 1.00 86.69 296 LEU A C 1
ATOM 2370 O O . LEU A 1 296 ? 2.580 0.800 23.763 1.00 86.69 296 LEU A O 1
ATOM 2374 N N . ARG A 1 297 ? 3.105 2.273 22.160 1.00 85.50 297 ARG A N 1
ATOM 2375 C CA . ARG A 1 297 ? 3.585 3.344 23.059 1.00 85.50 297 ARG A CA 1
ATOM 2376 C C . ARG A 1 297 ? 4.673 2.881 24.045 1.00 85.50 297 ARG A C 1
ATOM 2378 O O . ARG A 1 297 ? 4.786 3.399 25.154 1.00 85.50 297 ARG A O 1
ATOM 2385 N N . LEU A 1 298 ? 5.507 1.933 23.629 1.00 83.44 298 LEU A N 1
ATOM 2386 C CA . LEU A 1 298 ? 6.624 1.447 24.430 1.00 83.44 298 LEU A CA 1
ATOM 2387 C C . LEU A 1 298 ? 7.787 2.458 24.406 1.00 83.44 298 LEU A C 1
ATOM 2389 O O . LEU A 1 298 ? 8.056 3.068 23.364 1.00 83.44 298 LEU A O 1
ATOM 2393 N N . PRO A 1 299 ? 8.518 2.627 25.523 1.00 79.69 299 PRO A N 1
ATOM 2394 C CA . PRO A 1 299 ? 9.665 3.526 25.579 1.00 79.69 299 PRO A CA 1
ATOM 2395 C C . PRO A 1 299 ? 10.814 3.074 24.656 1.00 79.69 299 PRO A C 1
ATOM 2397 O O . PRO A 1 299 ? 10.978 1.889 24.340 1.00 79.69 299 PRO A O 1
ATOM 2400 N N . GLY A 1 300 ? 11.649 4.040 24.253 1.00 76.38 300 GLY A N 1
ATOM 2401 C CA . GLY A 1 300 ? 12.893 3.786 23.513 1.00 76.38 300 GLY A CA 1
ATOM 2402 C C . GLY A 1 300 ? 12.734 3.565 22.005 1.00 76.38 300 GLY A C 1
ATOM 2403 O O . GLY A 1 300 ? 13.526 2.841 21.409 1.00 76.38 300 GLY A O 1
ATOM 2404 N N . SER A 1 301 ? 11.726 4.163 21.369 1.00 69.56 301 SER A N 1
ATOM 2405 C CA . SER A 1 301 ? 11.505 4.057 19.923 1.00 69.56 301 SER A CA 1
ATOM 2406 C C . SER A 1 301 ? 12.324 5.106 19.153 1.00 69.56 301 SER A C 1
ATOM 2408 O O . SER A 1 301 ? 11.820 6.148 18.740 1.00 69.56 301 SER A O 1
ATOM 2410 N N . ALA A 1 302 ? 13.616 4.840 18.938 1.00 75.94 302 ALA A N 1
ATOM 2411 C CA . ALA A 1 302 ? 14.406 5.648 18.006 1.00 75.94 302 ALA A CA 1
ATOM 2412 C C . ALA A 1 302 ? 13.831 5.508 16.586 1.00 75.94 302 ALA A C 1
ATOM 2414 O O . ALA A 1 302 ? 13.531 4.394 16.155 1.00 75.94 302 ALA A O 1
ATOM 2415 N N . GLN A 1 303 ? 13.643 6.624 15.877 1.00 80.25 303 GLN A N 1
ATOM 2416 C CA . GLN A 1 303 ? 13.158 6.598 14.495 1.00 80.25 303 GLN A CA 1
ATOM 2417 C C . GLN A 1 303 ? 14.181 5.903 13.576 1.00 80.25 303 GLN A C 1
ATOM 2419 O O . GLN A 1 303 ? 15.386 6.117 13.753 1.00 80.25 303 GLN A O 1
ATOM 2424 N N . PRO A 1 304 ? 13.739 5.126 12.567 1.00 79.19 304 PRO A N 1
ATOM 2425 C CA . PRO A 1 304 ? 14.641 4.491 11.616 1.00 79.19 304 PRO A CA 1
ATOM 2426 C C . PRO A 1 304 ? 15.473 5.547 10.888 1.00 79.19 304 PRO A C 1
ATOM 2428 O O . PRO A 1 304 ? 14.941 6.451 10.238 1.00 79.19 304 PRO A O 1
ATOM 2431 N N . VAL A 1 305 ? 16.798 5.439 10.974 1.00 77.81 305 VAL A N 1
ATOM 2432 C CA . VAL A 1 305 ? 17.691 6.412 10.341 1.00 77.81 305 VAL A CA 1
ATOM 2433 C C . VAL A 1 305 ? 17.713 6.163 8.832 1.00 77.81 305 VAL A C 1
ATOM 2435 O O . VAL A 1 305 ? 17.945 5.045 8.364 1.00 77.81 305 VAL A O 1
ATOM 2438 N N . ALA A 1 306 ? 17.483 7.217 8.047 1.00 76.44 306 ALA A N 1
ATOM 2439 C CA . ALA A 1 306 ? 17.652 7.160 6.601 1.00 76.44 306 ALA A CA 1
ATOM 2440 C C . ALA A 1 306 ? 19.143 7.063 6.246 1.00 76.44 306 ALA A C 1
ATOM 2442 O O . ALA A 1 306 ? 19.955 7.893 6.670 1.00 76.44 306 ALA A O 1
ATOM 2443 N N . SER A 1 307 ? 19.516 6.099 5.404 1.00 78.00 307 SER A N 1
ATOM 2444 C CA . SER A 1 307 ? 20.896 6.011 4.934 1.00 78.00 307 SER A CA 1
ATOM 2445 C C . SER A 1 307 ? 21.135 7.027 3.820 1.00 78.00 307 SER A C 1
ATOM 2447 O O . SER A 1 307 ? 20.653 6.895 2.690 1.00 78.00 307 SER A O 1
ATOM 2449 N N . ARG A 1 308 ? 21.934 8.058 4.123 1.00 76.25 308 ARG A N 1
ATOM 2450 C CA . ARG A 1 308 ? 22.323 9.094 3.149 1.00 76.25 308 ARG A CA 1
ATOM 2451 C C . ARG A 1 308 ? 23.002 8.500 1.911 1.00 76.25 308 ARG A C 1
ATOM 2453 O O . ARG A 1 308 ? 22.832 9.027 0.812 1.00 76.25 308 ARG A O 1
ATOM 2460 N N . TRP A 1 309 ? 23.758 7.416 2.085 1.00 78.19 309 TRP A N 1
ATOM 2461 C CA . TRP A 1 309 ? 24.482 6.746 1.004 1.00 78.19 309 TRP A CA 1
ATOM 2462 C C . TRP A 1 309 ? 23.539 5.984 0.072 1.00 78.19 309 TRP A C 1
ATOM 2464 O O . TRP A 1 309 ? 23.613 6.149 -1.146 1.00 78.19 309 TRP A O 1
ATOM 2474 N N . ILE A 1 310 ? 22.579 5.253 0.645 1.00 76.81 310 ILE A N 1
ATOM 2475 C CA . ILE A 1 310 ? 21.525 4.562 -0.112 1.00 76.81 310 ILE A CA 1
ATOM 2476 C C . ILE A 1 310 ? 20.715 5.567 -0.922 1.00 76.81 310 ILE A C 1
ATOM 2478 O O . ILE A 1 310 ? 20.433 5.349 -2.100 1.00 76.81 310 ILE A O 1
ATOM 2482 N N . GLY A 1 311 ? 20.439 6.733 -0.333 1.00 70.19 311 GLY A N 1
ATOM 2483 C CA . GLY A 1 311 ? 19.760 7.800 -1.044 1.00 70.19 311 GLY A CA 1
ATOM 2484 C C . GLY A 1 311 ? 20.514 8.330 -2.269 1.00 70.19 311 GLY A C 1
ATOM 2485 O O . GLY A 1 311 ? 19.894 8.730 -3.248 1.00 70.19 311 GLY A O 1
ATOM 2486 N N . ARG A 1 312 ? 21.846 8.326 -2.274 1.00 74.12 312 ARG A N 1
ATOM 2487 C CA . ARG A 1 312 ? 22.612 8.736 -3.463 1.00 74.12 312 ARG A CA 1
ATOM 2488 C C . ARG A 1 312 ? 22.683 7.611 -4.491 1.00 74.12 312 ARG A C 1
ATOM 2490 O O . ARG A 1 312 ? 22.414 7.842 -5.666 1.00 74.12 312 ARG A O 1
ATOM 2497 N N . ALA A 1 313 ? 22.970 6.396 -4.039 1.00 75.31 313 ALA A N 1
ATOM 2498 C CA . ALA A 1 313 ? 23.103 5.230 -4.903 1.00 75.31 313 ALA A CA 1
ATOM 2499 C C . ALA A 1 313 ? 21.790 4.854 -5.612 1.00 75.31 313 ALA A C 1
ATOM 2501 O O . ALA A 1 313 ? 21.811 4.568 -6.805 1.00 75.31 313 ALA A O 1
ATOM 2502 N N . GLY A 1 314 ? 20.641 4.943 -4.933 1.00 69.12 314 GLY A N 1
ATOM 2503 C CA . GLY A 1 314 ? 19.336 4.669 -5.545 1.00 69.12 314 GLY A CA 1
ATOM 2504 C C . GLY A 1 314 ? 18.956 5.645 -6.666 1.00 69.12 314 GLY A C 1
ATOM 2505 O O . GLY A 1 314 ? 18.171 5.292 -7.535 1.00 69.12 314 GLY A O 1
ATOM 2506 N N . VAL A 1 315 ? 19.533 6.856 -6.694 1.00 70.12 315 VAL A N 1
ATOM 2507 C CA . VAL A 1 315 ? 19.378 7.769 -7.846 1.00 70.12 315 VAL A CA 1
ATOM 2508 C C . VAL A 1 315 ? 20.220 7.299 -9.027 1.00 70.12 315 VAL A C 1
ATOM 2510 O O . VAL A 1 315 ? 19.770 7.399 -10.158 1.00 70.12 315 VAL A O 1
ATOM 2513 N N . ALA A 1 316 ? 21.428 6.788 -8.780 1.00 73.00 316 ALA A N 1
ATOM 2514 C CA . ALA A 1 316 ? 22.349 6.367 -9.832 1.00 73.00 316 ALA A CA 1
ATOM 2515 C C . ALA A 1 316 ? 21.965 5.016 -10.463 1.00 73.00 316 ALA A C 1
ATOM 2517 O O . ALA A 1 316 ? 22.162 4.817 -11.660 1.00 73.00 316 ALA A O 1
ATOM 2518 N N . LEU A 1 317 ? 21.408 4.093 -9.674 1.00 71.69 317 LEU A N 1
ATOM 2519 C CA . LEU A 1 317 ? 21.194 2.704 -10.083 1.00 71.69 317 LEU A CA 1
ATOM 2520 C C . LEU A 1 317 ? 20.317 2.532 -11.343 1.00 71.69 317 LEU A C 1
ATOM 2522 O O . LEU A 1 317 ? 20.719 1.759 -12.211 1.00 71.69 317 LEU A O 1
ATOM 2526 N N . PRO A 1 318 ? 19.191 3.254 -11.530 1.00 67.38 318 PRO A N 1
ATOM 2527 C CA . PRO A 1 318 ? 18.403 3.153 -12.761 1.00 67.38 318 PRO A CA 1
ATOM 2528 C C . PRO A 1 318 ? 19.191 3.557 -14.011 1.00 67.38 318 PRO A C 1
ATOM 2530 O O . PRO A 1 318 ? 19.033 2.940 -15.061 1.00 67.38 318 PRO A O 1
ATOM 2533 N N . PHE A 1 319 ? 20.082 4.547 -13.895 1.00 68.9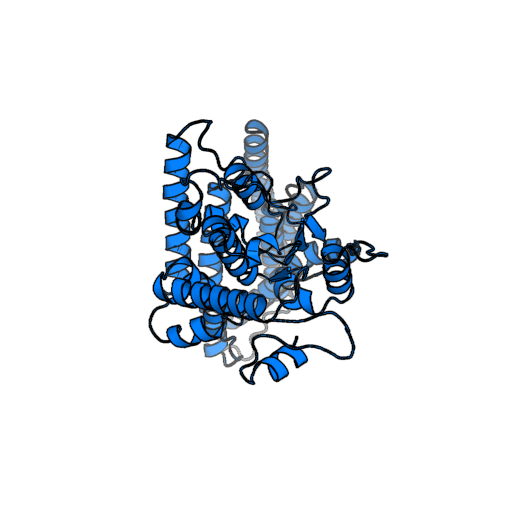4 319 PHE A N 1
ATOM 2534 C CA . PHE A 1 319 ? 20.939 4.971 -15.003 1.00 68.94 319 PHE A CA 1
ATOM 2535 C C . PHE A 1 319 ? 21.976 3.904 -15.347 1.00 68.94 319 PHE A C 1
ATOM 2537 O O . PHE A 1 319 ? 22.203 3.641 -16.523 1.00 68.94 319 PHE A O 1
ATOM 2544 N N . VAL A 1 320 ? 22.550 3.241 -14.339 1.00 72.25 320 VAL A N 1
ATOM 2545 C CA . VAL A 1 320 ? 23.466 2.102 -14.532 1.00 72.25 320 VAL A CA 1
ATOM 2546 C C . VAL A 1 320 ? 22.738 0.877 -15.110 1.00 72.25 320 VAL A C 1
ATOM 2548 O O . VAL A 1 320 ? 23.291 0.146 -15.926 1.00 72.25 320 VAL A O 1
ATOM 2551 N N . GLY A 1 321 ? 21.478 0.650 -14.740 1.00 68.50 321 GLY A N 1
ATOM 2552 C CA . GLY A 1 321 ? 20.662 -0.413 -15.331 1.00 68.50 321 GLY A CA 1
ATOM 2553 C C . GLY A 1 321 ? 20.341 -0.143 -16.802 1.00 68.50 321 GLY A C 1
ATOM 2554 O O . GLY A 1 321 ? 20.566 -0.997 -17.657 1.00 68.50 321 GLY A O 1
ATOM 2555 N N . ALA A 1 322 ? 19.882 1.071 -17.114 1.00 65.88 322 ALA A N 1
ATOM 2556 C CA . ALA A 1 322 ? 19.627 1.499 -18.487 1.00 65.88 322 ALA A CA 1
ATOM 2557 C C . ALA A 1 322 ? 20.889 1.454 -19.357 1.00 65.88 322 ALA A C 1
ATOM 2559 O O . ALA A 1 322 ? 20.838 1.026 -20.506 1.00 65.88 322 ALA A O 1
ATOM 2560 N N . ALA A 1 323 ? 22.020 1.851 -18.778 1.00 66.00 323 ALA A N 1
ATOM 2561 C CA . ALA A 1 323 ? 23.345 1.745 -19.361 1.00 66.00 323 ALA A CA 1
ATOM 2562 C C . ALA A 1 323 ? 23.716 0.322 -19.783 1.00 66.00 323 ALA A C 1
ATOM 2564 O O . ALA A 1 323 ? 24.179 0.087 -20.898 1.00 66.00 323 ALA A O 1
ATOM 2565 N N . ALA A 1 324 ? 23.511 -0.637 -18.883 1.00 66.62 324 ALA A N 1
ATOM 2566 C CA . ALA A 1 324 ? 23.783 -2.034 -19.171 1.00 66.62 324 ALA A CA 1
ATOM 2567 C C . ALA A 1 324 ? 22.823 -2.573 -20.243 1.00 66.62 324 ALA A C 1
ATOM 2569 O O . ALA A 1 324 ? 23.263 -3.209 -21.197 1.00 66.62 324 ALA A O 1
ATOM 2570 N N . ALA A 1 325 ? 21.525 -2.268 -20.140 1.00 64.62 325 ALA A N 1
ATOM 2571 C CA . ALA A 1 325 ? 20.515 -2.711 -21.104 1.00 64.62 325 ALA A CA 1
ATOM 2572 C C . ALA A 1 325 ? 20.774 -2.165 -22.520 1.00 64.62 325 ALA A C 1
ATOM 2574 O O . ALA A 1 325 ? 20.655 -2.892 -23.507 1.00 64.62 325 ALA A O 1
ATOM 2575 N N . ALA A 1 326 ? 21.186 -0.901 -22.610 1.00 65.44 326 ALA A N 1
ATOM 2576 C CA . ALA A 1 326 ? 21.678 -0.268 -23.826 1.00 65.44 326 ALA A CA 1
ATOM 2577 C C . ALA A 1 326 ? 22.833 -1.043 -24.459 1.00 65.44 326 ALA A C 1
ATOM 2579 O O . ALA A 1 326 ? 22.787 -1.357 -25.645 1.00 65.44 326 ALA A O 1
ATOM 2580 N N . ALA A 1 327 ? 23.854 -1.362 -23.660 1.00 64.25 327 ALA A N 1
ATOM 2581 C CA . ALA A 1 327 ? 25.035 -2.079 -24.124 1.00 64.25 327 ALA A CA 1
ATOM 2582 C C . ALA A 1 327 ? 24.704 -3.474 -24.648 1.00 64.25 327 ALA A C 1
ATOM 2584 O O . ALA A 1 327 ? 25.195 -3.887 -25.695 1.00 64.25 327 ALA A O 1
ATOM 2585 N N . VAL A 1 328 ? 23.821 -4.177 -23.944 1.00 62.28 328 VAL A N 1
ATOM 2586 C CA . VAL A 1 328 ? 23.333 -5.490 -24.361 1.00 62.28 328 VAL A CA 1
ATOM 2587 C C . VAL A 1 328 ? 22.555 -5.376 -25.675 1.00 62.28 328 VAL A C 1
ATOM 2589 O O . VAL A 1 328 ? 22.820 -6.125 -26.610 1.00 62.28 328 VAL A O 1
ATOM 2592 N N . THR A 1 329 ? 21.649 -4.402 -25.793 1.00 63.56 329 THR A N 1
ATOM 2593 C CA . THR A 1 329 ? 20.866 -4.177 -27.022 1.00 63.56 329 THR A CA 1
ATOM 2594 C C . THR A 1 329 ? 21.768 -3.841 -28.207 1.00 63.56 329 THR A C 1
ATOM 2596 O O . THR A 1 329 ? 21.621 -4.426 -29.276 1.00 63.56 329 THR A O 1
ATOM 2599 N N . ALA A 1 330 ? 22.734 -2.944 -28.008 1.00 65.12 330 ALA A N 1
ATOM 2600 C CA . ALA A 1 330 ? 23.755 -2.597 -28.988 1.00 65.12 330 ALA A CA 1
ATOM 2601 C C . ALA A 1 330 ? 24.510 -3.826 -29.499 1.00 65.12 330 ALA A C 1
ATOM 2603 O O . ALA A 1 330 ? 24.672 -4.000 -30.705 1.00 65.12 330 ALA A O 1
ATOM 2604 N N . HIS A 1 331 ? 24.943 -4.684 -28.574 1.00 63.88 331 HIS A N 1
ATOM 2605 C CA . HIS A 1 331 ? 25.640 -5.920 -28.896 1.00 63.88 331 HIS A CA 1
ATOM 2606 C C . HIS A 1 331 ? 24.777 -6.839 -29.766 1.00 63.88 331 HIS A C 1
ATOM 2608 O O . HIS A 1 331 ? 25.230 -7.287 -30.815 1.00 63.88 331 HIS A O 1
ATOM 2614 N N . PHE A 1 332 ? 23.514 -7.054 -29.385 1.00 58.62 332 PHE A N 1
ATOM 2615 C CA . PHE A 1 332 ? 22.587 -7.884 -30.156 1.00 58.62 332 PHE A CA 1
ATOM 2616 C C . PHE A 1 332 ? 22.280 -7.315 -31.539 1.00 58.62 332 PHE A C 1
ATOM 2618 O O . PHE A 1 332 ? 22.282 -8.060 -32.513 1.00 58.62 332 PHE A O 1
ATOM 2625 N N . VAL A 1 333 ? 22.050 -6.006 -31.651 1.00 62.88 333 VAL A N 1
ATOM 2626 C CA . VAL A 1 333 ? 21.852 -5.354 -32.953 1.00 62.88 333 VAL A CA 1
ATOM 2627 C C . VAL A 1 333 ? 23.092 -5.536 -33.825 1.00 62.88 333 VAL A C 1
ATOM 2629 O O . VAL A 1 333 ? 22.960 -5.883 -34.993 1.00 62.88 333 VAL A O 1
ATOM 2632 N N . GLY A 1 334 ? 24.291 -5.398 -33.256 1.00 61.97 334 GLY A N 1
ATOM 2633 C CA . GLY A 1 334 ? 25.535 -5.695 -33.959 1.00 61.97 334 GLY A CA 1
ATOM 2634 C C . GLY A 1 334 ? 25.609 -7.144 -34.459 1.00 61.97 334 GLY A C 1
ATOM 2635 O O . GLY A 1 334 ? 25.961 -7.370 -35.615 1.00 61.97 334 GLY A O 1
ATOM 2636 N N . LEU A 1 335 ? 25.235 -8.120 -33.627 1.00 60.25 335 LEU A N 1
ATOM 2637 C CA . LEU A 1 335 ? 25.196 -9.536 -34.016 1.00 60.25 335 LEU A CA 1
ATOM 2638 C C . LEU A 1 335 ? 24.181 -9.821 -35.134 1.00 60.25 335 LEU A C 1
ATOM 2640 O O . LEU A 1 335 ? 24.429 -10.679 -35.968 1.00 60.25 335 LEU A O 1
ATOM 2644 N N . VAL A 1 336 ? 23.046 -9.116 -35.163 1.00 60.59 336 VAL A N 1
ATOM 2645 C CA . VAL A 1 336 ? 22.003 -9.294 -36.191 1.00 60.59 336 VAL A CA 1
ATOM 2646 C C . VAL A 1 336 ? 22.363 -8.597 -37.505 1.00 60.59 336 VAL A C 1
ATOM 2648 O O . VAL A 1 336 ? 22.025 -9.091 -38.576 1.00 60.59 336 VAL A O 1
ATOM 2651 N N . LEU A 1 337 ? 23.019 -7.437 -37.434 1.00 60.59 337 LEU A N 1
ATOM 2652 C CA . LEU A 1 337 ? 23.415 -6.657 -38.610 1.00 60.59 337 LEU A CA 1
ATOM 2653 C C . LEU A 1 337 ? 24.691 -7.178 -39.278 1.00 60.59 337 LEU A C 1
ATOM 2655 O O . LEU A 1 337 ? 24.999 -6.772 -40.397 1.00 60.59 337 LEU A O 1
ATOM 2659 N N . THR A 1 338 ? 25.443 -8.046 -38.604 1.00 62.06 338 THR A N 1
ATOM 2660 C CA . THR A 1 338 ? 26.602 -8.703 -39.203 1.00 62.06 338 THR A CA 1
ATOM 2661 C C . THR A 1 338 ? 26.153 -9.923 -40.003 1.00 62.06 338 THR A C 1
ATOM 2663 O O . THR A 1 338 ? 25.306 -10.698 -39.569 1.00 62.06 338 THR A O 1
ATOM 2666 N N . ASP A 1 339 ? 26.688 -10.044 -41.219 1.00 53.31 339 ASP A N 1
ATOM 2667 C CA . ASP A 1 339 ? 26.330 -11.078 -42.190 1.00 53.31 339 ASP A CA 1
ATOM 2668 C C . ASP A 1 339 ? 26.449 -12.486 -41.567 1.00 53.31 339 ASP A C 1
ATOM 2670 O O . ASP A 1 339 ? 27.541 -12.855 -41.127 1.00 53.31 339 ASP A O 1
ATOM 2674 N N . PRO A 1 340 ? 25.372 -13.298 -41.538 1.00 56.75 340 PRO A N 1
ATOM 2675 C CA . PRO A 1 340 ? 25.413 -14.657 -40.999 1.00 56.75 340 PRO A CA 1
ATOM 2676 C C . PRO A 1 340 ? 26.376 -15.588 -41.756 1.00 56.75 340 PRO A C 1
ATOM 2678 O O . PRO A 1 340 ? 26.669 -16.677 -41.266 1.00 56.75 340 PRO A O 1
ATOM 2681 N N . GLN A 1 341 ? 26.865 -15.189 -42.937 1.00 59.62 341 GLN A N 1
ATOM 2682 C CA . GLN A 1 341 ? 27.878 -15.915 -43.709 1.00 59.62 341 GLN A CA 1
ATOM 2683 C C . GLN A 1 341 ? 29.316 -15.445 -43.437 1.00 59.62 341 GLN A C 1
ATOM 2685 O O . GLN A 1 341 ? 30.264 -16.084 -43.900 1.00 59.62 341 GLN A O 1
ATOM 2690 N N . ALA A 1 342 ? 29.514 -14.360 -42.682 1.00 57.47 342 ALA A N 1
ATOM 2691 C CA . ALA A 1 342 ? 30.849 -13.920 -42.307 1.00 57.47 342 ALA A CA 1
ATOM 2692 C C . ALA A 1 342 ? 31.459 -14.917 -41.297 1.00 57.47 342 ALA A C 1
ATOM 2694 O O . ALA A 1 342 ? 30.848 -15.186 -40.261 1.00 57.47 342 ALA A O 1
ATOM 2695 N N . PRO A 1 343 ? 32.671 -15.454 -41.543 1.00 53.97 343 PRO A N 1
ATOM 2696 C CA . PRO A 1 343 ? 33.264 -16.517 -40.724 1.00 53.97 343 PRO A CA 1
ATOM 2697 C C . PRO A 1 343 ? 33.535 -16.118 -39.264 1.00 53.97 343 PRO A C 1
ATOM 2699 O O . PRO A 1 343 ? 33.764 -16.991 -38.432 1.00 53.97 343 PRO A O 1
ATOM 2702 N N . THR A 1 344 ? 33.441 -14.831 -38.932 1.00 51.12 344 THR A N 1
ATOM 2703 C CA . THR A 1 344 ? 33.320 -14.317 -37.566 1.00 51.12 344 THR A CA 1
ATOM 2704 C C . THR A 1 344 ? 32.712 -12.909 -37.610 1.00 51.12 344 THR A C 1
ATOM 2706 O O . THR A 1 344 ? 33.325 -12.006 -38.183 1.00 51.12 344 THR A O 1
ATOM 2709 N N . PRO A 1 345 ? 31.545 -12.656 -36.993 1.00 47.53 345 PRO A N 1
ATOM 2710 C CA . PRO A 1 345 ? 31.053 -11.298 -36.817 1.00 47.53 345 PRO A CA 1
ATOM 2711 C C . PRO A 1 345 ? 31.896 -10.597 -35.744 1.00 47.53 345 PRO A C 1
ATOM 2713 O O . PRO A 1 345 ? 31.587 -10.639 -34.555 1.00 47.53 345 PRO A O 1
ATOM 2716 N N . THR A 1 346 ? 32.996 -9.954 -36.137 1.00 54.78 346 THR A N 1
ATOM 2717 C CA . THR A 1 346 ? 33.725 -9.048 -35.243 1.00 54.78 346 THR A CA 1
ATOM 2718 C C . THR A 1 346 ? 33.064 -7.680 -35.292 1.00 54.78 346 THR A C 1
ATOM 2720 O O . THR A 1 346 ? 33.593 -6.741 -35.883 1.00 54.78 346 THR A O 1
ATOM 2723 N N . VAL A 1 347 ? 31.898 -7.552 -34.659 1.00 56.72 347 VAL A N 1
ATOM 2724 C CA . VAL A 1 347 ? 31.532 -6.239 -34.123 1.00 56.72 347 VAL A CA 1
ATOM 2725 C C . VAL A 1 347 ? 32.578 -5.956 -33.058 1.00 56.72 347 VAL A C 1
ATOM 2727 O O . VAL A 1 347 ? 32.676 -6.693 -32.071 1.00 56.72 347 VAL A O 1
ATOM 2730 N N . GLY A 1 348 ? 33.430 -4.965 -33.291 1.00 64.62 348 GLY A N 1
ATOM 2731 C CA . GLY A 1 348 ? 34.445 -4.623 -32.316 1.00 64.62 348 GLY A CA 1
ATOM 2732 C C . GLY A 1 348 ? 33.785 -4.207 -30.998 1.00 64.62 348 GLY A C 1
ATOM 2733 O O . GLY A 1 348 ? 32.683 -3.653 -30.937 1.00 64.62 348 GLY A O 1
ATOM 2734 N N . LEU A 1 349 ? 34.482 -4.484 -29.896 1.00 61.09 349 LEU A N 1
ATOM 2735 C CA . LEU A 1 349 ? 34.145 -3.921 -28.589 1.00 61.09 349 LEU A CA 1
ATOM 2736 C C . LEU A 1 349 ? 33.861 -2.395 -28.638 1.00 61.09 349 LEU A C 1
ATOM 2738 O O . LEU A 1 349 ? 32.967 -1.951 -27.912 1.00 61.09 349 LEU A O 1
ATOM 2742 N N . PRO A 1 350 ? 34.572 -1.586 -29.460 1.00 66.75 350 PRO A N 1
ATOM 2743 C CA . PRO A 1 350 ? 34.335 -0.146 -29.571 1.00 66.75 350 PRO A CA 1
ATOM 2744 C C . PRO A 1 350 ? 32.949 0.238 -30.104 1.00 66.75 350 PRO A C 1
ATOM 2746 O O . PRO A 1 350 ? 32.342 1.163 -29.570 1.00 66.75 350 PRO A O 1
ATOM 2749 N N . GLU A 1 351 ? 32.422 -0.462 -31.108 1.00 64.75 351 GLU A N 1
ATOM 2750 C CA . GLU A 1 351 ? 31.120 -0.190 -31.730 1.00 64.75 351 GLU A CA 1
ATOM 2751 C C . GLU A 1 351 ? 29.982 -0.476 -30.741 1.00 64.75 351 GLU A C 1
ATOM 2753 O O . GLU A 1 351 ? 29.074 0.339 -30.556 1.00 64.75 351 GLU A O 1
ATOM 2758 N N . VAL A 1 352 ? 30.076 -1.608 -30.033 1.00 60.75 352 VAL A N 1
ATOM 2759 C CA . VAL A 1 352 ? 29.132 -1.979 -28.969 1.00 60.75 352 VAL A CA 1
ATOM 2760 C C . VAL A 1 352 ? 29.180 -0.958 -27.835 1.00 60.75 352 VAL A C 1
ATOM 2762 O O . VAL A 1 352 ? 28.134 -0.485 -27.389 1.00 60.75 352 VAL A O 1
ATOM 2765 N N . ALA A 1 353 ? 30.381 -0.576 -27.391 1.00 64.56 353 ALA A N 1
ATOM 2766 C CA . ALA A 1 353 ? 30.565 0.420 -26.340 1.00 64.56 353 ALA A CA 1
ATOM 2767 C C . ALA A 1 353 ? 30.038 1.804 -26.751 1.00 64.56 353 ALA A C 1
ATOM 2769 O O . ALA A 1 353 ? 29.463 2.512 -25.925 1.00 64.56 353 ALA A O 1
ATOM 2770 N N . ALA A 1 354 ? 30.182 2.186 -28.019 1.00 63.25 354 ALA A N 1
ATOM 2771 C CA . ALA A 1 354 ? 29.689 3.453 -28.534 1.00 63.25 354 ALA A CA 1
ATOM 2772 C C . ALA A 1 354 ? 28.155 3.512 -28.533 1.00 63.25 354 ALA A C 1
ATOM 2774 O O . ALA A 1 354 ? 27.579 4.464 -28.002 1.00 63.25 354 ALA A O 1
ATOM 2775 N N . VAL A 1 355 ? 27.478 2.484 -29.057 1.00 59.75 355 VAL A N 1
ATOM 2776 C CA . VAL A 1 355 ? 26.003 2.432 -29.069 1.00 59.75 355 VAL A CA 1
ATOM 2777 C C . VAL A 1 355 ? 25.458 2.305 -27.642 1.00 59.75 355 VAL A C 1
ATOM 2779 O O . VAL A 1 355 ? 24.482 2.978 -27.300 1.00 59.75 355 VAL A O 1
ATOM 2782 N N . ALA A 1 356 ? 26.142 1.543 -26.778 1.00 60.72 356 ALA A N 1
ATOM 2783 C CA . ALA A 1 356 ? 25.869 1.500 -25.346 1.00 60.72 356 ALA A CA 1
ATOM 2784 C C . ALA A 1 356 ? 25.883 2.898 -24.723 1.00 60.72 356 ALA A C 1
ATOM 2786 O O . ALA A 1 356 ? 24.915 3.282 -24.075 1.00 60.72 356 ALA A O 1
ATOM 2787 N N . LEU A 1 357 ? 26.961 3.661 -24.948 1.00 62.31 357 LEU A N 1
ATOM 2788 C CA . LEU A 1 357 ? 27.166 5.018 -24.434 1.00 62.31 357 LEU A CA 1
ATOM 2789 C C . LEU A 1 357 ? 26.151 6.020 -24.996 1.00 62.31 357 LEU A C 1
ATOM 2791 O O . LEU A 1 357 ? 25.650 6.856 -24.246 1.00 62.31 357 LEU A O 1
ATOM 2795 N N . GLY A 1 358 ? 25.813 5.931 -26.285 1.00 60.59 358 GLY A N 1
ATOM 2796 C CA . GLY A 1 358 ? 24.801 6.781 -26.916 1.00 60.59 358 GLY A CA 1
ATOM 2797 C C . GLY A 1 358 ? 23.420 6.583 -26.295 1.00 60.59 358 GLY A C 1
ATOM 2798 O O . GLY A 1 358 ? 22.754 7.549 -25.916 1.00 60.59 358 GLY A O 1
ATOM 2799 N N . PHE A 1 359 ? 23.015 5.330 -26.100 1.00 61.25 359 PHE A N 1
ATOM 2800 C CA . PHE A 1 359 ? 21.725 5.010 -25.493 1.00 61.25 359 PHE A CA 1
ATOM 2801 C C . PHE A 1 359 ? 21.728 5.256 -23.972 1.00 61.25 359 PHE A C 1
ATOM 2803 O O . PHE A 1 359 ? 20.736 5.743 -23.435 1.00 61.25 359 PHE A O 1
ATOM 2810 N N . LEU A 1 360 ? 22.861 5.050 -23.285 1.00 59.28 360 LEU A N 1
ATOM 2811 C CA . LEU A 1 360 ? 23.121 5.531 -21.917 1.00 59.28 360 LEU A CA 1
ATOM 2812 C C . LEU A 1 360 ? 22.829 7.014 -21.787 1.00 59.28 360 LEU A C 1
ATOM 2814 O O . LEU A 1 360 ? 22.105 7.429 -20.891 1.00 59.28 360 LEU A O 1
ATOM 2818 N N . GLY A 1 361 ? 23.430 7.804 -22.678 1.00 62.00 361 GLY A N 1
ATOM 2819 C CA . GLY A 1 361 ? 23.311 9.247 -22.691 1.00 62.00 361 GLY A CA 1
ATOM 2820 C C . GLY A 1 361 ? 21.875 9.661 -22.957 1.00 62.00 361 GLY A C 1
ATOM 2821 O O . GLY A 1 361 ? 21.366 10.543 -22.276 1.00 62.00 361 GLY A O 1
ATOM 2822 N N . PHE A 1 362 ? 21.187 8.962 -23.861 1.00 61.56 362 PHE A N 1
ATOM 2823 C CA . PHE A 1 362 ? 19.778 9.188 -24.161 1.00 61.56 362 PHE A CA 1
ATOM 2824 C C . PHE A 1 362 ? 18.867 8.888 -22.964 1.00 61.56 362 PHE A C 1
ATOM 2826 O O . PHE A 1 362 ? 18.037 9.720 -22.594 1.00 61.56 362 PHE A O 1
ATOM 2833 N N . VAL A 1 363 ? 19.043 7.739 -22.303 1.00 61.69 363 VAL A N 1
ATOM 2834 C CA . VAL A 1 363 ? 18.251 7.388 -21.116 1.00 61.69 363 VAL A CA 1
ATOM 2835 C C . VAL A 1 363 ? 18.619 8.270 -19.925 1.00 61.69 363 VAL A C 1
ATOM 2837 O O . VAL A 1 363 ? 17.731 8.688 -19.187 1.00 61.69 363 VAL A O 1
ATOM 2840 N N . ALA A 1 364 ? 19.893 8.624 -19.753 1.00 59.72 364 ALA A N 1
ATOM 2841 C CA . ALA A 1 364 ? 20.334 9.579 -18.743 1.00 59.72 364 ALA A CA 1
ATOM 2842 C C . ALA A 1 364 ? 19.726 10.961 -18.979 1.00 59.72 364 ALA A C 1
ATOM 2844 O O . ALA A 1 364 ? 19.237 11.572 -18.040 1.00 59.72 364 ALA A O 1
ATOM 2845 N N . TYR A 1 365 ? 19.674 11.422 -20.224 1.00 61.88 365 TYR A N 1
ATOM 2846 C CA . TYR A 1 365 ? 19.038 12.670 -20.625 1.00 61.88 365 TYR A CA 1
ATOM 2847 C C . TYR A 1 365 ? 17.516 12.665 -20.387 1.00 61.88 365 TYR A C 1
ATOM 2849 O O . TYR A 1 365 ? 16.985 13.584 -19.753 1.00 61.88 365 TYR A O 1
ATOM 2857 N N . ILE A 1 366 ? 16.805 11.612 -20.804 1.00 59.47 366 ILE A N 1
ATOM 2858 C CA . ILE A 1 366 ? 15.358 11.470 -20.563 1.00 59.47 366 ILE A CA 1
ATOM 2859 C C . ILE A 1 366 ? 15.060 11.316 -19.067 1.00 59.47 366 ILE A C 1
ATOM 2861 O O . ILE A 1 366 ? 14.144 11.947 -18.544 1.00 59.47 366 ILE A O 1
ATOM 2865 N N . GLY A 1 367 ? 15.837 10.510 -18.350 1.00 58.81 367 GLY A N 1
ATOM 2866 C CA . GLY A 1 367 ? 15.666 10.299 -16.917 1.00 58.81 367 GLY A CA 1
ATOM 2867 C C . GLY A 1 367 ? 15.996 11.553 -16.107 1.00 58.81 367 GLY A C 1
ATOM 2868 O O . GLY A 1 367 ? 15.235 11.935 -15.224 1.00 58.81 367 GLY A O 1
ATOM 2869 N N . ALA A 1 368 ? 17.080 12.257 -16.431 1.00 59.31 368 ALA A N 1
ATOM 2870 C CA . ALA A 1 368 ? 17.490 13.476 -15.738 1.00 59.31 368 ALA A CA 1
ATOM 2871 C C . ALA A 1 368 ? 16.501 14.631 -15.919 1.00 59.31 368 ALA 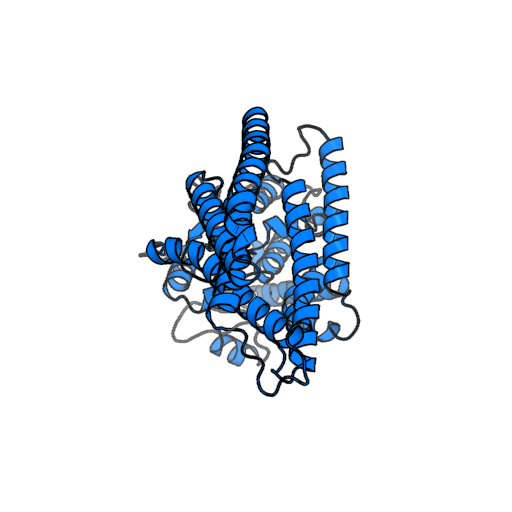A C 1
ATOM 2873 O O . ALA A 1 368 ? 16.201 15.329 -14.942 1.00 59.31 368 ALA A O 1
ATOM 2874 N N . SER A 1 369 ? 15.992 14.807 -17.146 1.00 53.91 369 SER A N 1
ATOM 2875 C CA . SER A 1 369 ? 14.980 15.818 -17.483 1.00 53.91 369 SER A CA 1
ATOM 2876 C C . SER A 1 369 ? 13.640 15.555 -16.789 1.00 53.91 369 SER A C 1
ATOM 2878 O O . SER A 1 369 ? 12.934 16.505 -16.454 1.00 53.91 369 SER A O 1
ATOM 2880 N N . ARG A 1 370 ? 13.308 14.285 -16.514 1.00 52.62 370 ARG A N 1
ATOM 2881 C CA . ARG A 1 370 ? 12.035 13.888 -15.892 1.00 52.62 370 ARG A CA 1
ATOM 2882 C C . ARG A 1 370 ? 12.081 13.761 -14.368 1.00 52.62 370 ARG A C 1
ATOM 2884 O O . ARG A 1 370 ? 11.108 14.120 -13.722 1.00 52.62 370 ARG A O 1
ATOM 2891 N N . VAL A 1 371 ? 13.176 13.262 -13.790 1.00 49.47 371 VAL A N 1
ATOM 2892 C CA . VAL A 1 371 ? 13.209 12.829 -12.377 1.00 49.47 371 VAL A CA 1
ATOM 2893 C C . VAL A 1 371 ? 13.733 13.903 -11.427 1.00 49.47 371 VAL A C 1
ATOM 2895 O O . VAL A 1 371 ? 13.282 13.986 -10.289 1.00 49.47 371 VAL A O 1
ATOM 2898 N N . SER A 1 372 ? 14.704 14.720 -11.844 1.00 57.66 372 SER A N 1
ATOM 2899 C CA . SER A 1 372 ? 15.395 15.603 -10.891 1.00 57.66 372 SER A CA 1
ATOM 2900 C C . SER A 1 372 ? 14.975 17.068 -10.967 1.00 57.66 372 SER A C 1
ATOM 2902 O O . SER A 1 372 ? 15.174 17.794 -9.995 1.00 57.66 372 SER A O 1
ATOM 2904 N N . GLY A 1 373 ? 14.491 17.531 -12.126 1.00 56.22 373 GLY A N 1
ATOM 2905 C CA . GLY A 1 373 ? 14.298 18.959 -12.415 1.00 56.22 373 GLY A CA 1
ATOM 2906 C C . GLY A 1 373 ? 15.575 19.811 -12.288 1.00 56.22 373 GLY A C 1
ATOM 2907 O O . GLY A 1 373 ? 15.528 21.029 -12.446 1.00 56.22 373 GLY A O 1
ATOM 2908 N N . ARG A 1 374 ? 16.733 19.203 -11.988 1.00 69.19 374 ARG A N 1
ATOM 2909 C CA . ARG A 1 374 ? 17.997 19.895 -11.741 1.00 69.19 374 ARG A CA 1
ATOM 2910 C C . ARG A 1 374 ? 18.779 19.988 -13.041 1.00 69.19 374 ARG A C 1
ATOM 2912 O O . ARG A 1 374 ? 19.179 18.974 -13.609 1.00 69.19 374 ARG A O 1
ATOM 2919 N N . LEU A 1 375 ? 19.072 21.224 -13.441 1.00 73.12 375 LEU A N 1
ATOM 2920 C CA . LEU A 1 375 ? 19.821 21.564 -14.652 1.00 73.12 375 LEU A CA 1
ATOM 2921 C C . LEU A 1 375 ? 21.147 20.791 -14.779 1.00 73.12 375 LEU A C 1
ATOM 2923 O O . LEU A 1 375 ? 21.509 20.383 -15.874 1.00 73.12 375 LEU A O 1
ATOM 2927 N N . LEU A 1 376 ? 21.833 20.524 -13.662 1.00 75.81 376 LEU A N 1
ATOM 2928 C CA . LEU A 1 376 ? 23.083 19.758 -13.651 1.00 75.81 376 LEU A CA 1
ATOM 2929 C C . LEU A 1 376 ? 22.931 18.364 -14.277 1.00 75.81 376 LEU A C 1
ATOM 2931 O O . LEU A 1 376 ? 23.746 17.978 -15.107 1.00 75.81 376 LEU A O 1
ATOM 2935 N N . TRP A 1 377 ? 21.890 17.611 -13.912 1.00 68.00 377 TRP A N 1
ATOM 2936 C CA . TRP A 1 377 ? 21.698 16.260 -14.444 1.00 68.00 377 TRP A CA 1
ATOM 2937 C C . TRP A 1 377 ? 21.285 16.285 -15.914 1.00 68.00 377 TRP A C 1
ATOM 2939 O O . TRP A 1 377 ? 21.669 15.394 -16.666 1.00 68.00 377 TRP A O 1
ATOM 2949 N N . LEU A 1 378 ? 20.559 17.325 -16.335 1.00 69.06 378 LEU A N 1
ATOM 2950 C CA . LEU A 1 378 ? 20.256 17.552 -17.746 1.00 69.06 378 LEU A CA 1
ATOM 2951 C C . LEU A 1 378 ? 21.542 17.794 -18.545 1.00 69.06 378 LEU A C 1
ATOM 2953 O O . LEU A 1 378 ? 21.739 17.156 -19.573 1.00 69.06 378 LEU A O 1
ATOM 2957 N N . ILE A 1 379 ? 22.434 18.657 -18.048 1.00 76.06 379 ILE A N 1
ATOM 2958 C CA . ILE A 1 379 ? 23.732 18.934 -18.679 1.00 76.06 379 ILE A CA 1
ATOM 2959 C C . ILE A 1 379 ? 24.565 17.653 -18.778 1.00 76.06 379 ILE A C 1
ATOM 2961 O O . ILE A 1 379 ? 25.100 17.358 -19.844 1.00 76.06 379 ILE A O 1
ATOM 2965 N N . VAL A 1 380 ? 24.632 16.864 -17.701 1.00 74.44 380 VAL A N 1
ATOM 2966 C CA . VAL A 1 380 ? 25.342 15.575 -17.697 1.00 74.44 380 VAL A CA 1
ATOM 2967 C C . VAL A 1 380 ? 24.734 14.607 -18.718 1.00 74.44 380 VAL A C 1
ATOM 2969 O O . VAL A 1 380 ? 25.473 13.991 -19.480 1.00 74.44 380 VAL A O 1
ATOM 2972 N N . GLY A 1 381 ? 23.404 14.505 -18.790 1.00 69.81 381 GLY A N 1
ATOM 2973 C CA . GLY A 1 381 ? 22.713 13.667 -19.774 1.00 69.81 381 GLY A CA 1
ATOM 2974 C C . GLY A 1 381 ? 22.981 14.096 -21.220 1.00 69.81 381 GLY A C 1
ATOM 2975 O O . GLY A 1 381 ? 23.326 13.255 -22.045 1.00 69.81 381 GLY A O 1
ATOM 2976 N N . ILE A 1 382 ? 22.897 15.400 -21.520 1.00 71.19 382 ILE A N 1
ATOM 2977 C CA . ILE A 1 382 ? 23.219 15.958 -22.846 1.00 71.19 382 ILE A CA 1
ATOM 2978 C C . ILE A 1 382 ? 24.675 15.659 -23.206 1.00 71.19 382 ILE A C 1
ATOM 2980 O O . ILE A 1 382 ? 24.942 15.184 -24.306 1.00 71.19 382 ILE A O 1
ATOM 2984 N N . ALA A 1 383 ? 25.616 15.896 -22.288 1.00 76.12 383 ALA A N 1
ATOM 2985 C CA . ALA A 1 383 ? 27.031 15.641 -22.532 1.00 76.12 383 ALA A CA 1
ATOM 2986 C C . ALA A 1 383 ? 27.291 14.161 -22.851 1.00 76.12 383 ALA A C 1
ATOM 2988 O O . ALA A 1 383 ? 27.953 13.857 -23.841 1.00 76.12 383 ALA A O 1
ATOM 2989 N N . LEU A 1 384 ? 26.715 13.238 -22.071 1.00 69.75 384 LEU A N 1
ATOM 2990 C CA . LEU A 1 384 ? 26.825 11.799 -22.324 1.00 69.75 384 LEU A CA 1
ATOM 2991 C C . LEU A 1 384 ? 26.189 11.396 -23.660 1.00 69.75 384 LEU A C 1
ATOM 2993 O O . LEU A 1 384 ? 26.770 10.596 -24.387 1.00 69.75 384 LEU A O 1
ATOM 2997 N N . PHE A 1 385 ? 25.031 11.963 -24.009 1.00 68.19 385 PHE A N 1
ATOM 2998 C CA . PHE A 1 385 ? 24.363 11.684 -25.281 1.00 68.19 385 PHE A CA 1
ATOM 2999 C C . PHE A 1 385 ? 25.182 12.168 -26.477 1.00 68.19 385 PHE A C 1
ATOM 3001 O O . PHE A 1 385 ? 25.349 11.426 -27.443 1.00 68.19 385 PHE A O 1
ATOM 3008 N N . VAL A 1 386 ? 25.722 13.386 -26.407 1.00 72.19 386 VAL A N 1
ATOM 3009 C CA . VAL A 1 386 ? 26.553 13.965 -27.469 1.00 72.19 386 VAL A CA 1
ATOM 3010 C C . VAL A 1 386 ? 27.837 13.157 -27.640 1.00 72.19 386 VAL A C 1
ATOM 3012 O O . VAL A 1 386 ? 28.168 12.782 -28.761 1.00 72.19 386 VAL A O 1
ATOM 3015 N N . VAL A 1 387 ? 28.527 12.829 -26.543 1.00 75.69 387 VAL A N 1
ATOM 3016 C CA . VAL A 1 387 ? 29.754 12.017 -26.579 1.00 75.69 387 VAL A CA 1
ATOM 3017 C C . VAL A 1 387 ? 29.472 10.613 -27.113 1.00 75.69 387 VAL A C 1
ATOM 3019 O O . VAL A 1 387 ? 30.193 10.138 -27.988 1.00 75.69 387 VAL A O 1
ATOM 3022 N N . GLY A 1 388 ? 28.408 9.961 -26.639 1.00 68.12 388 GLY A N 1
ATOM 3023 C CA . GLY A 1 388 ? 28.013 8.637 -27.112 1.00 68.12 388 GLY A CA 1
ATOM 3024 C C . GLY A 1 388 ? 27.626 8.638 -28.591 1.00 68.12 388 GLY A C 1
ATOM 3025 O O . GLY A 1 388 ? 28.116 7.812 -29.351 1.00 68.12 388 GLY A O 1
ATOM 3026 N N . SER A 1 389 ? 26.833 9.615 -29.036 1.00 64.44 389 SER A N 1
ATOM 3027 C CA . SER A 1 389 ? 26.447 9.760 -30.448 1.00 64.44 389 SER A CA 1
ATOM 3028 C C . SER A 1 389 ? 27.653 10.036 -31.347 1.00 64.44 389 SER A C 1
ATOM 3030 O O . SER A 1 389 ? 27.762 9.451 -32.421 1.00 64.44 389 SER A O 1
ATOM 3032 N N . ALA A 1 390 ? 28.594 10.874 -30.900 1.00 69.19 390 ALA A N 1
ATOM 3033 C CA . ALA A 1 390 ? 29.844 11.128 -31.614 1.00 69.19 390 ALA A CA 1
ATOM 3034 C C . ALA A 1 390 ? 30.691 9.856 -31.754 1.00 69.19 390 ALA A C 1
ATOM 3036 O O . ALA A 1 390 ? 31.252 9.601 -32.819 1.00 69.19 390 ALA A O 1
ATOM 3037 N N . ALA A 1 391 ? 30.766 9.049 -30.690 1.00 69.62 391 ALA A N 1
ATOM 3038 C CA . ALA A 1 391 ? 31.467 7.772 -30.704 1.00 69.62 391 ALA A CA 1
ATOM 3039 C C . ALA A 1 391 ? 30.808 6.776 -31.670 1.00 69.62 391 ALA A C 1
ATOM 3041 O O . ALA A 1 391 ? 31.521 6.125 -32.427 1.00 69.62 391 ALA A O 1
ATOM 3042 N N . VAL A 1 392 ? 29.468 6.700 -31.693 1.00 63.28 392 VAL A N 1
ATOM 3043 C CA . VAL A 1 392 ? 28.718 5.838 -32.627 1.00 63.28 392 VAL A CA 1
ATOM 3044 C C . VAL A 1 392 ? 29.012 6.255 -34.055 1.00 63.28 392 VAL A C 1
ATOM 3046 O O . VAL A 1 392 ? 29.453 5.441 -34.857 1.00 63.28 392 VAL A O 1
ATOM 3049 N N . LEU A 1 393 ? 28.830 7.537 -34.364 1.00 65.12 393 LEU A N 1
ATOM 3050 C CA . LEU A 1 393 ? 29.052 8.046 -35.712 1.00 65.12 393 LEU A CA 1
ATOM 3051 C C . LEU A 1 393 ? 30.483 7.801 -36.168 1.00 65.12 393 LEU A C 1
ATOM 3053 O O . LEU A 1 393 ? 30.673 7.319 -37.269 1.00 65.12 393 LEU A O 1
ATOM 3057 N N . ARG A 1 394 ? 31.479 8.033 -35.308 1.00 69.75 394 ARG A N 1
ATOM 3058 C CA . ARG A 1 394 ? 32.881 7.758 -35.639 1.00 69.75 394 ARG A CA 1
ATOM 3059 C C . ARG A 1 394 ? 33.162 6.275 -35.890 1.00 69.75 394 ARG A C 1
ATOM 3061 O O . ARG A 1 394 ? 34.036 5.973 -36.696 1.00 69.75 394 ARG A O 1
ATOM 3068 N N . ALA A 1 395 ? 32.473 5.380 -35.187 1.00 66.06 395 ALA A N 1
ATOM 3069 C CA . ALA A 1 395 ? 32.647 3.941 -35.336 1.00 66.06 395 ALA A CA 1
ATOM 3070 C C . ALA A 1 395 ? 32.017 3.408 -36.637 1.00 66.06 395 ALA A C 1
ATOM 3072 O O . ALA A 1 395 ? 32.584 2.524 -37.267 1.00 66.06 395 ALA A O 1
ATOM 3073 N N . PHE A 1 396 ? 30.886 3.977 -37.070 1.00 61.72 396 PHE A N 1
ATOM 3074 C CA . PHE A 1 396 ? 30.208 3.573 -38.310 1.00 61.72 396 PHE A CA 1
ATOM 3075 C C . PHE A 1 396 ? 30.690 4.334 -39.556 1.00 61.72 396 PHE A C 1
ATOM 3077 O O . PHE A 1 396 ? 30.737 3.756 -40.637 1.00 61.72 396 PHE A O 1
ATOM 3084 N N . ASP A 1 397 ? 31.059 5.611 -39.420 1.00 69.69 397 ASP A N 1
ATOM 3085 C CA . ASP A 1 397 ? 31.603 6.449 -40.491 1.00 69.69 397 ASP A CA 1
ATOM 3086 C C . ASP A 1 397 ? 32.442 7.620 -39.916 1.00 69.69 397 ASP A C 1
ATOM 3088 O O . ASP A 1 397 ? 31.904 8.646 -39.472 1.00 69.69 397 ASP A O 1
ATOM 3092 N N . PRO A 1 398 ? 33.785 7.527 -39.957 1.00 72.06 398 PRO A N 1
ATOM 3093 C CA . PRO A 1 398 ? 34.684 8.555 -39.431 1.00 72.06 398 PRO A CA 1
ATOM 3094 C C . PRO A 1 398 ? 34.478 9.949 -40.040 1.00 72.06 398 PRO A C 1
ATOM 3096 O O . PRO A 1 398 ? 34.855 10.944 -39.417 1.00 72.06 398 PRO A O 1
ATOM 3099 N N . THR A 1 399 ? 33.890 10.040 -41.238 1.00 70.88 399 THR A N 1
ATOM 3100 C CA . THR A 1 399 ? 33.683 11.305 -41.956 1.00 70.88 399 THR A CA 1
ATOM 3101 C C . THR A 1 399 ? 32.454 12.080 -41.465 1.00 70.88 399 THR A C 1
ATOM 3103 O O . THR A 1 399 ? 32.402 13.303 -41.604 1.00 70.88 399 THR A O 1
ATOM 3106 N N . LEU A 1 400 ? 31.504 11.410 -40.798 1.00 57.22 400 LEU A N 1
ATOM 3107 C CA . LEU A 1 400 ? 30.252 12.003 -40.304 1.00 57.22 400 LEU A CA 1
ATOM 3108 C C . LEU A 1 400 ? 30.340 12.573 -38.876 1.00 57.22 400 LEU A C 1
ATOM 3110 O O . LEU A 1 400 ? 29.432 13.279 -38.431 1.00 57.22 400 LEU A O 1
ATOM 3114 N N . ALA A 1 401 ? 31.427 12.315 -38.143 1.00 55.31 401 ALA A N 1
ATOM 3115 C CA . ALA A 1 401 ? 31.542 12.689 -36.730 1.00 55.31 401 ALA A CA 1
ATOM 3116 C C . ALA A 1 401 ? 31.636 14.212 -36.482 1.00 55.31 401 ALA A C 1
ATOM 3118 O O . ALA A 1 401 ? 31.207 14.691 -35.435 1.00 55.31 401 ALA A O 1
ATOM 3119 N N . GLY A 1 402 ? 32.176 14.988 -37.429 1.00 54.38 402 GLY A N 1
ATOM 3120 C CA . GLY A 1 402 ? 32.339 16.443 -37.287 1.00 54.38 402 GLY A CA 1
ATOM 3121 C C . GLY A 1 402 ? 31.032 17.249 -37.413 1.00 54.38 402 GLY A C 1
ATOM 3122 O O . GLY A 1 402 ? 30.742 18.060 -36.533 1.00 54.38 402 GLY A O 1
ATOM 3123 N N . PRO A 1 403 ? 30.216 17.040 -38.466 1.00 54.31 403 PRO A N 1
ATOM 3124 C CA . PRO A 1 403 ? 29.023 17.860 -38.715 1.00 54.31 403 PRO A CA 1
ATOM 3125 C C . PRO A 1 403 ? 27.831 17.564 -37.788 1.00 54.31 403 PRO A C 1
ATOM 3127 O O . PRO A 1 403 ? 27.077 18.469 -37.433 1.00 54.31 403 PRO A O 1
ATOM 3130 N N . VAL A 1 404 ? 27.646 16.309 -37.365 1.00 52.97 404 VAL A N 1
ATOM 3131 C CA . VAL A 1 404 ? 26.429 15.876 -36.646 1.00 52.97 404 VAL A CA 1
ATOM 3132 C C . VAL A 1 404 ? 26.459 16.240 -35.155 1.00 52.97 404 VAL A C 1
ATOM 3134 O O . VAL A 1 404 ? 25.419 16.546 -34.569 1.00 52.97 404 VAL A O 1
ATOM 3137 N N . VAL A 1 405 ? 27.649 16.297 -34.547 1.00 53.28 405 VAL A N 1
ATOM 3138 C CA . VAL A 1 405 ? 27.842 16.697 -33.139 1.00 53.28 405 VAL A CA 1
ATOM 3139 C C . VAL A 1 405 ? 27.391 18.141 -32.894 1.00 53.28 405 VAL A C 1
ATOM 3141 O O . VAL A 1 405 ? 26.790 18.428 -31.859 1.00 53.28 405 VAL A O 1
ATOM 3144 N N . GLY A 1 406 ? 27.599 19.034 -33.867 1.00 53.50 406 GLY A N 1
ATOM 3145 C CA . GLY A 1 406 ? 27.140 20.424 -33.788 1.00 53.50 406 GLY A CA 1
ATOM 3146 C C . GLY A 1 406 ? 25.618 20.569 -33.885 1.00 53.50 406 GLY A C 1
ATOM 3147 O O . GLY A 1 406 ? 25.020 21.337 -33.133 1.00 53.50 406 GLY A O 1
ATOM 3148 N N . VAL A 1 407 ? 24.971 19.795 -34.763 1.00 55.62 407 VAL A N 1
ATOM 3149 C CA . VAL A 1 407 ? 23.523 19.893 -35.025 1.00 55.62 407 VAL A CA 1
ATOM 3150 C C . VAL A 1 407 ? 22.693 19.250 -33.907 1.00 55.62 407 VAL A C 1
ATOM 3152 O O . VAL A 1 407 ? 21.709 19.840 -33.457 1.00 55.62 407 VAL A O 1
ATOM 3155 N N . ALA A 1 408 ? 23.107 18.084 -33.399 1.00 53.28 408 ALA A N 1
ATOM 3156 C CA . ALA A 1 408 ? 22.405 17.396 -32.312 1.00 53.28 408 ALA A CA 1
ATOM 3157 C C . ALA A 1 408 ? 22.469 18.177 -30.983 1.00 53.28 408 ALA A C 1
ATOM 3159 O O . ALA A 1 408 ? 21.465 18.273 -30.272 1.00 53.28 408 ALA A O 1
ATOM 3160 N N . ALA A 1 409 ? 23.618 18.789 -30.670 1.00 54.41 409 ALA A N 1
ATOM 3161 C CA . ALA A 1 409 ? 23.773 19.640 -29.489 1.00 54.41 409 ALA A CA 1
ATOM 3162 C C . ALA A 1 409 ? 22.932 20.928 -29.589 1.00 54.41 409 ALA A C 1
ATOM 3164 O O . ALA A 1 409 ? 22.301 21.329 -28.608 1.00 54.41 409 ALA A O 1
ATOM 3165 N N . ALA A 1 410 ? 22.868 21.544 -30.775 1.00 51.62 410 ALA A N 1
ATOM 3166 C CA . ALA A 1 410 ? 22.110 22.772 -31.006 1.00 51.62 410 ALA A CA 1
ATOM 3167 C C . ALA A 1 410 ? 20.585 22.558 -30.940 1.00 51.62 410 ALA A C 1
ATOM 3169 O O . ALA A 1 410 ? 19.888 23.316 -30.262 1.00 51.62 410 ALA A O 1
ATOM 3170 N N . LEU A 1 411 ? 20.063 21.505 -31.582 1.00 55.69 411 LEU A N 1
ATOM 3171 C CA . LEU A 1 411 ? 18.625 21.199 -31.580 1.00 55.69 411 LEU A CA 1
ATOM 3172 C C . LEU A 1 411 ? 18.131 20.756 -30.193 1.00 55.69 411 LEU A C 1
ATOM 3174 O O . LEU A 1 411 ? 17.087 21.221 -29.732 1.00 55.69 411 LEU A O 1
ATOM 3178 N N . GLY A 1 412 ? 18.912 19.932 -29.484 1.00 54.09 412 GLY A N 1
ATOM 3179 C CA . GLY A 1 412 ? 18.585 19.496 -28.124 1.00 54.09 412 GLY A CA 1
ATOM 3180 C C . GLY A 1 412 ? 18.600 20.632 -27.092 1.00 54.09 412 GLY A C 1
ATOM 3181 O O . GLY A 1 412 ? 17.767 20.651 -26.183 1.00 54.09 412 GLY A O 1
ATOM 3182 N N . MET A 1 413 ? 19.502 21.613 -27.222 1.00 54.09 413 MET A N 1
ATOM 3183 C CA . MET A 1 413 ? 19.512 22.789 -26.341 1.00 54.09 413 MET A CA 1
ATOM 3184 C C . MET A 1 413 ? 18.350 23.747 -26.631 1.00 54.09 413 MET A C 1
ATOM 3186 O O . MET A 1 413 ? 17.709 24.216 -25.689 1.00 54.09 413 MET A O 1
ATOM 3190 N N . ALA A 1 414 ? 18.042 24.012 -27.904 1.00 54.19 414 ALA A N 1
ATOM 3191 C CA . ALA A 1 414 ? 17.005 24.971 -28.288 1.00 54.19 414 ALA A CA 1
ATOM 3192 C C . ALA A 1 414 ? 15.601 24.543 -27.822 1.00 54.19 414 ALA A C 1
ATOM 3194 O O . ALA A 1 414 ? 14.856 25.348 -27.259 1.00 54.19 414 ALA A O 1
ATOM 3195 N N . GLN A 1 415 ? 15.260 23.262 -27.987 1.00 57.69 415 GLN A N 1
ATOM 3196 C CA . GLN A 1 415 ? 13.933 22.745 -27.643 1.00 57.69 415 GLN A CA 1
ATOM 3197 C C . GLN A 1 415 ? 13.711 22.658 -26.121 1.00 57.69 415 GLN A C 1
ATOM 3199 O O . GLN A 1 415 ? 12.618 22.925 -25.630 1.00 57.69 415 GLN A O 1
ATOM 3204 N N . ASN A 1 416 ? 14.767 22.400 -25.343 1.00 57.59 416 ASN A N 1
ATOM 3205 C CA . ASN A 1 416 ? 14.669 22.338 -23.882 1.00 57.59 416 ASN A CA 1
ATOM 3206 C C . ASN A 1 416 ? 14.701 23.698 -23.193 1.00 57.59 416 ASN A C 1
ATOM 3208 O O . ASN A 1 416 ? 14.047 23.867 -22.167 1.00 57.59 416 ASN A O 1
ATOM 3212 N N . VAL A 1 417 ? 15.453 24.671 -23.720 1.00 58.91 417 VAL A N 1
ATOM 3213 C CA . VAL A 1 417 ? 15.375 26.049 -23.212 1.00 58.91 417 VAL A CA 1
ATOM 3214 C C . VAL A 1 417 ? 13.951 26.566 -23.399 1.00 58.91 417 VAL A C 1
ATOM 3216 O O . VAL A 1 417 ? 13.409 27.174 -22.481 1.00 58.91 417 VAL A O 1
ATOM 3219 N N . HIS A 1 418 ? 13.305 26.234 -24.520 1.00 66.69 418 HIS A N 1
ATOM 3220 C CA . HIS A 1 418 ? 11.891 26.528 -24.726 1.00 66.69 418 HIS A CA 1
ATOM 3221 C C . HIS A 1 418 ? 10.999 25.870 -23.656 1.00 66.69 418 HIS A C 1
ATOM 3223 O O . HIS A 1 418 ? 10.279 26.579 -22.957 1.00 66.69 418 HIS A O 1
ATOM 3229 N N . ASP A 1 419 ? 11.101 24.555 -23.445 1.00 56.88 419 ASP A N 1
ATOM 3230 C CA . ASP A 1 419 ? 10.263 23.831 -22.474 1.00 56.88 419 ASP A CA 1
ATOM 3231 C C . ASP A 1 419 ? 10.492 24.257 -21.012 1.00 56.88 419 ASP A C 1
ATOM 3233 O O . ASP A 1 419 ? 9.542 24.365 -20.232 1.00 56.88 419 ASP A O 1
ATOM 3237 N N . ILE A 1 420 ? 11.737 24.539 -20.617 1.00 54.31 420 ILE A N 1
ATOM 3238 C CA . ILE A 1 420 ? 12.070 25.020 -19.266 1.00 54.31 420 ILE A CA 1
ATOM 3239 C C . ILE A 1 420 ? 11.523 26.436 -19.048 1.00 54.31 420 ILE A C 1
ATOM 3241 O O . ILE A 1 420 ? 10.992 26.729 -17.973 1.00 54.31 420 ILE A O 1
ATOM 3245 N N . LEU A 1 421 ? 11.618 27.310 -20.057 1.00 58.72 421 LEU A N 1
ATOM 3246 C CA . LEU A 1 421 ? 11.054 28.659 -19.999 1.00 58.72 421 LEU A CA 1
ATOM 3247 C C . LEU A 1 421 ? 9.521 28.640 -19.975 1.00 58.72 421 LEU A C 1
ATOM 3249 O O . LEU A 1 421 ? 8.929 29.467 -19.286 1.00 58.72 421 LEU A O 1
ATOM 3253 N N . GLN A 1 422 ? 8.877 27.693 -20.663 1.00 63.97 422 GLN A N 1
ATOM 3254 C CA . GLN A 1 422 ? 7.423 27.515 -20.598 1.00 63.97 422 GLN A CA 1
ATOM 3255 C C . GLN A 1 422 ? 6.972 27.014 -19.220 1.00 63.97 422 GLN A C 1
ATOM 3257 O O . GLN A 1 422 ? 6.036 27.564 -18.648 1.00 63.97 422 GLN A O 1
ATOM 3262 N N . ARG A 1 423 ? 7.674 26.042 -18.620 1.00 53.53 423 ARG A N 1
ATOM 3263 C CA . ARG A 1 423 ? 7.327 25.528 -17.279 1.00 53.53 423 ARG A CA 1
ATOM 3264 C C . ARG A 1 423 ? 7.484 26.573 -16.173 1.00 53.53 423 ARG A C 1
ATOM 3266 O O . ARG A 1 423 ? 6.658 26.612 -15.272 1.00 53.53 423 ARG A O 1
ATOM 3273 N N . ARG A 1 424 ? 8.490 27.450 -16.263 1.00 52.06 424 ARG A N 1
ATOM 3274 C CA . ARG A 1 424 ? 8.688 28.560 -15.308 1.00 52.06 424 ARG A CA 1
ATOM 3275 C C . ARG A 1 424 ? 7.698 29.717 -15.455 1.00 52.06 424 ARG A C 1
ATOM 3277 O O . ARG A 1 424 ? 7.693 30.586 -14.597 1.00 52.06 424 ARG A O 1
ATOM 3284 N N . LYS A 1 425 ? 6.907 29.769 -16.531 1.00 45.94 425 LYS A N 1
ATOM 3285 C CA . LYS A 1 425 ? 5.832 30.764 -16.695 1.00 45.94 425 LYS A CA 1
ATOM 3286 C C . LYS A 1 425 ? 4.492 30.309 -16.106 1.00 45.94 425 LYS A C 1
ATOM 3288 O O . LYS A 1 425 ? 3.578 31.121 -16.036 1.00 45.94 425 LYS A O 1
ATOM 3293 N N . VAL A 1 426 ? 4.363 29.030 -15.742 1.00 41.56 426 VAL A N 1
ATOM 3294 C CA . VAL A 1 426 ? 3.107 28.412 -15.268 1.00 41.56 426 VAL A CA 1
ATOM 3295 C C . VAL A 1 426 ? 3.111 28.159 -13.750 1.00 41.56 426 VAL A C 1
ATOM 3297 O O . VAL A 1 426 ? 2.050 28.002 -13.155 1.00 41.56 426 VAL A O 1
ATOM 3300 N N . THR A 1 427 ? 4.286 28.165 -13.118 1.00 37.44 427 THR A N 1
ATOM 3301 C CA . THR A 1 427 ? 4.478 28.305 -11.660 1.00 37.44 427 THR A CA 1
ATOM 3302 C C . THR A 1 427 ? 4.754 29.751 -11.308 1.00 37.44 427 THR A C 1
ATOM 3304 O O . THR A 1 427 ? 4.216 30.217 -10.284 1.00 37.44 427 THR A O 1
#

Secondary structure (DSSP, 8-state):
-HHHHHHHTSS-S-EE-TTSTT-EE-----HHHHHHHTTT-PPPHHHHHHHHHHHHHHHHHHHHHT-TTS--TT--HHHHHHHHHHHHHHHHHHHHHHHHHHHTTS----HHHHHHHHHHHHHHHHH-HHHHHHHHHHHHHHHHHHHHHPPTT--EEEEEETHHHHHHHHHHHHHHHHT-GGGGGEEEEEEES--HHHHHHH-GGGTHHHHTS---SS--SS-BEEEEEEETT-SS----HHHHHHHHHHSTTSB---SSTTSSEEEE---SSTTHHHHHGGG-HHHHHHHHHHHTT-S--PPPPP-HHHHHHHHHHHHHHHHHHHHHHHHHHHHHHS-TTSSS----HHHHHHHHHHHHHHHHHHHHHHHT--HHHHHHHHHHHHHHHHHHHHHH-TTTHHHHHHHHHHHHHHHHHHHHHHHTTT-

pLDDT: mean 76.58, std 14.37, range [37.44, 97.94]

Mean predicted aligned error: 11.45 Å

Solvent-accessible surface area (backbone atoms only — not comparable to full-atom values): 23513 Å² total; per-residue (Å²): 102,77,76,49,56,71,60,41,74,69,88,40,64,50,48,74,47,89,93,42,78,98,48,77,46,66,77,81,84,49,68,65,63,46,62,76,49,60,86,76,72,74,70,57,66,54,61,48,42,49,53,53,41,54,48,49,54,53,49,50,51,52,37,65,70,54,44,97,82,46,60,77,78,89,68,60,57,67,59,52,37,51,52,45,54,49,48,36,49,50,52,54,51,51,54,52,52,37,51,51,32,46,77,69,68,75,48,68,73,64,57,67,63,50,48,45,69,62,47,40,54,54,48,42,49,74,74,33,66,66,60,30,50,56,44,46,55,46,44,50,52,42,50,54,47,46,50,77,70,50,58,92,88,54,74,37,72,46,76,29,46,31,72,47,27,44,53,52,46,56,44,47,54,49,27,54,72,70,63,38,75,55,48,65,30,34,48,18,41,34,32,31,28,31,34,48,38,58,42,53,72,77,44,44,74,80,50,52,87,55,71,78,57,82,63,72,94,62,80,58,90,51,45,21,42,62,38,39,35,19,35,78,49,20,87,61,12,52,81,51,64,61,50,51,52,49,40,52,71,51,41,64,63,45,47,56,77,74,64,64,90,62,74,42,44,50,76,35,36,78,51,54,51,70,43,51,42,63,81,39,50,89,74,37,62,62,52,46,52,26,53,53,26,56,60,70,69,42,86,86,55,63,75,64,78,55,40,70,64,37,56,53,49,35,66,50,46,61,50,56,50,48,26,51,53,26,29,53,49,32,40,51,52,45,62,69,72,34,58,91,84,49,96,66,74,75,68,49,72,64,51,26,52,14,40,7,37,20,44,25,9,46,51,32,26,56,46,22,60,70,73,64,77,42,66,68,44,33,52,53,10,48,51,37,22,49,52,12,44,34,42,33,35,39,64,78,38,68,84,54,31,70,67,50,49,58,52,56,55,50,54,56,50,55,56,46,55,50,53,55,54,53,56,66,72,75,108

Nearest PDB structures (foldseek):
  6x89-assembly1_4L  TM=5.115E-01  e=4.254E+00  Vigna radiata

Foldseek 3Di:
DVVFVVVVVPVQQWDDDPVDPPDIDGDLDQVVLLVVPLVDDDDQLLVVLVVLLVLLVVVVVVQVVVPPPSDPPPDPSVVVSVVSNVVSVVLVVLVVVQVVCVVVVVDGDPSRVVSCSVCSVVCCCQVPPVSVVVSLVSLVVSLVSCVVPPDPLQADAAAAAFVRLVSVLLSLLVCLVVVPPSNLRYAEYFYELYQNVVCCSRRVVSVVVQQPDPARPDARPAAYEYAYEYEPLEPRGDDDPVVVVSCCRRHNNNHDDDDPDCPRYQYAHDALERNPCRVCCVVPPLNVVLRVCVRVVHPDNDRDHHDPVSVVNSLCVVLVVQLVVQLVVQVVVQVVPADPPPPDSCPDPQLSNLSSQLSSLVCQCVCQVPPPVDVVSNVVSLVSNLSSVLSNCCSVPVVPSPPVSVVSSVVSVVVVVVVNVVVVVVD

Sequence (427 aa):
IGLLHSRLANDQPWAQFSALPGLGFAEVYWADVGRSHEKYTLEDTVAWVHTIVERLDVLGRRLNVLGENGRLKGVDHETIRRVLADMGKAIAIGRLANRGLRQLGMGSADLDETLVRFLGDVQLYAEYAGPRAAISARFDRVMEGIERVAEAGTEIHLCAHSQGSVVAFLGLLQGMRSKAPWAERVRSFMTIGSPIDKFLVLWPELFQPFGHHPRPATDPTAPIRWLNFADKLDPVGHELDLGRDFVREVFPGWFEEPLPANSQDFVFRRYFVPGKAHIDYWKDQEIFDHWFRAGLRLPGSAQPVASRWIGRAGVALPFVGAAAAAAVTAHFVGLVLTDPQAPTPTVGLPEVAAVALGFLGFVAYIGASRVSGRLLWLIVGIALFVVGSAAVLRAFDPTLAGPVVGVAAALGMAQNVHDILQRRKVT

Radius of gyration: 26.26 Å; Cα contacts (8 Å, |Δi|>4): 500; chains: 1; bounding box: 60×56×73 Å